Protein AF-A0A954YW51-F1 (afdb_monomer)

pLDDT: mean 76.75, std 19.44, range [19.53, 96.75]

Sequence (523 aa):
MQPVLNRESRFRSISWRWTVLMVPFAVSMAVAAPNEEITVVPLGDTTIKKGVQNLSFRLSGASQGQRVQPIVLIGAQPFLPPPTADAEGPGPQTPATLSIEVNGQSLPDWILSPGLTGYVINIETIRSNPEFASGRLSAKMHLKSDAESMAISVLAMPDPVLVDGSNATRLNGPLADFARLASRADARAYFESMIDEFAGQSEKAMDSLRTLCNSDEADVARFARRSARRLGYLHREVRLSGNLLEHYRWGLYLQFCGLYRPAYDEFEECRVIHPPFADAQFRAAECFEMIGCDLIGLLPYIDRCESASPMADVTRLDVLAVIFRSAGGVTLTDNDFAELLDHLIVARKMIAAATSNALRIEFTVRIVDSEADFPMRTYTDGCVGPAPEKFERAGWFDGVVSIIPSATANGKTDVRVSPCGAGPLGATVASCSQHARWPEFMEIAYEMIVGAGRTSGATVTLPAASNAVGVGMSPSPHIGFSCRSALRYATPRDTYAGVVITDLPLAESYVRAWRLDGPFPAS

Mean predicted aligned error: 12.97 Å

Nearest PDB structures (foldseek):
  2xpi-assembly1_A  TM=5.033E-01  e=4.689E-01  Schizosaccharomyces pombe
  2j9q-assembly1_A  TM=4.539E-01  e=2.954E-01  Homo sapiens
  7kdt-assembly1_A  TM=3.823E-01  e=2.532E-01  Homo sapiens
  8sxg-assembly1_C  TM=3.883E-01  e=9.141E-01  Pseudomonas aeruginosa
  5tqb-assembly1_B  TM=5.050E-01  e=2.978E+00  Thermochaetoides thermophila DSM 1495

Structure (mmCIF, N/CA/C/O backbone):
data_AF-A0A954YW51-F1
#
_entry.id   AF-A0A954YW51-F1
#
loop_
_atom_site.group_PDB
_atom_site.id
_atom_site.type_symbol
_atom_site.label_atom_id
_atom_site.label_alt_id
_atom_site.label_comp_id
_atom_site.label_asym_id
_atom_site.label_entity_id
_atom_site.label_seq_id
_atom_site.pdbx_PDB_ins_code
_atom_site.Cartn_x
_atom_site.Cartn_y
_atom_site.Cartn_z
_atom_site.occupancy
_atom_site.B_iso_or_equiv
_atom_site.auth_seq_id
_atom_site.auth_comp_id
_atom_site.auth_asym_id
_atom_site.auth_atom_id
_atom_site.pdbx_PDB_model_num
ATOM 1 N N . MET A 1 1 ? 49.807 10.468 37.510 1.00 32.97 1 MET A N 1
ATOM 2 C CA . MET A 1 1 ? 50.483 9.447 36.679 1.00 32.97 1 MET A CA 1
ATOM 3 C C . MET A 1 1 ? 49.652 8.179 36.729 1.00 32.97 1 MET A C 1
ATOM 5 O O . MET A 1 1 ? 49.219 7.812 37.813 1.00 32.97 1 MET A O 1
ATOM 9 N N . GLN A 1 2 ? 49.360 7.598 35.563 1.00 32.88 2 GLN A N 1
ATOM 10 C CA . GLN A 1 2 ? 48.605 6.350 35.392 1.00 32.88 2 GLN A CA 1
ATOM 11 C C . GLN A 1 2 ? 49.119 5.215 36.290 1.00 32.88 2 GLN A C 1
ATOM 13 O O . GLN A 1 2 ? 50.318 5.160 36.569 1.00 32.88 2 GLN A O 1
ATOM 18 N N . PRO A 1 3 ? 48.268 4.209 36.534 1.00 34.16 3 PRO A N 1
ATOM 19 C CA . PRO A 1 3 ? 48.725 2.838 36.485 1.00 34.16 3 PRO A CA 1
ATOM 20 C C . PRO A 1 3 ? 48.063 2.088 35.326 1.00 34.16 3 PRO A C 1
ATOM 22 O O . PRO A 1 3 ? 46.846 1.943 35.226 1.00 34.16 3 PRO A O 1
ATOM 25 N N . VAL A 1 4 ? 48.945 1.601 34.462 1.00 33.59 4 VAL A N 1
ATOM 26 C CA . VAL A 1 4 ? 48.805 0.399 33.644 1.00 33.59 4 VAL A CA 1
ATOM 27 C C . VAL A 1 4 ? 48.420 -0.773 34.545 1.00 33.59 4 VAL A C 1
ATOM 29 O O . VAL A 1 4 ? 49.083 -0.978 35.557 1.00 33.59 4 VAL A O 1
ATOM 32 N N . LEU A 1 5 ? 47.444 -1.591 34.142 1.00 26.53 5 LEU A N 1
ATOM 33 C CA . LEU A 1 5 ? 47.422 -3.011 34.497 1.00 26.53 5 LEU A CA 1
ATOM 34 C C . LEU A 1 5 ? 46.717 -3.831 33.408 1.00 26.53 5 LEU A C 1
ATOM 36 O O . LEU A 1 5 ? 45.497 -3.856 33.281 1.00 26.53 5 LEU A O 1
ATOM 40 N N . ASN A 1 6 ? 47.566 -4.506 32.635 1.00 26.86 6 ASN A N 1
ATOM 41 C CA . ASN A 1 6 ? 47.285 -5.697 31.846 1.00 26.86 6 ASN A CA 1
ATOM 42 C C . ASN A 1 6 ? 46.521 -6.748 32.662 1.00 26.86 6 ASN A C 1
ATOM 44 O O . ASN A 1 6 ? 46.952 -7.105 33.760 1.00 26.86 6 ASN A O 1
ATOM 48 N N . ARG A 1 7 ? 45.504 -7.364 32.052 1.00 24.84 7 ARG A N 1
ATOM 49 C CA . ARG A 1 7 ? 45.209 -8.788 32.261 1.00 24.84 7 ARG A CA 1
ATOM 50 C C . ARG A 1 7 ? 44.486 -9.369 31.050 1.00 24.84 7 ARG A C 1
ATOM 52 O O . ARG A 1 7 ? 43.264 -9.396 30.968 1.00 24.84 7 ARG A O 1
ATOM 59 N N . GLU A 1 8 ? 45.289 -9.874 30.121 1.00 23.97 8 GLU A N 1
ATOM 60 C CA . GLU A 1 8 ? 44.898 -11.009 29.299 1.00 23.97 8 GLU A CA 1
ATOM 61 C C . GLU A 1 8 ? 44.720 -12.237 30.204 1.00 23.97 8 GLU A C 1
A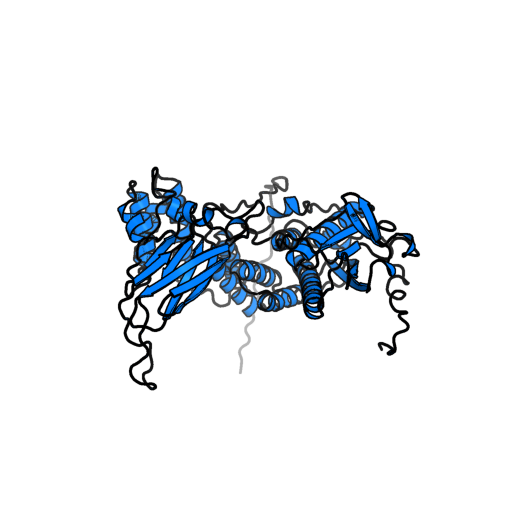TOM 63 O O . GLU A 1 8 ? 45.644 -12.644 30.910 1.00 23.97 8 GLU A O 1
ATOM 68 N N . SER A 1 9 ? 43.562 -12.887 30.128 1.00 24.75 9 SER A N 1
ATOM 69 C CA . SER A 1 9 ? 43.463 -14.323 30.380 1.00 24.75 9 SER A CA 1
ATOM 70 C C . SER A 1 9 ? 42.510 -14.948 29.368 1.00 24.75 9 SER A C 1
ATOM 72 O O . SER A 1 9 ? 41.293 -14.947 29.518 1.00 24.75 9 SER A O 1
ATOM 74 N N . ARG A 1 10 ? 43.148 -15.442 28.308 1.00 25.45 10 ARG A N 1
ATOM 75 C CA . ARG A 1 10 ? 42.774 -16.539 27.414 1.00 25.45 10 ARG A CA 1
ATOM 76 C C . ARG A 1 10 ? 41.644 -17.436 27.940 1.00 25.45 10 ARG A C 1
ATOM 78 O O . ARG A 1 10 ? 41.815 -18.091 28.961 1.00 25.45 10 ARG A O 1
ATOM 85 N N . PHE A 1 11 ? 40.613 -17.628 27.121 1.00 22.30 11 PHE A N 1
ATOM 86 C CA . PHE A 1 11 ? 39.987 -18.941 26.967 1.00 22.30 11 PHE A CA 1
ATOM 87 C C . PHE A 1 11 ? 39.853 -19.256 25.478 1.00 22.30 11 PHE A C 1
ATOM 89 O O . PHE A 1 11 ? 39.231 -18.525 24.711 1.00 22.30 11 PHE A O 1
ATOM 96 N N . ARG A 1 12 ? 40.543 -20.325 25.072 1.00 23.02 12 ARG A N 1
ATOM 97 C CA . ARG A 1 12 ? 40.518 -20.887 23.725 1.00 23.02 12 ARG A CA 1
ATOM 98 C C . ARG A 1 12 ? 39.271 -21.755 23.542 1.00 23.02 12 ARG A C 1
ATOM 100 O O . ARG A 1 12 ? 38.880 -22.496 24.435 1.00 23.02 12 ARG A O 1
ATOM 107 N N . SER A 1 13 ? 38.748 -21.652 22.327 1.00 25.17 13 SER A N 1
ATOM 108 C CA . SER A 1 13 ? 37.926 -22.583 21.550 1.00 25.17 13 SER A CA 1
ATOM 109 C C . SER A 1 13 ? 37.969 -24.073 21.924 1.00 25.17 13 SER A C 1
ATOM 111 O O . SER A 1 13 ? 39.059 -24.614 22.081 1.00 25.17 13 SER A O 1
ATOM 113 N N . ILE A 1 14 ? 36.795 -24.716 21.860 1.00 22.27 14 ILE A N 1
ATOM 114 C CA . ILE A 1 14 ? 36.453 -26.014 21.220 1.00 22.27 14 ILE A CA 1
ATOM 115 C C . ILE A 1 14 ? 34.915 -25.947 21.052 1.00 22.27 14 ILE A C 1
ATOM 117 O O . ILE A 1 14 ? 34.189 -25.948 22.036 1.00 22.27 14 ILE A O 1
ATOM 121 N N . SER A 1 15 ? 34.357 -25.526 19.913 1.00 23.41 15 SER A N 1
ATOM 122 C CA . SER A 1 15 ? 33.992 -26.333 18.737 1.00 23.41 15 SER A CA 1
ATOM 123 C C . SER A 1 15 ? 33.271 -27.651 19.050 1.00 23.41 15 SER A C 1
ATOM 125 O O . SER A 1 15 ? 33.921 -28.687 19.105 1.00 23.41 15 SER A O 1
ATOM 127 N N . TRP A 1 16 ? 31.937 -27.639 19.115 1.00 19.53 16 TRP A N 1
ATOM 128 C CA . TRP A 1 16 ? 31.121 -28.772 18.661 1.00 19.53 16 TRP A CA 1
ATOM 129 C C . TRP A 1 16 ? 29.987 -28.247 17.779 1.00 19.53 16 TRP A C 1
ATOM 131 O O . TRP A 1 16 ? 29.220 -27.362 18.150 1.00 19.53 16 TRP A O 1
ATOM 141 N N . ARG A 1 17 ? 30.009 -28.736 16.540 1.00 21.88 17 ARG A N 1
ATOM 142 C CA . ARG A 1 17 ? 29.160 -28.382 15.410 1.00 21.88 17 ARG A CA 1
ATOM 143 C C . ARG A 1 17 ? 27.854 -29.180 15.466 1.00 21.88 17 ARG A C 1
ATOM 145 O O . ARG A 1 17 ? 27.863 -30.336 15.863 1.00 21.88 17 ARG A O 1
ATOM 152 N N . TRP A 1 18 ? 26.790 -28.543 14.978 1.00 21.77 18 TRP A N 1
ATOM 153 C CA . TRP A 1 18 ? 25.808 -29.059 14.018 1.00 21.77 18 TRP A CA 1
ATOM 154 C C . TRP A 1 18 ? 25.513 -30.562 13.997 1.00 21.77 18 TRP A C 1
ATOM 156 O O . TRP A 1 18 ? 26.348 -31.363 13.588 1.00 21.77 18 TRP A O 1
ATOM 166 N N . THR A 1 19 ? 24.237 -30.905 14.182 1.00 21.95 19 THR A N 1
ATOM 167 C CA . THR A 1 19 ? 23.576 -31.903 13.330 1.00 21.95 19 THR A CA 1
ATOM 168 C C . THR A 1 19 ? 22.116 -31.507 13.086 1.00 21.95 19 THR A C 1
ATOM 170 O O . THR A 1 19 ? 21.264 -31.635 13.953 1.00 21.95 19 THR A O 1
ATOM 173 N N . VAL A 1 20 ? 21.896 -30.977 11.880 1.00 21.91 20 VAL A N 1
ATOM 174 C CA . VAL A 1 20 ? 20.847 -31.373 10.929 1.00 21.91 20 VAL A CA 1
ATOM 175 C C . VAL A 1 20 ? 19.401 -31.414 11.444 1.00 21.91 20 VAL A C 1
ATOM 177 O O . VAL A 1 20 ? 18.886 -32.448 11.847 1.00 21.91 20 VAL A O 1
ATOM 180 N N . LEU A 1 21 ? 18.692 -30.312 11.200 1.00 21.17 21 LEU A N 1
ATOM 181 C CA . LEU A 1 21 ? 17.396 -30.373 10.523 1.00 21.17 21 LEU A CA 1
ATOM 182 C C . LEU A 1 21 ? 17.548 -29.621 9.197 1.00 21.17 21 LEU A C 1
ATOM 184 O O . LEU A 1 21 ? 17.169 -28.465 9.044 1.00 21.17 21 LEU A O 1
ATOM 188 N N . MET A 1 22 ? 18.186 -30.305 8.244 1.00 20.12 22 MET A N 1
ATOM 189 C CA . MET A 1 22 ? 17.952 -30.076 6.823 1.00 20.12 22 MET A CA 1
ATOM 190 C C . MET A 1 22 ? 16.517 -30.523 6.550 1.00 20.12 22 MET A C 1
ATOM 192 O O . MET A 1 22 ? 16.269 -31.677 6.208 1.00 20.12 22 MET A O 1
ATOM 196 N N . VAL A 1 23 ? 15.562 -29.622 6.758 1.00 20.47 23 VAL A N 1
ATOM 197 C CA . VAL A 1 23 ? 14.307 -29.707 6.019 1.00 20.47 23 VAL A CA 1
ATOM 198 C C . VAL A 1 23 ? 14.695 -29.368 4.581 1.00 20.47 23 VAL A C 1
ATOM 200 O O . VAL A 1 23 ? 15.354 -28.345 4.376 1.00 20.47 23 VAL A O 1
ATOM 203 N N . PRO A 1 24 ? 14.398 -30.224 3.590 1.00 20.95 24 PRO A N 1
ATOM 204 C CA . PRO A 1 24 ? 14.640 -29.862 2.208 1.00 20.95 24 PRO A CA 1
ATOM 205 C C . PRO A 1 24 ? 13.948 -28.523 1.969 1.00 20.95 24 PRO A C 1
ATOM 207 O O . PRO A 1 24 ? 12.765 -28.374 2.279 1.00 20.95 24 PRO A O 1
ATOM 210 N N . PHE A 1 25 ? 14.695 -27.560 1.430 1.00 22.27 25 PHE A N 1
ATOM 211 C CA . PHE A 1 25 ? 14.146 -26.409 0.729 1.00 22.27 25 PHE A CA 1
ATOM 212 C C . PHE A 1 25 ? 13.360 -26.935 -0.484 1.00 22.27 25 PHE A C 1
ATOM 214 O O . PHE A 1 25 ? 13.735 -26.750 -1.635 1.00 22.27 25 PHE A O 1
ATOM 221 N N . ALA A 1 26 ? 12.224 -27.584 -0.238 1.00 19.80 26 ALA A N 1
ATOM 222 C CA . ALA A 1 26 ? 11.048 -27.163 -0.948 1.00 19.80 26 ALA A CA 1
ATOM 223 C C . ALA A 1 26 ? 10.905 -25.704 -0.528 1.00 19.80 26 ALA A C 1
ATOM 225 O O . ALA A 1 26 ? 10.549 -25.408 0.615 1.00 19.80 26 ALA A O 1
ATOM 226 N N . VAL A 1 27 ? 11.266 -24.791 -1.429 1.00 24.12 27 VAL A N 1
ATOM 227 C CA . VAL A 1 27 ? 10.651 -23.471 -1.454 1.00 24.12 27 VAL A CA 1
ATOM 228 C C . VAL A 1 27 ? 9.167 -23.770 -1.618 1.00 24.12 27 VAL A C 1
ATOM 230 O O . VAL A 1 27 ? 8.622 -23.797 -2.716 1.00 24.12 27 VAL A O 1
ATOM 233 N N . SER A 1 28 ? 8.514 -24.107 -0.507 1.00 21.30 28 SER A N 1
ATOM 234 C CA . SER A 1 28 ? 7.116 -23.826 -0.364 1.00 21.30 28 SER A CA 1
ATOM 235 C C . SER A 1 28 ? 7.116 -22.326 -0.559 1.00 21.30 28 SER A C 1
ATOM 237 O O . SER A 1 28 ? 7.595 -21.579 0.298 1.00 21.30 28 SER A O 1
ATOM 239 N N . MET A 1 29 ? 6.669 -21.893 -1.735 1.00 25.05 29 MET A N 1
ATOM 240 C CA . MET A 1 29 ? 5.993 -20.622 -1.862 1.00 25.05 29 MET A CA 1
ATOM 241 C C . MET A 1 29 ? 4.801 -20.705 -0.905 1.00 25.05 29 MET A C 1
ATOM 243 O O . MET A 1 29 ? 3.651 -20.822 -1.310 1.00 25.05 29 MET A O 1
ATOM 247 N N . ALA A 1 30 ? 5.077 -20.692 0.399 1.00 23.45 30 ALA A N 1
ATOM 248 C CA . ALA A 1 30 ? 4.170 -20.189 1.383 1.00 23.45 30 ALA A CA 1
ATOM 249 C C . ALA A 1 30 ? 4.142 -18.705 1.049 1.00 23.45 30 ALA A C 1
ATOM 251 O O . ALA A 1 30 ? 4.869 -17.899 1.624 1.00 23.45 30 ALA A O 1
ATOM 252 N N . VAL A 1 31 ? 3.349 -18.390 0.018 1.00 28.70 31 VAL A N 1
ATOM 253 C CA . VAL A 1 31 ? 2.521 -17.200 -0.038 1.00 28.70 31 VAL A CA 1
ATOM 254 C C . VAL A 1 31 ? 2.138 -17.004 1.413 1.00 28.70 31 VAL A C 1
ATOM 256 O O . VAL A 1 31 ? 1.386 -17.813 1.966 1.00 28.70 31 VAL A O 1
ATOM 259 N N . ALA A 1 32 ? 2.795 -16.067 2.092 1.00 29.39 32 ALA A N 1
ATOM 260 C CA . ALA A 1 32 ? 2.366 -15.671 3.410 1.00 29.39 32 ALA A CA 1
ATOM 261 C C . ALA A 1 32 ? 1.034 -15.015 3.115 1.00 29.39 32 ALA A C 1
ATOM 263 O O . ALA A 1 32 ? 1.037 -13.827 2.863 1.00 29.39 32 ALA A O 1
ATOM 264 N N . ALA A 1 33 ? -0.036 -15.808 2.974 1.00 29.62 33 ALA A N 1
ATOM 265 C CA . ALA A 1 33 ? -1.372 -15.355 2.674 1.00 29.62 33 ALA A CA 1
ATOM 266 C C . ALA A 1 33 ? -1.721 -14.473 3.859 1.00 29.62 33 ALA A C 1
ATOM 268 O O . ALA A 1 33 ? -1.944 -14.973 4.966 1.00 29.62 33 ALA A O 1
ATOM 269 N N . PRO A 1 34 ? -1.659 -13.155 3.711 1.00 46.66 34 PRO A N 1
ATOM 270 C CA . PRO A 1 34 ? -2.035 -12.274 4.780 1.00 46.66 34 PRO A CA 1
ATOM 271 C C . PRO A 1 34 ? -3.523 -12.419 4.779 1.00 46.66 34 PRO A C 1
ATOM 273 O O . PRO A 1 34 ? -4.175 -12.242 3.751 1.00 46.66 34 PRO A O 1
ATOM 276 N N . ASN A 1 35 ? -4.019 -12.854 5.921 1.00 57.28 35 ASN A N 1
ATOM 277 C CA . ASN A 1 35 ? -5.426 -13.050 6.150 1.00 57.28 35 ASN A CA 1
ATOM 278 C C . ASN A 1 35 ? -6.126 -11.721 5.846 1.00 57.28 35 ASN A C 1
ATOM 280 O O . ASN A 1 35 ? -6.208 -10.840 6.700 1.00 57.28 35 ASN A O 1
ATOM 284 N N . GLU A 1 36 ? -6.590 -11.558 4.608 1.00 57.94 36 GLU A N 1
ATOM 285 C CA . GLU A 1 36 ? -7.278 -10.357 4.136 1.00 57.94 36 GLU A CA 1
ATOM 286 C C . GLU A 1 36 ? -8.499 -10.081 5.021 1.00 57.94 36 GLU A C 1
ATOM 288 O O . GLU A 1 36 ? -8.871 -8.937 5.268 1.00 57.94 36 GLU A O 1
ATOM 293 N N . GLU A 1 37 ? -9.030 -11.163 5.588 1.00 60.34 37 GLU A N 1
ATOM 294 C CA . GLU A 1 37 ? -10.063 -11.246 6.609 1.00 60.34 37 GLU A CA 1
ATOM 295 C C . GLU A 1 37 ? -9.729 -10.548 7.934 1.00 60.34 37 GLU A C 1
ATOM 297 O O . GLU A 1 37 ? -10.639 -10.352 8.722 1.00 60.34 37 GLU A O 1
ATOM 302 N N . ILE A 1 38 ? -8.476 -10.181 8.233 1.00 67.81 38 ILE A N 1
ATOM 303 C CA . ILE A 1 38 ? -8.111 -9.495 9.493 1.00 67.81 38 ILE A CA 1
ATOM 304 C C . ILE A 1 38 ? -7.299 -8.214 9.303 1.00 67.81 38 ILE A C 1
ATOM 306 O O . ILE A 1 38 ? -7.096 -7.491 10.278 1.00 67.81 38 ILE A O 1
ATOM 310 N N . THR A 1 39 ? -6.835 -7.895 8.095 1.00 71.12 39 THR A N 1
ATOM 311 C CA . THR A 1 39 ? -6.017 -6.695 7.862 1.00 71.12 39 THR A CA 1
ATOM 312 C C . THR A 1 39 ? -6.854 -5.419 7.949 1.00 71.12 39 THR A C 1
ATOM 314 O O . THR A 1 39 ? -7.850 -5.290 7.242 1.00 71.12 39 THR A O 1
ATOM 317 N N . VAL A 1 40 ? -6.408 -4.453 8.755 1.00 75.94 40 VAL A N 1
ATOM 318 C CA . VAL A 1 40 ? -6.932 -3.079 8.753 1.00 75.94 40 VAL A CA 1
ATOM 319 C C . VAL A 1 40 ? -6.148 -2.262 7.732 1.00 75.94 40 VAL A C 1
ATOM 321 O O . VAL A 1 40 ? -4.920 -2.252 7.781 1.00 75.94 40 VAL A O 1
ATOM 324 N N . VAL A 1 41 ? -6.836 -1.585 6.813 1.00 74.94 41 VAL A N 1
ATOM 325 C CA . VAL A 1 41 ? -6.191 -0.742 5.796 1.00 74.94 41 VAL A CA 1
ATOM 326 C C . VAL A 1 41 ? -6.546 0.722 6.050 1.00 74.94 41 VAL A C 1
ATOM 328 O O . VAL A 1 41 ? -7.726 1.065 5.980 1.00 74.94 41 VAL A O 1
ATOM 331 N N . PRO A 1 42 ? -5.577 1.605 6.343 1.00 74.44 42 PRO A N 1
ATOM 332 C CA . PRO A 1 42 ? -5.852 3.033 6.411 1.00 74.44 42 PRO A CA 1
ATOM 333 C C . PRO A 1 42 ? -6.202 3.558 5.014 1.00 74.44 42 PRO A C 1
ATOM 335 O O . PRO A 1 42 ? -5.475 3.320 4.054 1.00 74.44 42 PRO A O 1
ATOM 338 N N . LEU A 1 43 ? -7.329 4.259 4.897 1.00 75.25 43 LEU A N 1
ATOM 339 C CA . LEU A 1 43 ? -7.767 4.907 3.655 1.00 75.25 43 LEU A CA 1
ATOM 340 C C . LEU A 1 43 ? -7.473 6.419 3.652 1.00 75.25 43 LEU A C 1
ATOM 342 O O . LEU A 1 43 ? -7.696 7.082 2.640 1.00 75.25 43 LEU A O 1
ATOM 346 N N . GLY A 1 44 ? -6.965 6.945 4.771 1.00 70.38 44 GLY A N 1
ATOM 347 C CA . GLY A 1 44 ? -6.508 8.324 4.940 1.00 70.38 44 GLY A CA 1
ATOM 348 C C . GLY A 1 44 ? -7.290 9.106 5.997 1.00 70.38 44 GLY A C 1
ATOM 349 O O . GLY A 1 44 ? -8.235 8.600 6.603 1.00 70.38 44 GLY A O 1
ATOM 350 N N . ASP A 1 45 ? -6.889 10.361 6.181 1.00 80.00 45 ASP A N 1
ATOM 351 C CA . ASP A 1 45 ? -7.557 11.336 7.043 1.00 80.00 45 ASP A CA 1
ATOM 352 C C . ASP A 1 45 ? -8.196 12.433 6.183 1.00 80.00 45 ASP A C 1
ATOM 354 O O . ASP A 1 45 ? -7.673 12.804 5.130 1.00 80.00 45 ASP A O 1
ATOM 358 N N . THR A 1 46 ? -9.333 12.972 6.618 1.00 84.31 46 THR A N 1
ATOM 359 C CA . THR A 1 46 ? -9.988 14.100 5.945 1.00 84.31 46 THR A CA 1
ATOM 360 C C . THR A 1 46 ? -10.616 15.060 6.948 1.00 84.31 46 THR A C 1
ATOM 362 O O . THR A 1 46 ? -10.857 14.725 8.107 1.00 84.31 46 THR A O 1
ATOM 365 N N . THR A 1 47 ? -10.887 16.283 6.504 1.00 88.88 47 THR A N 1
ATOM 366 C CA . THR A 1 47 ? -11.569 17.306 7.293 1.00 88.88 47 THR A CA 1
ATOM 367 C C . THR A 1 47 ? -12.951 17.564 6.711 1.00 88.88 47 THR A C 1
ATOM 369 O O . THR A 1 47 ? -13.084 17.992 5.567 1.00 88.88 47 THR A O 1
ATOM 372 N N . ILE A 1 48 ? -13.983 17.347 7.521 1.00 91.31 48 ILE A N 1
ATOM 373 C CA . ILE A 1 48 ? -15.370 17.663 7.195 1.00 91.31 48 ILE A CA 1
ATOM 374 C C . ILE A 1 48 ? -15.640 19.098 7.614 1.00 91.31 48 ILE A C 1
ATOM 376 O O . ILE A 1 48 ? -15.657 19.398 8.804 1.00 91.31 48 ILE A O 1
ATOM 380 N N . LYS A 1 49 ? -15.864 19.997 6.657 1.00 92.19 49 LYS A N 1
ATOM 381 C CA . LYS A 1 49 ? -16.320 21.361 6.976 1.00 92.19 49 LYS A CA 1
ATOM 382 C C . LYS A 1 49 ? -17.797 21.375 7.387 1.00 92.19 49 LYS A C 1
ATOM 384 O O . LYS A 1 49 ? -18.542 20.442 7.095 1.00 92.19 49 LYS A O 1
ATOM 389 N N . LYS A 1 50 ? -18.232 22.444 8.035 1.00 92.25 50 LYS A N 1
ATOM 390 C CA . LYS A 1 50 ? -19.637 22.700 8.349 1.00 92.25 50 LYS A CA 1
ATOM 391 C C . LYS A 1 50 ? -20.494 22.687 7.079 1.00 92.25 50 LYS A C 1
ATOM 393 O O . LYS A 1 50 ? -20.076 23.170 6.026 1.00 92.25 50 LYS A O 1
ATOM 398 N N . GLY A 1 51 ? -21.705 22.145 7.184 1.00 90.31 51 GLY A N 1
ATOM 399 C CA . GLY A 1 51 ? -22.610 21.999 6.044 1.00 90.31 51 GLY A CA 1
ATOM 400 C C . GLY A 1 51 ? -22.356 20.727 5.231 1.00 90.31 51 GLY A C 1
ATOM 401 O O . GLY A 1 51 ? -21.821 19.744 5.743 1.00 90.31 51 GLY A O 1
ATOM 402 N N . VAL A 1 52 ? -22.819 20.719 3.979 1.00 92.38 52 VAL A N 1
ATOM 403 C CA . VAL A 1 52 ? -22.847 19.526 3.116 1.00 92.38 52 VAL A CA 1
ATOM 404 C C . VAL A 1 52 ? -21.605 19.467 2.228 1.00 92.38 52 VAL A C 1
ATOM 406 O O . VAL A 1 52 ? -21.295 20.430 1.531 1.00 92.38 52 VAL A O 1
ATOM 409 N N . GLN A 1 53 ? -20.933 18.319 2.204 1.00 92.88 53 GLN A N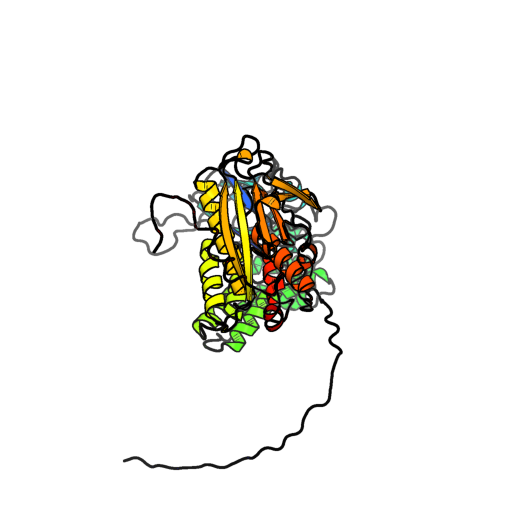 1
ATOM 410 C CA . GLN A 1 53 ? -19.798 18.023 1.329 1.00 92.88 53 GLN A CA 1
ATOM 411 C C . GLN A 1 53 ? -19.951 16.664 0.663 1.00 92.88 53 GLN A C 1
ATOM 413 O O . GLN A 1 53 ? -20.447 15.721 1.271 1.00 92.88 53 GLN A O 1
ATOM 418 N N . ASN A 1 54 ? -19.450 16.560 -0.565 1.00 91.75 54 ASN A N 1
ATOM 419 C CA . ASN A 1 54 ? -19.249 15.284 -1.235 1.00 91.75 54 ASN A CA 1
ATOM 420 C C . ASN A 1 54 ? -17.784 14.891 -1.079 1.00 91.75 54 ASN A C 1
ATOM 422 O O . ASN A 1 54 ? -16.894 15.656 -1.452 1.00 91.75 54 ASN A O 1
ATOM 426 N N . LEU A 1 55 ? -17.544 13.708 -0.530 1.00 89.75 55 LEU A N 1
ATOM 427 C CA . LEU A 1 55 ? -16.218 13.139 -0.350 1.00 89.75 55 LEU A CA 1
ATOM 428 C C . LEU A 1 55 ? -16.131 11.817 -1.091 1.00 89.75 55 LEU A C 1
ATOM 430 O O . LEU A 1 55 ? -17.102 11.071 -1.159 1.00 89.75 55 LEU A O 1
ATOM 434 N N . SER A 1 56 ? -14.957 11.531 -1.645 1.00 85.06 56 SER A N 1
ATOM 435 C CA . SER A 1 56 ? -14.695 10.288 -2.360 1.00 85.06 56 SER A CA 1
ATOM 436 C C . SER A 1 56 ? -13.455 9.632 -1.768 1.00 85.06 56 SER A C 1
ATOM 438 O O . SER A 1 56 ? -12.356 10.183 -1.849 1.00 85.06 56 SER A O 1
ATOM 440 N N . PHE A 1 57 ? -13.644 8.467 -1.156 1.00 83.25 57 PHE A N 1
ATOM 441 C CA . PHE A 1 57 ? -12.583 7.677 -0.538 1.00 83.25 57 PHE A CA 1
ATOM 442 C C . PHE A 1 57 ? -12.089 6.628 -1.522 1.00 83.25 57 PHE A C 1
ATOM 444 O O . PHE A 1 57 ? -12.896 5.961 -2.166 1.00 83.25 57 PHE A O 1
ATOM 451 N N . ARG A 1 58 ? -10.773 6.444 -1.627 1.00 77.00 58 ARG A N 1
ATOM 452 C CA . ARG A 1 58 ? -10.211 5.330 -2.395 1.00 77.00 58 ARG A CA 1
ATOM 453 C C . ARG A 1 58 ? -10.335 4.052 -1.566 1.00 77.00 58 ARG A C 1
ATOM 455 O O . ARG A 1 58 ? -9.884 4.017 -0.427 1.00 77.00 58 ARG A O 1
ATOM 462 N N . LEU A 1 59 ? -10.953 3.023 -2.132 1.00 77.75 59 LEU A N 1
ATOM 463 C CA . LEU A 1 59 ? -11.071 1.704 -1.519 1.00 77.75 59 LEU A CA 1
ATOM 464 C C . LEU A 1 59 ? -9.765 0.928 -1.689 1.00 77.75 59 LEU A C 1
ATOM 466 O O . LEU A 1 59 ? -9.022 1.135 -2.653 1.00 77.75 59 LEU A O 1
ATOM 470 N N . SER A 1 60 ? -9.490 0.012 -0.762 1.00 64.62 60 SER A N 1
ATOM 471 C CA . SER A 1 60 ? -8.328 -0.862 -0.867 1.00 64.62 60 SER A CA 1
ATOM 472 C C . SER A 1 60 ? -8.510 -1.856 -2.024 1.00 64.62 60 SER A C 1
ATOM 474 O O . SER A 1 60 ? -9.539 -2.520 -2.160 1.00 64.62 60 SER A O 1
ATOM 476 N N . GLY A 1 61 ? -7.516 -1.927 -2.911 1.00 57.09 61 GLY A N 1
ATOM 477 C CA . GLY A 1 61 ? -7.459 -2.930 -3.972 1.00 57.09 61 GLY A CA 1
ATOM 478 C C . GLY A 1 61 ? -6.988 -4.280 -3.428 1.00 57.09 61 GLY A C 1
ATOM 479 O O . GLY A 1 61 ? -6.222 -4.340 -2.468 1.00 57.09 61 GLY A O 1
ATOM 480 N N . ALA A 1 62 ? -7.465 -5.364 -4.028 1.00 49.84 62 ALA A N 1
ATOM 481 C CA . ALA A 1 62 ? -6.848 -6.681 -3.994 1.00 49.84 62 ALA A CA 1
ATOM 482 C C . ALA A 1 62 ? -6.413 -7.047 -5.418 1.00 49.84 62 ALA A C 1
ATOM 484 O O . ALA A 1 62 ? -6.829 -6.453 -6.415 1.00 49.84 62 ALA A O 1
ATOM 485 N N . SER A 1 63 ? -5.579 -8.065 -5.521 1.00 43.75 63 SER A N 1
ATOM 486 C CA . SER A 1 63 ? -5.054 -8.556 -6.791 1.00 43.75 63 SER A CA 1
ATOM 487 C C . SER A 1 63 ? -6.094 -9.106 -7.767 1.00 43.75 63 SER A C 1
ATOM 489 O O . SER A 1 63 ? -5.824 -9.171 -8.961 1.00 43.75 63 SER A O 1
ATOM 491 N N . GLN A 1 64 ? -7.276 -9.493 -7.278 1.00 44.72 64 GLN A N 1
ATOM 492 C CA . GLN A 1 64 ? -8.391 -9.995 -8.093 1.00 44.72 64 GLN A CA 1
ATOM 493 C C . GLN A 1 64 ? -9.580 -9.022 -8.184 1.00 44.72 64 GLN A C 1
ATOM 495 O O . GLN A 1 64 ? -10.658 -9.402 -8.635 1.00 44.72 64 GLN A O 1
ATOM 500 N N . GLY A 1 65 ? -9.416 -7.768 -7.756 1.00 53.66 65 GLY A N 1
ATOM 501 C CA . GLY A 1 65 ? -10.496 -6.780 -7.719 1.00 53.66 65 GLY A CA 1
ATOM 502 C C . GLY A 1 65 ? -10.507 -5.996 -6.415 1.00 53.66 65 GLY A C 1
ATOM 503 O O . GLY A 1 65 ? -9.553 -6.025 -5.653 1.00 53.66 65 GLY A O 1
ATOM 504 N N . GLN A 1 66 ? -11.570 -5.254 -6.134 1.00 56.44 66 GLN A N 1
ATOM 505 C CA . GLN A 1 66 ? -11.616 -4.441 -4.915 1.00 56.44 66 GLN A CA 1
ATOM 506 C C . GLN A 1 66 ? -11.848 -5.273 -3.669 1.00 56.44 66 GLN A C 1
ATOM 508 O O . GLN A 1 66 ? -12.624 -6.231 -3.680 1.00 56.44 66 GLN A O 1
ATOM 513 N N . ARG A 1 67 ? -11.212 -4.858 -2.572 1.00 63.25 67 ARG A N 1
ATOM 514 C CA . ARG A 1 67 ? -11.418 -5.494 -1.282 1.00 63.25 67 ARG A CA 1
ATOM 515 C C . ARG A 1 67 ? -12.826 -5.278 -0.784 1.00 63.25 67 ARG A C 1
ATOM 517 O O . ARG A 1 67 ? -13.408 -4.199 -0.864 1.00 63.25 67 ARG A O 1
ATOM 524 N N . VAL A 1 68 ? -13.335 -6.349 -0.205 1.00 64.69 68 VAL A N 1
ATOM 525 C CA . VAL A 1 68 ? -14.675 -6.428 0.340 1.00 64.69 68 VAL A CA 1
ATOM 526 C C . VAL A 1 68 ? -14.575 -6.236 1.855 1.00 64.69 68 VAL A C 1
ATOM 528 O O . VAL A 1 68 ? -14.723 -7.185 2.615 1.00 64.69 68 VAL A O 1
ATOM 531 N N . GLN A 1 69 ? -14.252 -5.019 2.301 1.00 78.62 69 GLN A N 1
ATOM 532 C CA . GLN A 1 69 ? -14.186 -4.672 3.726 1.00 78.62 69 GLN A CA 1
ATOM 533 C C . GLN A 1 69 ? -15.131 -3.500 4.045 1.00 78.62 69 GLN A C 1
ATOM 535 O O . GLN A 1 69 ? -15.205 -2.555 3.256 1.00 78.62 69 GLN A O 1
ATOM 540 N N . PRO A 1 70 ? -15.848 -3.536 5.184 1.00 86.62 70 PRO A N 1
ATOM 541 C CA . PRO A 1 70 ? -16.524 -2.362 5.726 1.00 86.62 70 PRO A CA 1
ATOM 542 C C . PRO A 1 70 ? -15.563 -1.188 5.941 1.00 86.62 70 PRO A C 1
ATOM 544 O O . PRO A 1 70 ? -14.384 -1.382 6.248 1.00 86.62 70 PRO A O 1
ATOM 547 N N . ILE A 1 71 ? -16.086 0.032 5.830 1.00 89.25 71 ILE A N 1
ATOM 548 C CA . ILE A 1 71 ? -15.356 1.255 6.172 1.00 89.25 71 ILE A CA 1
ATOM 549 C C . ILE A 1 71 ? -15.745 1.693 7.577 1.00 89.25 71 ILE A C 1
ATOM 551 O O . ILE A 1 71 ? -16.926 1.785 7.902 1.00 89.25 71 ILE A O 1
ATOM 555 N N . VAL A 1 72 ? -14.745 2.007 8.389 1.00 89.12 72 VAL A N 1
ATOM 556 C CA . VAL A 1 72 ? -14.883 2.589 9.718 1.00 89.12 72 VAL A CA 1
ATOM 557 C C . VAL A 1 72 ? -14.344 4.015 9.680 1.00 89.12 72 VAL A C 1
ATOM 559 O O . VAL A 1 72 ? -13.175 4.246 9.375 1.00 89.12 72 VAL A O 1
ATOM 562 N N . LEU A 1 73 ? -15.213 4.973 9.984 1.00 92.00 73 LEU A N 1
ATOM 563 C CA . LEU A 1 73 ? -14.877 6.373 10.207 1.00 92.00 73 LEU A CA 1
ATOM 564 C C . LEU A 1 73 ? -14.643 6.580 11.700 1.00 92.00 73 LEU A C 1
ATOM 566 O O . LEU A 1 73 ? -15.442 6.121 12.513 1.00 92.00 73 LEU A O 1
ATOM 570 N N . ILE A 1 74 ? -13.577 7.283 12.064 1.00 91.31 74 ILE A N 1
ATOM 571 C CA . ILE A 1 74 ? -13.238 7.591 13.454 1.00 91.31 74 ILE A CA 1
ATOM 572 C C . ILE A 1 74 ? -13.210 9.106 13.624 1.00 91.31 74 ILE A C 1
ATOM 574 O O . ILE A 1 74 ? -12.574 9.805 12.838 1.00 91.31 74 ILE A O 1
ATOM 578 N N . GLY A 1 75 ? -13.907 9.611 14.640 1.00 90.56 75 GLY A N 1
ATOM 579 C CA . GLY A 1 75 ? -14.057 11.045 14.875 1.00 90.56 75 GLY A CA 1
ATOM 580 C C . GLY A 1 75 ? -14.591 11.366 16.269 1.00 90.56 75 GLY A C 1
ATOM 581 O O . GLY A 1 75 ? -15.171 10.513 16.943 1.00 90.56 75 GLY A O 1
ATOM 582 N N . ALA A 1 76 ? -14.384 12.608 16.696 1.00 91.06 76 ALA A N 1
ATOM 583 C CA . ALA A 1 76 ? -14.826 13.157 17.978 1.00 91.06 76 ALA A CA 1
ATOM 584 C C . ALA A 1 76 ? -15.535 14.499 17.764 1.00 91.06 76 ALA A C 1
ATOM 586 O O . ALA A 1 76 ? -15.525 15.047 16.663 1.00 91.06 76 ALA A O 1
ATOM 587 N N . GLN A 1 77 ? -16.124 15.051 18.824 1.00 92.31 77 GLN A N 1
ATOM 588 C CA . GLN A 1 77 ? -16.669 16.404 18.790 1.00 92.31 77 GLN A CA 1
ATOM 589 C C . GLN A 1 77 ? -15.600 17.423 18.358 1.00 92.31 77 GLN A C 1
ATOM 591 O O . GLN A 1 77 ? -14.479 17.405 18.883 1.00 92.31 77 GLN A O 1
ATOM 596 N N . PRO A 1 78 ? -15.934 18.319 17.414 1.00 90.56 78 PRO A N 1
ATOM 597 C CA . PRO A 1 78 ? -15.015 19.338 16.949 1.00 90.56 78 PRO A CA 1
ATOM 598 C C . PRO A 1 78 ? -14.789 20.406 18.018 1.00 90.56 78 PRO A C 1
ATOM 600 O O . PRO A 1 78 ? -15.652 20.694 18.851 1.00 90.56 78 PRO A O 1
ATOM 603 N N . PHE A 1 79 ? -13.619 21.029 17.954 1.00 86.06 79 PHE A N 1
ATOM 604 C CA . PHE A 1 79 ? -13.275 22.172 18.785 1.00 86.06 79 PHE A CA 1
ATOM 605 C C . PHE A 1 79 ? -13.764 23.466 18.133 1.00 86.06 79 PHE A C 1
ATOM 607 O O . PHE A 1 79 ? -13.605 23.667 16.927 1.00 86.06 79 PHE A O 1
ATOM 614 N N . LEU A 1 80 ? -14.336 24.362 18.935 1.00 85.25 80 LEU A N 1
ATOM 615 C CA . LEU A 1 80 ? -14.527 25.748 18.524 1.00 85.25 80 LEU A CA 1
ATOM 616 C C . LEU A 1 80 ? -13.168 26.458 18.445 1.00 85.25 80 LEU A C 1
ATOM 618 O O . LEU A 1 80 ? -12.245 26.097 19.184 1.00 85.25 80 LEU A O 1
ATOM 622 N N . PRO A 1 81 ? -13.023 27.477 17.581 1.00 79.50 81 PRO A N 1
ATOM 623 C CA . PRO A 1 81 ? -11.851 28.336 17.633 1.00 79.50 81 PRO A CA 1
ATOM 624 C C . PRO A 1 81 ? -11.733 28.965 19.031 1.00 79.50 81 PRO A C 1
ATOM 626 O O . PRO A 1 81 ? -12.756 29.287 19.648 1.00 79.50 81 PRO A O 1
ATOM 629 N N . PRO A 1 82 ? -10.507 29.127 19.557 1.00 76.88 82 PRO A N 1
ATOM 630 C CA . PRO A 1 82 ? -10.315 29.767 20.845 1.00 76.88 82 PRO A CA 1
ATOM 631 C C . PRO A 1 82 ? -10.911 31.188 20.830 1.00 76.88 82 PRO A C 1
ATOM 633 O O . PRO A 1 82 ? -10.813 31.888 19.819 1.00 76.88 82 PRO A O 1
ATOM 636 N N . PRO A 1 83 ? -11.529 31.638 21.937 1.00 71.81 83 PRO A N 1
ATOM 637 C CA . PRO A 1 83 ? -12.229 32.924 21.998 1.00 71.81 83 PRO A CA 1
ATOM 638 C C . PRO A 1 83 ? -11.308 34.142 21.812 1.00 71.81 83 PRO A C 1
ATOM 640 O O . PRO A 1 83 ? -11.791 35.231 21.508 1.00 71.81 83 PRO A O 1
ATOM 643 N N . THR A 1 84 ? -9.991 33.971 21.967 1.00 75.12 84 THR A N 1
ATOM 644 C CA . THR A 1 84 ? -8.966 34.997 21.730 1.00 75.12 84 THR A CA 1
ATOM 645 C C . THR A 1 84 ? -7.796 34.410 20.948 1.00 75.12 84 THR A C 1
ATOM 647 O O . THR A 1 84 ? -7.384 33.285 21.225 1.00 75.12 84 THR A O 1
ATOM 650 N N . ALA A 1 85 ? -7.221 35.189 20.025 1.00 66.62 85 ALA A N 1
ATOM 651 C CA . ALA A 1 85 ? -6.083 34.774 19.196 1.00 66.62 85 ALA A CA 1
ATOM 652 C C . ALA A 1 85 ? -4.823 34.398 20.006 1.00 66.62 85 ALA A C 1
ATOM 654 O O . ALA A 1 85 ? -4.012 33.615 19.524 1.00 66.62 85 ALA A O 1
ATOM 655 N N . ASP A 1 86 ? -4.704 34.904 21.239 1.00 71.62 86 ASP A N 1
ATOM 656 C CA . ASP A 1 86 ? -3.565 34.663 22.137 1.00 71.62 86 ASP A CA 1
ATOM 657 C C . ASP A 1 86 ? -3.777 33.486 23.111 1.00 71.62 86 ASP A C 1
ATOM 659 O O . ASP A 1 86 ? -2.926 33.223 23.959 1.00 71.62 86 ASP A O 1
ATOM 663 N N . ALA A 1 87 ? -4.918 32.786 23.052 1.00 68.88 87 ALA A N 1
ATOM 664 C CA . ALA A 1 87 ? -5.137 31.627 23.915 1.00 68.88 87 ALA A CA 1
ATOM 665 C C . ALA A 1 87 ? -4.348 30.419 23.386 1.00 68.88 87 ALA A C 1
ATOM 667 O O . ALA A 1 87 ? -4.647 29.888 22.316 1.00 68.88 87 ALA A O 1
ATOM 668 N N . GLU A 1 88 ? -3.356 29.965 24.153 1.00 58.81 88 GLU A N 1
ATOM 669 C CA . GLU A 1 88 ? -2.628 28.730 23.867 1.00 58.81 88 GLU A CA 1
ATOM 670 C C . GLU A 1 88 ? -3.507 27.511 24.184 1.00 58.81 88 GLU A C 1
ATOM 672 O O . GLU A 1 88 ? -3.768 27.192 25.344 1.00 58.81 88 GLU A O 1
ATOM 677 N N . GLY A 1 89 ? -3.966 26.816 23.142 1.00 65.06 89 GLY A N 1
ATOM 678 C CA . GLY A 1 89 ? -4.627 25.516 23.262 1.00 65.06 89 GLY A CA 1
ATOM 679 C C . GLY A 1 89 ? -5.848 25.344 22.355 1.00 65.06 89 GLY A C 1
ATOM 680 O O . GLY A 1 89 ? -6.333 26.306 21.756 1.00 65.06 89 GLY A O 1
ATOM 681 N N . PRO A 1 90 ? -6.358 24.105 22.226 1.00 68.69 90 PRO A N 1
ATOM 682 C CA . PRO A 1 90 ? -7.618 23.861 21.537 1.00 68.69 90 PRO A CA 1
ATOM 683 C C . PRO A 1 90 ? -8.761 24.557 22.292 1.00 68.69 90 PRO A C 1
ATOM 685 O O . PRO A 1 90 ? -8.794 24.546 23.524 1.00 68.69 90 PRO A O 1
ATOM 688 N N . GLY A 1 91 ? -9.694 25.179 21.563 1.00 78.31 91 GLY A N 1
ATOM 689 C CA . GLY A 1 91 ? -10.884 25.786 22.168 1.00 78.31 91 GLY A CA 1
ATOM 690 C C . GLY A 1 91 ? -11.816 24.742 22.802 1.00 78.31 91 GLY A C 1
ATOM 691 O O . GLY A 1 91 ? -11.488 23.560 22.845 1.00 78.31 91 GLY A O 1
ATOM 692 N N . PRO A 1 92 ? -12.989 25.128 23.327 1.00 86.75 92 PRO A N 1
ATOM 693 C CA . PRO A 1 92 ? -13.929 24.162 23.894 1.00 86.75 92 PRO A CA 1
ATOM 694 C C . PRO A 1 92 ? -14.514 23.246 22.805 1.00 86.75 92 PRO A C 1
ATOM 696 O O . PRO A 1 92 ? -14.822 23.702 21.702 1.00 86.75 92 PRO A O 1
ATOM 699 N N . GLN A 1 93 ? -14.697 21.957 23.113 1.00 88.44 93 GLN A N 1
ATOM 700 C CA . GLN A 1 93 ? -15.453 21.047 22.243 1.00 88.44 93 GLN A CA 1
ATOM 701 C C . GLN A 1 93 ? -16.928 21.443 22.219 1.00 88.44 93 GLN A C 1
ATOM 703 O O . GLN A 1 93 ? -17.486 21.843 23.243 1.00 88.44 93 GLN A O 1
ATOM 708 N N . THR A 1 94 ? -17.561 21.316 21.055 1.00 92.38 94 THR A N 1
ATOM 709 C CA . THR A 1 94 ? -18.989 21.597 20.881 1.00 92.38 94 THR A CA 1
ATOM 710 C C . THR A 1 94 ? -19.733 20.364 20.364 1.00 92.38 94 THR A C 1
ATOM 712 O O . THR A 1 94 ? -19.169 19.596 19.574 1.00 92.38 94 THR A O 1
ATOM 715 N N . PRO A 1 95 ? -20.999 20.144 20.769 1.00 94.81 95 PRO A N 1
ATOM 716 C CA . PRO A 1 95 ? -21.813 19.073 20.220 1.00 94.81 95 PRO A CA 1
ATOM 717 C C . PRO A 1 95 ? -21.868 19.107 18.688 1.00 94.81 95 PRO A C 1
ATOM 719 O O . PRO A 1 95 ? -21.962 20.159 18.045 1.00 94.81 95 PRO A O 1
ATOM 722 N N . ALA A 1 96 ? -21.819 17.922 18.091 1.00 94.81 96 ALA A N 1
ATOM 723 C CA . ALA A 1 96 ? -21.875 17.758 16.651 1.00 94.81 96 ALA A CA 1
ATOM 724 C C . ALA A 1 96 ? -22.607 16.471 16.279 1.00 94.81 96 ALA A C 1
ATOM 726 O O . ALA A 1 96 ? -22.524 15.457 16.973 1.00 94.81 96 ALA A O 1
ATOM 727 N N . THR A 1 97 ? -23.326 16.518 15.162 1.00 96.62 97 THR A N 1
ATOM 728 C CA . THR A 1 97 ? -23.930 15.345 14.527 1.00 96.62 97 THR A CA 1
ATOM 729 C C . THR A 1 97 ? -23.484 15.286 13.075 1.00 96.62 97 THR A C 1
ATOM 731 O O . THR A 1 97 ? -23.604 16.277 12.352 1.00 96.62 97 THR A O 1
ATOM 734 N N . LEU A 1 98 ? -22.980 14.132 12.644 1.00 96.25 98 LEU A N 1
ATOM 735 C CA . LEU A 1 98 ? -22.629 13.884 11.251 1.00 96.25 98 LEU A CA 1
ATOM 736 C C . LEU A 1 98 ? -23.704 13.004 10.606 1.00 96.25 98 LEU A C 1
ATOM 738 O O . LEU A 1 98 ? -23.896 11.858 11.004 1.00 96.25 98 LEU A O 1
ATOM 742 N N . SER A 1 99 ? -24.397 13.539 9.603 1.00 96.62 99 SER A N 1
ATOM 743 C CA . SER A 1 99 ? -25.317 12.765 8.761 1.00 96.62 99 SER A CA 1
ATOM 744 C C . SER A 1 99 ? -24.581 12.310 7.499 1.00 96.62 99 SER A C 1
ATOM 746 O O . SER A 1 99 ? -23.888 13.113 6.869 1.00 96.62 99 SER A O 1
ATOM 748 N N . ILE A 1 100 ? -24.727 11.040 7.119 1.00 96.75 100 ILE A N 1
ATOM 749 C CA . ILE A 1 100 ? -24.026 10.440 5.974 1.00 96.75 100 ILE A CA 1
ATOM 750 C C . ILE A 1 100 ? -25.055 9.890 4.984 1.00 96.75 100 ILE A C 1
ATOM 752 O O . ILE A 1 100 ? -25.997 9.202 5.368 1.00 96.75 100 ILE A O 1
ATOM 756 N N . GLU A 1 101 ? -24.867 10.179 3.702 1.00 96.25 101 GLU A N 1
ATOM 757 C CA . GLU A 1 101 ? -25.688 9.699 2.594 1.00 96.25 101 GLU A CA 1
ATOM 758 C C . GLU A 1 101 ? -24.780 9.027 1.554 1.00 96.25 101 GLU A C 1
ATOM 760 O O . GLU A 1 101 ? -23.779 9.601 1.120 1.00 96.25 101 GLU A O 1
ATOM 765 N N . VAL A 1 102 ? -25.113 7.801 1.151 1.00 94.44 102 VAL A N 1
ATOM 766 C CA . VAL A 1 102 ? -24.369 7.034 0.141 1.00 94.44 102 VAL A CA 1
ATOM 767 C C . VAL A 1 102 ? -25.347 6.589 -0.937 1.00 94.44 102 VAL A C 1
ATOM 769 O O . VAL A 1 102 ? -26.350 5.958 -0.628 1.00 94.44 102 VAL A O 1
ATOM 772 N N . ASN A 1 103 ? -25.072 6.927 -2.200 1.00 92.50 103 ASN A N 1
ATOM 773 C CA . ASN A 1 103 ? -25.950 6.612 -3.337 1.00 92.50 103 ASN A CA 1
ATOM 774 C C . ASN A 1 103 ? -27.435 6.993 -3.103 1.00 92.50 103 ASN A C 1
ATOM 776 O O . ASN A 1 103 ? -28.344 6.203 -3.348 1.00 92.50 103 ASN A O 1
ATOM 780 N N . GLY A 1 104 ? -27.690 8.182 -2.546 1.00 90.81 104 GLY A N 1
ATOM 781 C CA . GLY A 1 104 ? -29.046 8.651 -2.228 1.00 90.81 104 GLY A CA 1
ATOM 782 C C . GLY A 1 104 ? -29.691 8.008 -0.992 1.00 90.81 104 GLY A C 1
ATOM 783 O O . GLY A 1 104 ? -30.763 8.440 -0.572 1.00 90.81 104 GLY A O 1
ATOM 784 N N . GLN A 1 105 ? -29.058 7.003 -0.379 1.00 94.00 105 GLN A N 1
ATOM 785 C CA . GLN A 1 105 ? -29.521 6.383 0.859 1.00 94.00 105 GLN A CA 1
ATOM 786 C C . GLN A 1 105 ? -28.944 7.127 2.067 1.00 94.00 105 GLN A C 1
ATOM 788 O O . GLN A 1 105 ? -27.735 7.100 2.305 1.00 94.00 105 GLN A O 1
ATOM 793 N N . SER A 1 106 ? -29.810 7.750 2.869 1.00 95.19 106 SER A N 1
ATOM 794 C CA . SER A 1 106 ? -29.424 8.289 4.176 1.00 95.19 106 SER A CA 1
ATOM 795 C C . SER A 1 106 ? -29.136 7.154 5.159 1.00 95.19 106 SER A C 1
ATOM 797 O O . SER A 1 106 ? -29.950 6.245 5.335 1.00 95.19 106 SER A O 1
ATOM 799 N N . LEU A 1 107 ? -27.968 7.207 5.792 1.00 95.56 107 LEU A N 1
ATOM 800 C CA . LEU A 1 107 ? -27.550 6.287 6.845 1.00 95.56 107 LEU A CA 1
ATOM 801 C C . LEU A 1 107 ? -27.888 6.879 8.231 1.00 95.56 107 LEU A C 1
ATOM 803 O O . LEU A 1 107 ? -28.212 8.067 8.310 1.00 95.56 107 LEU A O 1
ATOM 807 N N . PRO A 1 108 ? -27.847 6.083 9.319 1.00 95.50 108 PRO A N 1
ATOM 808 C CA . PRO A 1 108 ? -28.122 6.585 10.665 1.00 95.50 108 PRO A CA 1
ATOM 809 C C . PRO A 1 108 ? -27.250 7.783 11.062 1.00 95.50 108 PRO A C 1
ATOM 811 O O . PRO A 1 108 ? -26.066 7.842 10.741 1.00 95.50 108 PRO A O 1
ATOM 814 N N . ASP A 1 109 ? -27.832 8.735 11.791 1.00 95.94 109 ASP A N 1
ATOM 815 C CA . ASP A 1 109 ? -27.101 9.910 12.268 1.00 95.94 109 ASP A CA 1
ATOM 816 C C . ASP A 1 109 ? -26.025 9.510 13.291 1.00 95.94 109 ASP A C 1
ATOM 818 O O . ASP A 1 109 ? -26.267 8.736 14.220 1.00 95.94 109 ASP A O 1
ATOM 822 N N . TRP A 1 110 ? -24.829 10.082 13.144 1.00 96.12 110 TRP A N 1
ATOM 823 C CA . TRP A 1 110 ? -23.723 9.870 14.067 1.00 96.12 110 TRP A CA 1
ATOM 824 C C . TRP A 1 110 ? -23.623 11.021 15.065 1.00 96.12 110 TRP A C 1
ATOM 826 O O . TRP A 1 110 ? -23.145 12.111 14.743 1.00 96.12 110 TRP A O 1
ATOM 836 N N . ILE A 1 111 ? -24.078 10.770 16.292 1.00 95.56 111 ILE A N 1
ATOM 837 C CA . ILE A 1 111 ? -23.957 11.711 17.408 1.00 95.56 111 ILE A CA 1
ATOM 838 C C . ILE A 1 111 ? -22.555 11.572 18.005 1.00 95.56 111 ILE A C 1
ATOM 840 O O . ILE A 1 111 ? -22.203 10.528 18.556 1.00 95.56 111 ILE A O 1
ATOM 844 N N . LEU A 1 112 ? -21.749 12.624 17.881 1.00 92.88 112 LEU A N 1
ATOM 845 C CA . LEU A 1 112 ? -20.348 12.603 18.288 1.00 92.88 112 LEU A CA 1
ATOM 846 C C . LEU A 1 112 ? -20.210 12.860 19.786 1.00 92.88 112 LEU A C 1
ATOM 848 O O . LEU A 1 112 ? -20.923 13.685 20.362 1.00 92.88 112 LEU A O 1
ATOM 852 N N . SER A 1 113 ? -19.249 12.181 20.405 1.00 90.81 113 SER A N 1
ATOM 853 C CA . SER A 1 113 ? -18.875 12.374 21.811 1.00 90.81 113 SER A CA 1
ATOM 854 C C . SER A 1 113 ? -17.578 13.190 21.938 1.00 90.81 113 SER A C 1
ATOM 856 O O . SER A 1 113 ? -16.851 13.315 20.953 1.00 90.81 113 SER A O 1
ATOM 858 N N . PRO A 1 114 ? -17.264 13.744 23.126 1.00 87.62 114 PRO A N 1
ATOM 859 C CA . PRO A 1 114 ? -15.979 14.403 23.390 1.00 87.62 114 PRO A CA 1
ATOM 860 C C . PRO A 1 114 ? -14.751 13.536 23.048 1.00 87.62 114 PRO A C 1
ATOM 862 O O . PRO A 1 114 ? -13.772 14.034 22.496 1.00 87.62 114 PRO A O 1
ATOM 865 N N . GLY A 1 115 ? -14.812 12.231 23.338 1.00 86.06 115 GLY A N 1
ATOM 866 C CA . GLY A 1 115 ? -13.806 11.244 22.922 1.00 86.06 115 GLY A CA 1
ATOM 867 C C . GLY A 1 115 ? -14.024 10.721 21.498 1.00 86.06 115 GLY A C 1
ATOM 868 O O . GLY A 1 115 ? -15.101 10.903 20.924 1.00 86.06 115 GLY A O 1
ATOM 869 N N . LEU A 1 116 ? -13.018 10.042 20.928 1.00 88.25 116 LEU A N 1
ATOM 870 C CA . LEU A 1 116 ? -13.169 9.432 19.604 1.00 88.25 116 LEU A CA 1
ATOM 871 C C . LEU A 1 116 ? -14.207 8.310 19.658 1.00 88.25 116 LEU A C 1
ATOM 873 O O . LEU A 1 116 ? -14.251 7.492 20.575 1.00 88.25 116 LEU A O 1
ATOM 877 N N . THR A 1 117 ? -15.034 8.274 18.626 1.00 91.69 117 THR A N 1
ATOM 878 C CA . THR A 1 117 ? -16.055 7.258 18.394 1.00 91.69 117 THR A CA 1
ATOM 879 C C . THR A 1 117 ? -15.877 6.689 16.991 1.00 91.69 117 THR A C 1
ATOM 881 O O . THR A 1 117 ? -15.215 7.301 16.153 1.00 91.69 117 THR A O 1
ATOM 884 N N . GLY A 1 118 ? -16.432 5.503 16.743 1.00 92.31 118 GLY A N 1
ATOM 885 C CA . GLY A 1 118 ? -16.399 4.854 15.433 1.00 92.31 118 GLY A CA 1
ATOM 886 C C . GLY A 1 118 ? -17.773 4.838 14.767 1.00 92.31 118 GLY A C 1
ATOM 887 O O . GLY A 1 118 ? -18.785 4.663 15.449 1.00 92.31 118 GLY A O 1
ATOM 888 N N . TYR A 1 119 ? -17.806 4.949 13.443 1.00 95.06 119 TYR A N 1
ATOM 889 C CA . TYR A 1 119 ? -18.994 4.792 12.607 1.00 95.06 119 TYR A CA 1
ATOM 890 C C . TYR A 1 119 ? -18.705 3.851 11.443 1.00 95.06 119 TYR A C 1
ATOM 892 O O . TYR A 1 119 ? -17.696 3.999 10.763 1.00 95.06 119 TYR A O 1
ATOM 900 N N . VAL A 1 120 ? -19.595 2.900 11.186 1.00 93.81 120 VAL A N 1
ATOM 901 C CA . VAL A 1 120 ? -19.405 1.851 10.185 1.00 93.81 120 VAL A CA 1
ATOM 902 C C . VAL A 1 120 ? -20.304 2.083 8.970 1.00 93.81 120 VAL A C 1
ATOM 904 O O . VAL A 1 120 ? -21.523 2.224 9.096 1.00 93.81 120 VAL A O 1
ATOM 907 N N . ILE A 1 121 ? -19.704 2.047 7.781 1.00 92.81 121 ILE A N 1
ATOM 908 C CA . ILE A 1 121 ? -20.380 1.905 6.489 1.00 92.81 121 ILE A CA 1
ATOM 909 C C . ILE A 1 121 ? -20.141 0.476 5.997 1.00 92.81 121 ILE A C 1
ATOM 911 O O . ILE A 1 121 ? -19.003 0.060 5.766 1.00 92.81 121 ILE A O 1
ATOM 915 N N . ASN A 1 122 ? -21.218 -0.290 5.860 1.00 90.31 122 ASN A N 1
ATOM 916 C CA . ASN A 1 122 ? -21.149 -1.711 5.543 1.00 90.31 122 ASN A CA 1
ATOM 917 C C . ASN A 1 122 ? -20.914 -1.967 4.054 1.00 90.31 122 ASN A C 1
ATOM 919 O O . ASN A 1 122 ? -21.139 -1.120 3.190 1.00 90.31 122 ASN A O 1
ATOM 923 N N . ILE A 1 123 ? -20.526 -3.197 3.755 1.00 85.69 123 ILE A N 1
ATOM 924 C CA . ILE A 1 123 ? -20.142 -3.638 2.433 1.00 85.69 123 ILE A CA 1
ATOM 925 C C . ILE A 1 123 ? -21.267 -3.576 1.400 1.00 85.69 123 ILE A C 1
ATOM 927 O O . ILE A 1 123 ? -20.999 -3.219 0.257 1.00 85.69 123 ILE A O 1
ATOM 931 N N . GLU A 1 124 ? -22.517 -3.894 1.754 1.00 87.50 124 GLU A N 1
ATOM 932 C CA . GLU A 1 124 ? -23.628 -3.803 0.793 1.00 87.50 124 GLU A CA 1
ATOM 933 C C . GLU A 1 124 ? -23.869 -2.351 0.362 1.00 87.50 124 GLU A C 1
ATOM 935 O O . GLU A 1 124 ? -24.066 -2.090 -0.824 1.00 87.50 124 GLU A O 1
ATOM 940 N N . THR A 1 125 ? -23.754 -1.403 1.296 1.00 90.81 125 THR A N 1
ATOM 941 C CA . THR A 1 125 ? -23.824 0.040 1.022 1.00 90.81 125 THR A CA 1
ATOM 942 C C . THR A 1 125 ? -22.660 0.507 0.149 1.00 90.81 125 THR A C 1
ATOM 944 O O . THR A 1 125 ? -22.835 1.337 -0.738 1.00 90.81 125 THR A O 1
ATOM 947 N N . ILE A 1 126 ? -21.459 -0.029 0.382 1.00 89.56 126 ILE A N 1
ATOM 948 C CA . ILE A 1 126 ? -20.281 0.286 -0.435 1.00 89.56 126 ILE A CA 1
ATOM 949 C C . ILE A 1 126 ? -20.467 -0.254 -1.857 1.00 89.56 126 ILE A C 1
ATOM 951 O O . ILE A 1 126 ? -20.255 0.473 -2.821 1.00 89.56 126 ILE A O 1
ATOM 955 N N . ARG A 1 127 ? -20.915 -1.505 -2.003 1.00 88.19 127 ARG A N 1
ATOM 956 C CA . ARG A 1 127 ? -21.131 -2.163 -3.302 1.00 88.19 127 ARG A CA 1
ATOM 957 C C . ARG A 1 127 ? -22.244 -1.530 -4.125 1.00 88.19 127 ARG A C 1
ATOM 959 O O . ARG A 1 127 ? -22.185 -1.581 -5.349 1.00 88.19 127 ARG A O 1
ATOM 966 N N . SER A 1 128 ? -23.261 -0.966 -3.476 1.00 89.50 128 SER A N 1
ATOM 967 C CA . SER A 1 128 ? -24.329 -0.250 -4.173 1.00 89.50 128 SER A CA 1
ATOM 968 C C . SER A 1 128 ? -23.881 1.122 -4.687 1.00 89.50 128 SER A C 1
ATOM 970 O O . SER A 1 128 ? -24.625 1.750 -5.437 1.00 89.50 128 SER A O 1
ATOM 972 N N . ASN A 1 129 ? -22.684 1.597 -4.321 1.00 91.19 129 ASN A N 1
ATOM 973 C CA . ASN A 1 129 ? -22.154 2.871 -4.783 1.00 91.19 129 ASN A CA 1
ATOM 974 C C . ASN A 1 129 ? -21.787 2.828 -6.281 1.00 91.19 129 ASN A C 1
ATOM 976 O O . ASN A 1 129 ? -21.073 1.917 -6.702 1.00 91.19 129 ASN A O 1
ATOM 980 N N . PRO A 1 130 ? -22.181 3.826 -7.093 1.00 87.38 130 PRO A N 1
ATOM 981 C CA . PRO A 1 130 ? -21.823 3.872 -8.512 1.00 87.38 130 PRO A CA 1
ATOM 982 C C . PRO A 1 130 ? -20.311 3.935 -8.777 1.00 87.38 130 PRO A C 1
ATOM 984 O O . PRO A 1 130 ? -19.847 3.414 -9.789 1.00 87.38 130 PRO A O 1
ATOM 987 N N . GLU A 1 131 ? -19.532 4.535 -7.869 1.00 84.00 131 GLU A N 1
ATOM 988 C CA . GLU A 1 131 ? -18.069 4.583 -7.975 1.00 84.00 131 GLU A CA 1
ATOM 989 C C . GLU A 1 131 ? -17.392 3.308 -7.451 1.00 84.00 131 GLU A C 1
ATOM 991 O O . GLU A 1 131 ? -16.167 3.192 -7.537 1.00 84.00 131 GLU A O 1
ATOM 996 N N . PHE A 1 132 ? -18.158 2.320 -6.963 1.00 83.94 132 PHE A N 1
ATOM 997 C CA . PHE A 1 132 ? -17.577 1.069 -6.495 1.00 83.94 132 PHE A CA 1
ATOM 998 C C . PHE A 1 132 ? -16.756 0.453 -7.614 1.00 83.94 132 PHE A C 1
ATOM 1000 O O . PHE A 1 132 ? -15.578 0.266 -7.421 1.00 83.94 132 PHE A O 1
ATOM 1007 N N . ALA A 1 133 ? -17.264 0.281 -8.837 1.00 77.12 133 ALA A N 1
ATOM 1008 C CA . ALA A 1 133 ? -16.496 -0.336 -9.930 1.00 77.12 133 ALA A CA 1
ATOM 1009 C C . ALA A 1 133 ? -15.130 0.330 -10.239 1.00 77.12 133 ALA A C 1
ATOM 1011 O O . ALA A 1 133 ? -14.238 -0.344 -10.755 1.00 77.12 133 ALA A O 1
ATOM 1012 N N . SER A 1 134 ? -14.935 1.609 -9.896 1.00 70.00 134 SER A N 1
ATOM 1013 C CA . SER A 1 134 ? -13.672 2.342 -10.074 1.00 70.00 134 SER A CA 1
ATOM 1014 C C . SER A 1 134 ? -12.764 2.363 -8.834 1.00 70.00 134 SER A C 1
ATOM 1016 O O . SER A 1 134 ? -11.701 2.983 -8.859 1.00 70.00 134 SER A O 1
ATOM 1018 N N . GLY A 1 135 ? -13.134 1.670 -7.757 1.00 74.88 135 GLY A N 1
ATOM 1019 C CA . GLY A 1 135 ? -12.317 1.532 -6.550 1.00 74.88 135 GLY A CA 1
ATOM 1020 C C . GLY A 1 135 ? -12.518 2.668 -5.575 1.00 74.88 135 GLY A C 1
ATOM 1021 O O . GLY A 1 135 ? -11.578 3.031 -4.868 1.00 74.88 135 GLY A O 1
ATOM 1022 N N . ARG A 1 136 ? -13.707 3.274 -5.565 1.00 81.88 136 ARG A N 1
ATOM 1023 C CA . ARG A 1 136 ? -13.986 4.456 -4.759 1.00 81.88 136 ARG A CA 1
ATOM 1024 C C . ARG A 1 136 ? -15.338 4.349 -4.060 1.00 81.88 136 ARG A C 1
ATOM 1026 O O . ARG A 1 136 ? -16.242 3.651 -4.507 1.00 81.88 136 ARG A O 1
ATOM 1033 N N . LEU A 1 137 ? -15.465 5.061 -2.947 1.00 87.50 137 LEU A N 1
ATOM 1034 C CA . LEU A 1 137 ? -16.724 5.290 -2.251 1.00 87.50 137 LEU A CA 1
ATOM 1035 C C . LEU A 1 137 ? -17.009 6.786 -2.246 1.00 87.50 137 LEU A C 1
ATOM 1037 O O . LEU A 1 137 ? -16.349 7.531 -1.521 1.00 87.50 137 LEU A O 1
ATOM 1041 N N . SER A 1 138 ? -18.024 7.201 -2.999 1.00 90.88 138 SER A N 1
ATOM 1042 C CA . SER A 1 138 ? -18.570 8.554 -2.910 1.00 90.88 138 SER A CA 1
ATOM 1043 C C . SER A 1 138 ? -19.637 8.635 -1.824 1.00 90.88 138 SER A C 1
ATOM 1045 O O . SER A 1 138 ? -20.614 7.883 -1.847 1.00 90.88 138 SER A O 1
ATOM 1047 N N . ALA A 1 139 ? -19.453 9.537 -0.868 1.00 94.06 139 ALA A N 1
ATOM 1048 C CA . ALA A 1 139 ? -20.375 9.769 0.229 1.00 94.06 139 ALA A CA 1
ATOM 1049 C C . ALA A 1 139 ? -20.619 11.266 0.405 1.00 94.06 139 ALA A C 1
ATOM 1051 O O . ALA A 1 139 ? -19.696 12.083 0.396 1.00 94.06 139 ALA A O 1
ATOM 1052 N N . LYS A 1 140 ? -21.880 11.620 0.618 1.00 95.94 140 LYS A N 1
ATOM 1053 C CA . LYS A 1 140 ? -22.293 12.969 0.968 1.00 95.94 140 LYS A CA 1
ATOM 1054 C C . LYS A 1 140 ? -22.409 13.058 2.482 1.00 95.94 140 LYS A C 1
ATOM 1056 O O . LYS A 1 140 ? -23.163 12.318 3.106 1.00 95.94 140 LYS A O 1
ATOM 1061 N N . MET A 1 141 ? -21.630 13.946 3.076 1.00 95.81 141 MET A N 1
ATOM 1062 C CA . MET A 1 141 ? -21.527 14.123 4.518 1.00 95.81 141 MET A CA 1
ATOM 1063 C C . MET A 1 141 ? -22.028 15.509 4.904 1.00 95.81 141 MET A C 1
ATOM 1065 O O . MET A 1 141 ? -21.691 16.499 4.256 1.00 95.81 141 MET A O 1
ATOM 1069 N N . HIS A 1 142 ? -22.838 15.584 5.955 1.00 96.19 142 HIS A N 1
ATOM 1070 C CA . HIS A 1 142 ? -23.378 16.830 6.481 1.00 96.19 142 HIS A CA 1
ATOM 1071 C C . HIS A 1 142 ? -23.036 16.967 7.961 1.00 96.19 142 HIS A C 1
ATOM 1073 O O . HIS A 1 142 ? -23.607 16.272 8.804 1.00 96.19 142 HIS A O 1
ATOM 1079 N N . LEU A 1 143 ? -22.116 17.883 8.271 1.00 95.81 143 LEU A N 1
ATOM 1080 C CA . LEU A 1 143 ? -21.764 18.221 9.646 1.00 95.81 143 LEU A CA 1
ATOM 1081 C C . LEU A 1 143 ? -22.735 19.273 10.192 1.00 95.81 143 LEU A C 1
ATOM 1083 O O . LEU A 1 143 ? -22.708 20.434 9.776 1.00 95.81 143 LEU A O 1
ATOM 1087 N N . LYS A 1 144 ? -23.564 18.857 11.152 1.00 94.88 144 LYS A N 1
ATOM 1088 C CA . LYS A 1 144 ? -24.418 19.723 11.970 1.00 94.88 144 LYS A CA 1
ATOM 1089 C C . LYS A 1 144 ? -23.671 20.035 13.264 1.00 94.88 144 LYS A C 1
ATOM 1091 O O . LYS A 1 144 ? -23.672 19.231 14.194 1.00 94.88 144 LYS A O 1
ATOM 1096 N N . SER A 1 145 ? -22.985 21.170 13.297 1.00 92.81 145 SER A N 1
ATOM 1097 C CA . SER A 1 145 ? -22.208 21.626 14.451 1.00 92.81 145 SER A CA 1
ATOM 1098 C C . SER A 1 145 ? -22.063 23.145 14.437 1.00 92.81 145 SER A C 1
ATOM 1100 O O . SER A 1 145 ? -22.142 23.772 13.375 1.00 92.81 145 SER A O 1
ATOM 1102 N N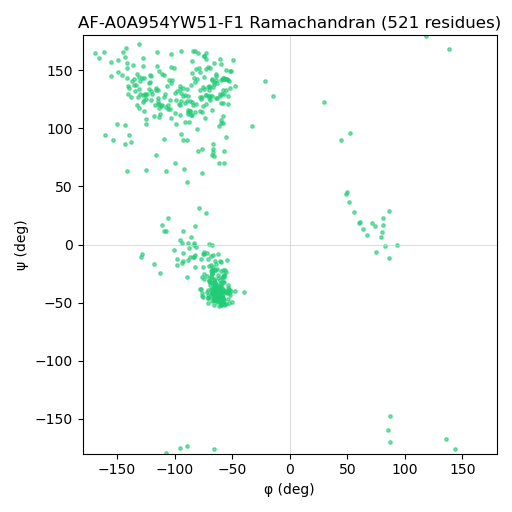 . ASP A 1 146 ? -21.807 23.729 15.606 1.00 89.81 146 ASP A N 1
ATOM 1103 C CA . ASP A 1 146 ? -21.405 25.130 15.701 1.00 89.81 146 ASP A CA 1
ATOM 1104 C C . ASP A 1 146 ? -19.974 25.353 15.198 1.00 89.81 146 ASP A C 1
ATOM 1106 O O . ASP A 1 146 ? -19.685 26.432 14.683 1.00 89.81 146 ASP A O 1
ATOM 1110 N N . ALA A 1 147 ? -19.107 24.336 15.266 1.00 88.75 147 ALA A N 1
ATOM 1111 C CA . ALA A 1 147 ? -17.742 24.412 14.760 1.00 88.75 147 ALA A CA 1
ATOM 1112 C C . ALA A 1 147 ? -17.677 24.395 13.225 1.00 88.75 147 ALA A C 1
ATOM 1114 O O . ALA A 1 147 ? -18.500 23.780 12.546 1.00 88.75 147 ALA A O 1
ATOM 1115 N N . GLU A 1 148 ? -16.642 25.039 12.683 1.00 90.94 148 GLU A N 1
ATOM 1116 C CA . GLU A 1 148 ? -16.433 25.176 11.237 1.00 90.94 148 GLU A CA 1
ATOM 1117 C C . GLU A 1 148 ? -15.954 23.888 10.564 1.00 90.94 148 GLU A C 1
ATOM 1119 O O . GLU A 1 148 ? -16.158 23.706 9.363 1.00 90.94 148 GLU A O 1
ATOM 1124 N N . SER A 1 149 ? -15.299 22.988 11.302 1.00 91.00 149 SER A N 1
ATOM 1125 C CA . SER A 1 149 ? -14.837 21.720 10.742 1.00 91.00 149 SER A CA 1
ATOM 1126 C C . SER A 1 149 ? -14.524 20.657 11.793 1.00 91.00 149 SER A C 1
ATOM 1128 O O . SER A 1 149 ? -14.380 20.964 12.974 1.00 91.00 149 SER A O 1
ATOM 1130 N N . MET A 1 150 ? -14.397 19.410 11.341 1.00 90.50 150 MET A N 1
ATOM 1131 C CA . MET A 1 150 ? -14.039 18.242 12.139 1.00 90.50 150 MET A CA 1
ATOM 1132 C C . MET A 1 150 ? -13.091 17.332 11.357 1.00 90.50 150 MET A C 1
ATOM 1134 O O . MET A 1 150 ? -13.333 17.059 10.184 1.00 90.50 150 MET A O 1
ATOM 1138 N N . ALA A 1 151 ? -12.042 16.823 12.001 1.00 88.44 151 ALA A N 1
ATOM 1139 C CA . ALA A 1 151 ? -11.186 15.797 11.413 1.00 88.44 151 ALA A CA 1
ATOM 1140 C C . ALA A 1 151 ? -11.801 14.402 11.591 1.00 88.44 151 ALA A C 1
ATOM 1142 O O . ALA A 1 151 ? -12.335 14.090 12.658 1.00 88.44 151 ALA A O 1
ATOM 1143 N N . ILE A 1 152 ? -11.698 13.567 10.559 1.00 89.56 152 ILE A N 1
ATOM 1144 C CA . ILE A 1 152 ? -12.025 12.145 10.627 1.00 89.56 152 ILE A CA 1
ATOM 1145 C C . ILE A 1 152 ? -10.896 11.308 10.030 1.00 89.56 152 ILE A C 1
ATOM 1147 O O . ILE A 1 152 ? -10.297 11.689 9.023 1.00 89.56 152 ILE A O 1
ATOM 1151 N N . SER A 1 153 ? -10.666 10.144 10.624 1.00 86.62 153 SER A N 1
ATOM 1152 C CA . SER A 1 153 ? -9.802 9.099 10.072 1.00 86.62 153 SER A CA 1
ATOM 1153 C C . SER A 1 153 ? -10.653 8.003 9.449 1.00 86.62 153 SER A C 1
ATOM 1155 O O . SER A 1 153 ? -11.703 7.645 9.986 1.00 86.62 153 SER A O 1
ATOM 1157 N N . VAL A 1 154 ? -10.211 7.460 8.319 1.00 86.25 154 VAL A N 1
ATOM 1158 C CA . VAL A 1 154 ? -10.962 6.473 7.537 1.00 86.25 154 VAL A CA 1
ATOM 1159 C C . VAL A 1 154 ? -10.155 5.190 7.422 1.00 86.25 154 VAL A C 1
ATOM 1161 O O . VAL A 1 154 ? -9.025 5.192 6.937 1.00 86.25 154 VAL A O 1
ATOM 1164 N N . LEU A 1 155 ? -10.747 4.077 7.845 1.00 85.06 155 LEU A N 1
ATOM 1165 C CA . LEU A 1 155 ? -10.132 2.753 7.831 1.00 85.06 155 LEU A CA 1
ATOM 1166 C C . LEU A 1 155 ? -11.039 1.760 7.099 1.00 85.06 155 LEU A C 1
ATOM 1168 O O . LEU A 1 155 ? -12.252 1.804 7.260 1.00 85.06 155 LEU A O 1
ATOM 1172 N N . ALA A 1 156 ? -10.473 0.817 6.355 1.00 81.56 156 ALA A N 1
ATOM 1173 C CA . ALA A 1 156 ? -11.162 -0.412 5.975 1.00 81.56 156 ALA A CA 1
ATOM 1174 C C . ALA A 1 156 ? -10.864 -1.481 7.034 1.00 81.56 156 ALA A C 1
ATOM 1176 O O . ALA A 1 156 ? -9.695 -1.775 7.300 1.00 81.56 156 ALA A O 1
ATOM 1177 N N . MET A 1 157 ? -11.902 -2.033 7.666 1.00 83.31 157 MET A N 1
ATOM 1178 C CA . MET A 1 157 ? -11.766 -2.994 8.765 1.00 83.31 157 MET A CA 1
ATOM 1179 C C . MET A 1 157 ? -12.722 -4.175 8.572 1.00 83.31 157 MET A C 1
ATOM 1181 O O . MET A 1 157 ? -13.908 -3.951 8.342 1.00 83.31 157 MET A O 1
ATOM 1185 N N . PRO A 1 158 ? -12.252 -5.427 8.702 1.00 77.00 158 PRO A N 1
ATOM 1186 C CA . PRO A 1 158 ? -13.110 -6.608 8.595 1.00 77.00 158 PRO A CA 1
ATOM 1187 C C . PRO A 1 158 ? -13.986 -6.843 9.836 1.00 77.00 158 PRO A C 1
ATOM 1189 O O . PRO A 1 158 ? -15.001 -7.512 9.745 1.00 77.00 158 PRO A O 1
ATOM 1192 N N . ASP A 1 159 ? -13.638 -6.261 10.979 1.00 77.06 159 ASP A N 1
ATOM 1193 C CA . ASP A 1 159 ? -14.263 -6.436 12.300 1.00 77.06 159 ASP A CA 1
ATOM 1194 C C . ASP A 1 159 ? -15.793 -6.350 12.348 1.00 77.06 159 ASP A C 1
ATOM 1196 O O . ASP A 1 159 ? -16.409 -7.130 13.079 1.00 77.06 159 ASP A O 1
ATOM 1200 N N . PRO A 1 160 ? -16.446 -5.434 11.605 1.00 76.50 160 PRO A N 1
ATOM 1201 C CA . PRO A 1 160 ? -17.891 -5.281 11.700 1.00 76.50 160 PRO A CA 1
ATOM 1202 C C . PRO A 1 160 ? -18.686 -6.492 11.185 1.00 76.50 160 PRO A C 1
ATOM 1204 O O . PRO A 1 160 ? -19.891 -6.557 11.417 1.00 76.50 160 PRO A O 1
ATOM 1207 N N . VAL A 1 161 ? -18.034 -7.471 10.540 1.00 76.19 161 VAL A N 1
ATOM 1208 C CA . VAL A 1 161 ? -18.665 -8.730 10.096 1.00 76.19 161 VAL A CA 1
ATOM 1209 C C . VAL A 1 161 ? -19.007 -9.690 11.242 1.00 76.19 161 VAL A C 1
ATOM 1211 O O . VAL A 1 161 ? -19.667 -10.695 11.006 1.00 76.19 161 VAL A O 1
ATOM 1214 N N . LEU A 1 162 ? -18.588 -9.397 12.480 1.00 80.25 162 LEU A N 1
ATOM 1215 C CA . LEU A 1 162 ? -18.886 -10.224 13.658 1.00 80.25 162 LEU A CA 1
ATOM 1216 C C . LEU A 1 162 ? -20.352 -10.174 14.120 1.00 80.25 162 LEU A C 1
ATOM 1218 O O . LEU A 1 162 ? -20.749 -10.976 14.966 1.00 80.25 162 LEU A O 1
ATOM 1222 N N . VAL A 1 163 ? -21.159 -9.238 13.611 1.00 80.06 163 VAL A N 1
ATOM 1223 C CA . VAL A 1 163 ? -22.597 -9.185 13.916 1.00 80.06 163 VAL A CA 1
ATOM 1224 C C . VAL A 1 163 ? -23.302 -10.323 13.183 1.00 80.06 163 VAL A C 1
ATOM 1226 O O . VAL A 1 163 ? -23.130 -10.471 11.983 1.00 80.06 163 VAL A O 1
ATOM 1229 N N . ASP A 1 164 ? -24.108 -11.119 13.884 1.00 69.25 164 ASP A N 1
ATOM 1230 C CA . ASP A 1 164 ? -24.742 -12.309 13.301 1.00 69.25 164 ASP A CA 1
ATOM 1231 C C . ASP A 1 164 ? -26.060 -12.005 12.556 1.00 69.25 164 ASP A C 1
ATOM 1233 O O . ASP A 1 164 ? -26.766 -11.031 12.835 1.00 69.25 164 ASP A O 1
ATOM 1237 N N . GLY A 1 165 ? -26.441 -12.907 11.641 1.00 64.62 165 GLY A N 1
ATOM 1238 C CA . GLY A 1 165 ? -27.760 -12.949 10.992 1.00 64.62 165 GLY A CA 1
ATOM 1239 C C . GLY A 1 165 ? -27.905 -12.091 9.726 1.00 64.62 165 GLY A C 1
ATOM 1240 O O . GLY A 1 165 ? -26.944 -11.540 9.201 1.00 64.62 165 GLY A O 1
ATOM 1241 N N . SER A 1 166 ? -29.138 -11.946 9.223 1.00 57.66 166 SER A N 1
ATOM 1242 C CA . SER A 1 166 ? -29.458 -11.173 8.002 1.00 57.66 166 SER A CA 1
ATOM 1243 C C . SER A 1 166 ? -29.135 -9.672 8.088 1.00 57.66 166 SER A C 1
ATOM 1245 O O . SER A 1 166 ? -29.246 -8.961 7.092 1.00 57.66 166 SER A O 1
ATOM 1247 N N . ASN A 1 167 ? -28.769 -9.183 9.276 1.00 62.34 167 ASN A N 1
ATOM 1248 C CA . ASN A 1 167 ? -28.398 -7.793 9.530 1.00 62.34 167 ASN A CA 1
ATOM 1249 C C . ASN A 1 167 ? -26.879 -7.555 9.435 1.00 62.34 167 ASN A C 1
ATOM 1251 O O . ASN A 1 167 ? -26.469 -6.405 9.282 1.00 62.34 167 ASN A O 1
ATOM 1255 N N . ALA A 1 168 ? -26.061 -8.614 9.461 1.00 61.38 168 ALA A N 1
ATOM 1256 C CA . ALA A 1 168 ? -24.596 -8.560 9.432 1.00 61.38 168 ALA A CA 1
ATOM 1257 C C . ALA A 1 168 ? -24.033 -7.734 8.266 1.00 61.38 168 ALA A C 1
ATOM 1259 O O . ALA A 1 168 ? -23.108 -6.943 8.427 1.00 61.38 168 ALA A O 1
ATOM 1260 N N . THR A 1 169 ? -24.626 -7.888 7.081 1.00 63.09 169 THR A N 1
ATOM 1261 C CA . THR A 1 169 ? -24.149 -7.279 5.831 1.00 63.09 169 THR A CA 1
ATOM 1262 C C . THR A 1 169 ? -24.793 -5.925 5.521 1.00 63.09 169 THR A C 1
ATOM 1264 O O . THR A 1 169 ? -24.375 -5.241 4.586 1.00 63.09 169 THR A O 1
ATOM 1267 N N . ARG A 1 170 ? -25.798 -5.517 6.311 1.00 73.81 170 ARG A N 1
ATOM 1268 C CA . ARG A 1 170 ? -26.627 -4.318 6.079 1.00 73.81 170 ARG A CA 1
ATOM 1269 C C . ARG A 1 170 ? -26.538 -3.269 7.171 1.00 73.81 170 ARG A C 1
ATOM 1271 O O . ARG A 1 170 ? -26.957 -2.132 6.950 1.00 73.81 170 ARG A O 1
ATOM 1278 N N . LEU A 1 171 ? -26.036 -3.631 8.349 1.00 86.50 171 LEU A N 1
ATOM 1279 C CA . LEU A 1 171 ? -25.957 -2.706 9.467 1.00 86.50 171 LEU A CA 1
ATOM 1280 C C . LEU A 1 171 ? -24.935 -1.610 9.157 1.00 86.50 171 LEU A C 1
ATOM 1282 O O . LEU A 1 171 ? -23.753 -1.897 9.008 1.00 86.50 171 LEU A O 1
ATOM 1286 N N . ASN A 1 172 ? -25.405 -0.371 9.053 1.00 91.62 172 ASN A N 1
ATOM 1287 C CA . ASN A 1 172 ? -24.592 0.842 9.008 1.00 91.62 172 ASN A CA 1
ATOM 1288 C C . ASN A 1 172 ? -24.891 1.631 10.283 1.00 91.62 172 ASN A C 1
ATOM 1290 O O . ASN A 1 172 ? -26.026 1.569 10.759 1.00 91.62 172 ASN A O 1
ATOM 1294 N N . GLY A 1 173 ? -23.934 2.390 10.807 1.00 93.69 173 GLY A N 1
ATOM 1295 C CA . GLY A 1 173 ? -24.184 3.225 11.983 1.00 93.69 173 GLY A CA 1
ATOM 1296 C C . GLY A 1 173 ? -23.012 3.318 12.958 1.00 93.69 173 GLY A C 1
ATOM 1297 O O . GLY A 1 173 ? -21.938 2.769 12.697 1.00 93.69 173 GLY A O 1
ATOM 1298 N N . PRO A 1 174 ? -23.212 3.994 14.101 1.00 93.62 174 PRO A N 1
ATOM 1299 C CA . PRO A 1 174 ? -22.234 4.063 15.182 1.00 93.62 174 PRO A CA 1
ATOM 1300 C C . PRO A 1 174 ? -21.810 2.674 15.679 1.00 93.62 174 PRO A C 1
ATOM 1302 O O . PRO A 1 174 ? -22.638 1.779 15.831 1.00 93.62 174 PRO A O 1
ATOM 1305 N N . LEU A 1 175 ? -20.532 2.503 16.025 1.00 91.25 175 LEU A N 1
ATOM 1306 C CA . LEU A 1 175 ? -19.989 1.230 16.521 1.00 91.25 175 LEU A CA 1
ATOM 1307 C C . LEU A 1 175 ? -20.701 0.731 17.796 1.00 91.25 175 LEU A C 1
ATOM 1309 O O . LEU A 1 175 ? -20.824 -0.471 18.013 1.00 91.25 175 LEU A O 1
ATOM 1313 N N . ALA A 1 176 ? -21.243 1.645 18.606 1.00 90.75 176 ALA A N 1
ATOM 1314 C CA . ALA A 1 176 ? -22.064 1.309 19.770 1.00 90.75 176 ALA A CA 1
ATOM 1315 C C . ALA A 1 176 ? -23.307 0.469 19.412 1.00 90.75 176 ALA A C 1
ATOM 1317 O O . ALA A 1 176 ? -23.710 -0.402 20.186 1.00 90.75 176 ALA A O 1
ATOM 1318 N N . ASP A 1 177 ? -23.889 0.672 18.225 1.00 91.44 177 ASP A N 1
ATOM 1319 C CA . ASP A 1 177 ? -25.018 -0.136 17.763 1.00 91.44 177 ASP A CA 1
ATOM 1320 C C . ASP A 1 177 ? -24.603 -1.573 17.449 1.00 91.44 177 ASP A C 1
ATOM 1322 O O . ASP A 1 177 ? -25.382 -2.492 17.694 1.00 91.44 177 ASP A O 1
ATOM 1326 N N . PHE A 1 178 ? -23.369 -1.787 16.988 1.00 91.00 178 PHE A N 1
ATOM 1327 C CA . PHE A 1 178 ? -22.832 -3.123 16.727 1.00 91.00 178 PHE A CA 1
ATOM 1328 C C . PHE A 1 178 ? -22.671 -3.909 18.029 1.00 91.00 178 PHE A C 1
ATOM 1330 O O . PHE A 1 178 ? -23.118 -5.050 18.103 1.00 91.00 178 PHE A O 1
ATOM 1337 N N . ALA A 1 179 ? -22.135 -3.285 19.085 1.00 90.38 179 ALA A N 1
ATOM 1338 C CA . ALA A 1 179 ? -22.062 -3.903 20.412 1.00 90.38 179 ALA A CA 1
ATOM 1339 C C . ALA A 1 179 ? -23.459 -4.281 20.940 1.00 90.38 179 ALA A C 1
ATOM 1341 O O . ALA A 1 179 ? -23.690 -5.405 21.392 1.00 90.38 179 ALA A O 1
ATOM 1342 N N . ARG A 1 180 ? -24.427 -3.363 20.817 1.00 90.56 180 ARG A N 1
ATOM 1343 C CA . ARG A 1 180 ? -25.809 -3.580 21.266 1.00 90.56 180 ARG A CA 1
ATOM 1344 C C . ARG A 1 180 ? -26.513 -4.707 20.505 1.00 90.56 180 ARG A C 1
ATOM 1346 O O . ARG A 1 180 ? -27.271 -5.462 21.110 1.00 90.56 180 ARG A O 1
ATOM 1353 N N . LEU A 1 181 ? -26.299 -4.794 19.192 1.00 89.00 181 LEU A N 1
ATOM 1354 C CA . LEU A 1 181 ? -26.969 -5.753 18.309 1.00 89.00 181 LEU A CA 1
ATOM 1355 C C . LEU A 1 181 ? -26.239 -7.098 18.200 1.00 89.00 181 LEU A C 1
ATOM 1357 O O . LEU A 1 181 ? -26.833 -8.062 17.716 1.00 89.00 181 LEU A O 1
ATOM 1361 N N . ALA A 1 182 ? -24.987 -7.191 18.654 1.00 89.19 182 ALA A N 1
ATOM 1362 C CA . ALA A 1 182 ? -24.247 -8.444 18.690 1.00 89.19 182 ALA A CA 1
ATOM 1363 C C . ALA A 1 182 ? -24.979 -9.479 19.559 1.00 89.19 182 ALA A C 1
ATOM 1365 O O . ALA A 1 182 ? -25.251 -9.258 20.747 1.00 89.19 182 ALA A O 1
ATOM 1366 N N . SER A 1 183 ? -25.312 -10.613 18.939 1.00 86.62 183 SER A N 1
ATOM 1367 C CA . SER A 1 183 ? -26.060 -11.694 19.582 1.00 86.62 183 SER A CA 1
ATOM 1368 C C . SER A 1 183 ? -25.164 -12.537 20.496 1.00 86.62 183 SER A C 1
ATOM 1370 O O . SER A 1 183 ? -25.563 -12.886 21.608 1.00 86.62 183 SER A O 1
ATOM 1372 N N . ARG A 1 184 ? -23.920 -12.778 20.060 1.00 89.81 184 ARG A N 1
ATOM 1373 C CA . ARG A 1 184 ? -22.872 -13.469 20.816 1.00 89.81 184 ARG A CA 1
ATOM 1374 C C . ARG A 1 184 ? -22.238 -12.548 21.860 1.00 89.81 184 ARG A C 1
ATOM 1376 O O . ARG A 1 184 ? -21.858 -11.418 21.551 1.00 89.81 184 ARG A O 1
ATOM 1383 N N . ALA A 1 185 ? -22.084 -13.054 23.085 1.00 92.50 185 ALA A N 1
ATOM 1384 C CA . ALA A 1 185 ? -21.481 -12.313 24.197 1.00 92.50 185 ALA A CA 1
ATOM 1385 C C . ALA A 1 185 ? -20.030 -11.899 23.897 1.00 92.50 185 ALA A C 1
ATOM 1387 O O . ALA A 1 185 ? -19.669 -10.747 24.119 1.00 92.50 185 ALA A O 1
ATOM 1388 N N . ASP A 1 186 ? -19.238 -12.796 23.307 1.00 93.81 186 ASP A N 1
ATOM 1389 C CA . ASP A 1 186 ? -17.835 -12.533 22.975 1.00 93.81 186 ASP A CA 1
ATOM 1390 C C . ASP A 1 186 ? -17.695 -11.473 21.871 1.00 93.81 186 ASP A C 1
ATOM 1392 O O . ASP A 1 186 ? -16.841 -10.592 21.956 1.00 93.81 186 ASP A O 1
ATOM 1396 N N . ALA A 1 187 ? -18.579 -11.492 20.865 1.00 92.00 187 ALA A N 1
ATOM 1397 C CA . ALA A 1 187 ? -18.618 -10.462 19.825 1.00 92.00 187 ALA A CA 1
ATOM 1398 C C . ALA A 1 187 ? -19.023 -9.091 20.396 1.00 92.00 187 ALA A C 1
ATOM 1400 O O . ALA A 1 187 ? -18.434 -8.071 20.036 1.00 92.00 187 ALA A O 1
ATOM 1401 N N . ARG A 1 188 ? -19.987 -9.058 21.326 1.00 93.94 188 ARG A N 1
ATOM 1402 C CA . ARG A 1 188 ? -20.350 -7.836 22.058 1.00 93.94 188 ARG A CA 1
ATOM 1403 C C . ARG A 1 188 ? -19.163 -7.287 22.846 1.00 93.94 188 ARG A C 1
ATOM 1405 O O . ARG A 1 188 ? -18.820 -6.123 22.666 1.00 93.94 188 ARG A O 1
ATOM 1412 N N . ALA A 1 189 ? -18.517 -8.126 23.653 1.00 94.88 189 ALA A N 1
ATOM 1413 C CA . ALA A 1 189 ? -17.350 -7.746 24.446 1.00 94.88 189 ALA A CA 1
ATOM 1414 C C . ALA A 1 189 ? -16.190 -7.253 23.562 1.00 94.88 189 ALA A C 1
ATOM 1416 O O . ALA A 1 189 ? -15.485 -6.308 23.921 1.00 94.88 189 ALA A O 1
ATOM 1417 N N . TYR A 1 190 ? -16.020 -7.839 22.372 1.00 94.56 190 TYR A N 1
ATOM 1418 C CA . TYR A 1 190 ? -15.055 -7.363 21.387 1.00 94.56 190 TYR A CA 1
ATOM 1419 C C . TYR A 1 190 ? -15.381 -5.943 20.898 1.00 94.56 190 TYR A C 1
ATOM 1421 O O . TYR A 1 190 ? -14.513 -5.071 20.949 1.00 94.56 190 TYR A O 1
ATOM 1429 N N . PHE A 1 191 ? -16.622 -5.664 20.487 1.00 93.88 191 PHE A N 1
ATOM 1430 C CA . PHE A 1 191 ? -17.007 -4.307 20.078 1.00 93.88 191 PHE A CA 1
ATOM 1431 C C . PHE A 1 191 ? -16.912 -3.296 21.226 1.00 93.88 191 PHE A C 1
ATOM 1433 O O . PHE A 1 191 ? -16.468 -2.171 21.006 1.00 93.88 191 PHE A O 1
ATOM 1440 N N . GLU A 1 192 ? -17.257 -3.689 22.453 1.00 94.88 192 GLU A N 1
ATOM 1441 C CA . GLU A 1 192 ? -17.055 -2.861 23.648 1.00 94.88 192 GLU A CA 1
ATOM 1442 C C . GLU A 1 192 ? -15.570 -2.531 23.859 1.00 94.88 192 GLU A C 1
ATOM 1444 O O . GLU A 1 192 ? -15.233 -1.374 24.101 1.00 94.88 192 GLU A O 1
ATOM 1449 N N . SER A 1 193 ? -14.667 -3.498 23.657 1.00 94.00 193 SER A N 1
ATOM 1450 C CA . SER A 1 193 ? -13.222 -3.249 23.739 1.00 94.00 193 SER A CA 1
ATOM 1451 C C . SER A 1 193 ? -12.714 -2.276 22.666 1.00 94.00 193 SER A C 1
ATOM 1453 O O . SER A 1 193 ? -11.851 -1.452 22.954 1.00 94.00 193 SER A O 1
ATOM 1455 N N . MET A 1 194 ? -13.281 -2.303 21.453 1.00 91.31 194 MET A N 1
ATOM 1456 C CA . MET A 1 194 ? -12.959 -1.321 20.410 1.00 91.31 194 MET A CA 1
ATOM 1457 C C . MET A 1 194 ? -13.471 0.081 20.756 1.00 91.31 194 MET A C 1
ATOM 1459 O O . MET A 1 194 ? -12.802 1.072 20.469 1.00 91.31 194 MET A O 1
ATOM 1463 N N . ILE A 1 195 ? -14.659 0.177 21.361 1.00 91.62 195 ILE A N 1
ATOM 1464 C CA . ILE A 1 195 ? -15.211 1.454 21.831 1.00 91.62 195 ILE A CA 1
ATOM 1465 C C . ILE A 1 195 ? -14.300 2.043 22.911 1.00 91.62 195 ILE A C 1
ATOM 1467 O O . ILE A 1 195 ? -13.963 3.223 22.836 1.00 91.62 195 ILE A O 1
ATOM 1471 N N . ASP A 1 196 ? -13.856 1.221 23.865 1.00 91.94 196 ASP A N 1
ATOM 1472 C CA . ASP A 1 196 ? -12.893 1.625 24.892 1.00 91.94 196 ASP A CA 1
ATOM 1473 C C . ASP A 1 196 ? -11.547 2.050 24.273 1.00 91.94 196 ASP A C 1
ATOM 1475 O O . ASP A 1 196 ? -10.993 3.081 24.661 1.00 91.94 196 ASP A O 1
ATOM 1479 N N . GLU A 1 197 ? -11.041 1.313 23.275 1.00 89.44 197 GLU A N 1
ATOM 1480 C CA . GLU A 1 197 ? -9.819 1.663 22.537 1.00 89.44 197 GLU A CA 1
ATOM 1481 C C . GLU A 1 197 ? -9.942 3.044 21.878 1.00 89.44 197 GLU A C 1
ATOM 1483 O O . GLU A 1 197 ? -9.070 3.894 22.065 1.00 89.44 197 GLU A O 1
ATOM 1488 N N . PHE A 1 198 ? -11.029 3.300 21.143 1.00 87.06 198 PHE A N 1
ATOM 1489 C CA . PHE A 1 198 ? -11.261 4.599 20.505 1.00 87.06 198 PHE A CA 1
ATOM 1490 C C . PHE A 1 198 ? -11.436 5.715 21.537 1.00 87.06 198 PHE A C 1
ATOM 1492 O O . PHE A 1 198 ? -10.872 6.794 21.376 1.00 87.06 198 PHE A O 1
ATOM 1499 N N . ALA A 1 199 ? -12.103 5.448 22.658 1.00 84.06 199 ALA A N 1
ATOM 1500 C CA . ALA A 1 199 ? -12.237 6.408 23.748 1.00 84.06 199 ALA A CA 1
ATOM 1501 C C . ALA A 1 199 ? -10.913 6.714 24.487 1.00 84.06 199 ALA A C 1
ATOM 1503 O O . ALA A 1 199 ? -10.916 7.514 25.423 1.00 84.06 199 ALA A O 1
ATOM 1504 N N . GLY A 1 200 ? -9.789 6.096 24.100 1.00 84.12 200 GLY A N 1
ATOM 1505 C CA . GLY A 1 200 ? -8.480 6.284 24.729 1.00 84.12 200 GLY A CA 1
ATOM 1506 C C . GLY A 1 200 ? -8.289 5.477 26.017 1.00 84.12 200 GLY A C 1
ATOM 1507 O O . GLY A 1 200 ? -7.307 5.681 26.724 1.00 84.12 200 GLY A O 1
ATOM 1508 N N . GLN A 1 201 ? -9.194 4.545 26.329 1.00 89.88 201 GLN A N 1
ATOM 1509 C CA . GLN A 1 201 ? -9.116 3.654 27.493 1.00 89.88 201 GLN A CA 1
ATOM 1510 C C . GLN A 1 201 ? -8.347 2.377 27.136 1.00 89.88 201 GLN A C 1
ATOM 1512 O O . GLN A 1 201 ? -8.837 1.257 27.291 1.00 89.88 201 GLN A O 1
ATOM 1517 N N . SER A 1 202 ? -7.133 2.542 26.616 1.00 89.25 202 SER A N 1
ATOM 1518 C CA . SER A 1 202 ? -6.387 1.457 25.977 1.00 89.25 202 SER A CA 1
ATOM 1519 C C . SER A 1 202 ? -5.988 0.324 26.934 1.00 89.25 202 SER A C 1
ATOM 1521 O O . SER A 1 202 ? -5.967 -0.830 26.518 1.00 89.25 202 SER A O 1
ATOM 1523 N N . GLU A 1 203 ? -5.764 0.603 28.223 1.00 90.56 203 GLU A N 1
ATOM 1524 C CA . GLU A 1 203 ? -5.517 -0.439 29.237 1.00 90.56 203 GLU A CA 1
ATOM 1525 C C . GLU A 1 203 ? -6.750 -1.326 29.457 1.00 90.56 203 GLU A C 1
ATOM 1527 O O . GLU A 1 203 ? -6.663 -2.551 29.393 1.00 90.56 203 GLU A O 1
ATOM 1532 N N . LYS A 1 204 ? -7.923 -0.704 29.621 1.00 93.69 204 LYS A N 1
ATOM 1533 C CA . LYS A 1 204 ? -9.201 -1.408 29.782 1.00 93.69 204 LYS A CA 1
ATOM 1534 C C . LYS A 1 204 ? -9.538 -2.238 28.540 1.00 93.69 204 LYS A C 1
ATOM 1536 O O . LYS A 1 204 ? -9.931 -3.400 28.658 1.00 93.69 204 LYS A O 1
ATOM 1541 N N . ALA A 1 205 ? -9.329 -1.664 27.354 1.00 92.75 205 ALA A N 1
ATOM 1542 C CA . ALA A 1 205 ? -9.472 -2.381 26.093 1.00 92.75 205 ALA A CA 1
ATOM 1543 C C . ALA A 1 205 ? -8.527 -3.594 26.032 1.00 92.75 205 ALA A C 1
ATOM 1545 O O . ALA A 1 205 ? -8.958 -4.693 25.685 1.00 92.75 205 ALA A O 1
ATOM 1546 N N . MET A 1 206 ? -7.259 -3.426 26.426 1.00 92.38 206 MET A N 1
ATOM 1547 C CA . MET A 1 206 ? -6.261 -4.498 26.424 1.00 92.38 206 MET A CA 1
ATOM 1548 C C . MET A 1 206 ? -6.631 -5.653 27.363 1.00 92.38 206 MET A C 1
ATOM 1550 O O . MET A 1 206 ? -6.482 -6.816 26.982 1.00 92.38 206 MET A O 1
ATOM 1554 N N . ASP A 1 207 ? -7.137 -5.368 28.562 1.00 92.94 207 ASP A N 1
ATOM 1555 C CA . ASP A 1 207 ? -7.547 -6.407 29.514 1.00 92.94 207 ASP A CA 1
ATOM 1556 C C . ASP A 1 207 ? -8.747 -7.221 29.009 1.00 92.94 207 ASP A C 1
ATOM 1558 O O . ASP A 1 207 ? -8.746 -8.455 29.096 1.00 92.94 207 ASP A O 1
ATOM 1562 N N . SER A 1 208 ? -9.727 -6.555 28.389 1.00 93.88 208 SER A N 1
ATOM 1563 C CA . SER A 1 208 ? -10.845 -7.235 27.722 1.00 93.88 208 SER A CA 1
ATOM 1564 C C . SER A 1 208 ? -10.349 -8.115 26.564 1.00 93.88 208 SER A C 1
ATOM 1566 O O . SER A 1 208 ? -10.638 -9.314 26.498 1.00 93.88 208 SER A O 1
ATOM 1568 N N . LEU A 1 209 ? -9.497 -7.560 25.695 1.00 93.94 209 LEU A N 1
ATOM 1569 C CA . LEU A 1 209 ? -8.952 -8.263 24.532 1.00 93.94 209 LEU A CA 1
ATOM 1570 C C . LEU A 1 209 ? -8.107 -9.487 24.910 1.00 93.94 209 LEU A C 1
ATOM 1572 O O . LEU A 1 209 ? -8.183 -10.506 24.223 1.00 93.94 209 LEU A O 1
ATOM 1576 N N . ARG A 1 210 ? -7.328 -9.430 25.998 1.00 93.75 210 ARG A N 1
ATOM 1577 C CA . ARG A 1 210 ? -6.554 -10.578 26.512 1.00 93.75 210 ARG A CA 1
ATOM 1578 C C . ARG A 1 210 ? -7.441 -11.769 26.853 1.00 93.75 210 ARG A C 1
ATOM 1580 O O . ARG A 1 210 ? -7.070 -12.902 26.551 1.00 93.75 210 ARG A O 1
ATOM 1587 N N . THR A 1 211 ? -8.607 -11.513 27.439 1.00 94.25 211 THR A N 1
ATOM 1588 C CA . THR A 1 211 ? -9.598 -12.556 27.732 1.00 94.25 211 THR A CA 1
ATOM 1589 C C . THR A 1 211 ? -10.149 -13.137 26.429 1.00 94.25 211 THR A C 1
ATOM 1591 O O . THR A 1 211 ? -10.125 -14.350 26.222 1.00 94.25 211 THR A O 1
ATOM 1594 N N . LEU A 1 212 ? -10.536 -12.266 25.493 1.00 95.50 212 LEU A N 1
ATOM 1595 C CA . LEU A 1 212 ? -11.126 -12.652 24.208 1.00 95.50 212 LEU A CA 1
ATOM 1596 C C . LEU A 1 212 ? -10.157 -13.381 23.268 1.00 95.50 212 LEU A C 1
ATOM 1598 O O . LEU A 1 212 ? -10.598 -14.129 22.401 1.00 95.50 212 LEU A O 1
ATOM 1602 N N . CYS A 1 213 ? -8.839 -13.243 23.445 1.00 93.31 213 CYS A N 1
ATOM 1603 C CA . CYS A 1 213 ? -7.840 -13.987 22.666 1.00 93.31 213 CYS A CA 1
ATOM 1604 C C . CYS A 1 213 ? -7.982 -15.516 22.778 1.00 93.31 213 CYS A C 1
ATOM 1606 O O . CYS A 1 213 ? -7.485 -16.237 21.901 1.00 93.31 213 CYS A O 1
ATOM 1608 N N . ASN A 1 214 ? -8.633 -15.986 23.845 1.00 92.06 214 ASN A N 1
ATOM 1609 C CA . ASN A 1 214 ? -8.903 -17.392 24.137 1.00 92.06 214 ASN A CA 1
ATOM 1610 C C . ASN A 1 214 ? -10.397 -17.742 24.025 1.00 92.06 214 ASN A C 1
ATOM 1612 O O . ASN A 1 214 ? -10.804 -18.768 24.555 1.00 92.06 214 ASN A O 1
ATOM 1616 N N . SER A 1 215 ? -11.201 -16.895 23.374 1.00 93.56 215 SER A N 1
ATOM 1617 C CA . SER A 1 215 ? -12.608 -17.187 23.088 1.00 93.56 215 SER A CA 1
ATOM 1618 C C . SER A 1 215 ? -12.750 -18.483 22.278 1.00 93.56 215 SER A C 1
ATOM 1620 O O . SER A 1 215 ? -11.934 -18.764 21.393 1.00 93.56 215 SER A O 1
ATOM 1622 N N . ASP A 1 216 ? -13.807 -19.246 22.564 1.00 91.31 216 ASP A N 1
ATOM 1623 C CA . ASP A 1 216 ? -14.186 -20.440 21.797 1.00 91.31 216 ASP A CA 1
ATOM 1624 C C . ASP A 1 216 ? -14.714 -20.074 20.392 1.00 91.31 216 ASP A C 1
ATOM 1626 O O . ASP A 1 216 ? -14.712 -20.899 19.475 1.00 91.31 216 ASP A O 1
ATOM 1630 N N . GLU A 1 217 ? -15.112 -18.814 20.189 1.00 88.94 217 GLU A N 1
ATOM 1631 C CA . GLU A 1 217 ? -15.496 -18.253 18.895 1.00 88.94 217 GLU A CA 1
ATOM 1632 C C . GLU A 1 217 ? -14.238 -17.868 18.105 1.00 88.94 217 GLU A C 1
ATOM 1634 O O . GLU A 1 217 ? -13.639 -16.805 18.303 1.00 88.94 217 GLU A O 1
ATOM 1639 N N . ALA A 1 218 ? -13.834 -18.735 17.172 1.00 85.62 218 ALA A N 1
ATOM 1640 C CA . ALA A 1 218 ? -12.569 -18.609 16.445 1.00 85.62 218 ALA A CA 1
ATOM 1641 C C . ALA A 1 218 ? -12.372 -17.243 15.760 1.00 85.62 218 ALA A C 1
ATOM 1643 O O . ALA A 1 218 ? -11.251 -16.725 15.744 1.00 85.62 218 ALA A O 1
ATOM 1644 N N . ASP A 1 219 ? -13.436 -16.647 15.218 1.00 84.69 219 ASP A N 1
ATOM 1645 C CA . ASP A 1 219 ? -13.372 -15.338 14.560 1.00 84.69 219 ASP A CA 1
ATOM 1646 C C . ASP A 1 219 ? -13.133 -14.213 15.569 1.00 84.69 219 ASP A C 1
ATOM 1648 O O . ASP A 1 219 ? -12.237 -13.388 15.373 1.00 84.69 219 ASP A O 1
ATOM 1652 N N . VAL A 1 220 ? -13.853 -14.221 16.698 1.00 89.62 220 VAL A N 1
ATOM 1653 C CA . VAL A 1 220 ? -13.663 -13.241 17.776 1.00 89.62 220 VAL A CA 1
ATOM 1654 C C . VAL A 1 220 ? -12.251 -13.346 18.338 1.00 89.62 220 VAL A C 1
ATOM 1656 O O . VAL A 1 220 ? -11.550 -12.337 18.419 1.00 89.62 220 VAL A O 1
ATOM 1659 N N . ALA A 1 221 ? -11.783 -14.559 18.643 1.00 88.19 221 ALA A N 1
ATOM 1660 C CA . ALA A 1 221 ? -10.423 -14.780 19.123 1.00 88.19 221 ALA A CA 1
ATOM 1661 C C . ALA A 1 221 ? -9.370 -14.259 18.134 1.00 88.19 221 ALA A C 1
ATOM 1663 O O . ALA A 1 221 ? -8.356 -13.677 18.532 1.00 88.19 221 ALA A O 1
ATOM 1664 N N . ARG A 1 222 ? -9.608 -14.428 16.828 1.00 84.44 222 ARG A N 1
ATOM 1665 C CA . ARG A 1 222 ? -8.706 -13.957 15.772 1.00 84.44 222 ARG A CA 1
ATOM 1666 C C . ARG A 1 222 ? -8.618 -12.429 15.735 1.00 84.44 222 ARG A C 1
ATOM 1668 O O . ARG A 1 222 ? -7.501 -11.899 15.711 1.00 84.44 222 ARG A O 1
ATOM 1675 N N . PHE A 1 223 ? -9.753 -11.729 15.769 1.00 86.06 223 PHE A N 1
ATOM 1676 C CA . PHE A 1 223 ? -9.787 -10.263 15.804 1.00 86.06 223 PHE A CA 1
ATOM 1677 C C . PHE A 1 223 ? -9.236 -9.707 17.118 1.00 86.06 223 PHE A C 1
ATOM 1679 O O . PHE A 1 223 ? -8.403 -8.799 17.096 1.00 86.06 223 PHE A O 1
ATOM 1686 N N . ALA A 1 224 ? -9.587 -10.322 18.250 1.00 89.62 224 ALA A N 1
ATOM 1687 C CA . ALA A 1 224 ? -9.078 -9.947 19.562 1.00 89.62 224 ALA A CA 1
ATOM 1688 C C . ALA A 1 224 ? -7.548 -10.027 19.622 1.00 89.62 224 ALA A C 1
ATOM 1690 O O . ALA A 1 224 ? -6.891 -9.063 20.012 1.00 89.62 224 ALA A O 1
ATOM 1691 N N . ARG A 1 225 ? -6.951 -11.123 19.127 1.00 86.56 225 ARG A N 1
ATOM 1692 C CA . ARG A 1 225 ? -5.487 -11.262 19.032 1.00 86.56 225 ARG A CA 1
ATOM 1693 C C . ARG A 1 225 ? -4.854 -10.194 18.157 1.00 86.56 225 ARG A C 1
ATOM 1695 O O . ARG A 1 225 ? -3.705 -9.833 18.385 1.00 86.56 225 ARG A O 1
ATOM 1702 N N . ARG A 1 226 ? -5.522 -9.723 17.106 1.00 83.81 226 ARG A N 1
ATOM 1703 C CA . ARG A 1 226 ? -4.980 -8.645 16.271 1.00 83.81 226 ARG A CA 1
ATOM 1704 C C . ARG A 1 226 ? -4.991 -7.314 17.027 1.00 83.81 226 ARG A C 1
ATOM 1706 O O . ARG A 1 226 ? -3.945 -6.672 17.097 1.00 83.81 226 ARG A O 1
ATOM 1713 N N . SER A 1 227 ? -6.116 -6.925 17.622 1.00 83.88 227 SER A N 1
ATOM 1714 C CA . SER A 1 227 ? -6.218 -5.665 18.374 1.00 83.88 227 SER A CA 1
ATOM 1715 C C . SER A 1 227 ? -5.307 -5.670 19.613 1.00 83.88 227 SER A C 1
ATOM 1717 O O . SER A 1 227 ? -4.581 -4.706 19.854 1.00 83.88 227 SER A O 1
ATOM 1719 N N . ALA A 1 228 ? -5.196 -6.807 20.313 1.00 87.00 228 ALA A N 1
ATOM 1720 C CA . ALA A 1 228 ? -4.268 -6.981 21.432 1.00 87.00 228 ALA A CA 1
ATOM 1721 C C . ALA A 1 228 ? -2.795 -6.806 21.027 1.00 87.00 228 ALA A C 1
ATOM 1723 O O . ALA A 1 228 ? -2.011 -6.245 21.787 1.00 87.00 228 ALA A O 1
ATOM 1724 N N . ARG A 1 229 ? -2.393 -7.250 19.826 1.00 82.75 229 ARG A N 1
ATOM 1725 C CA . ARG A 1 229 ? -1.021 -7.048 19.321 1.00 82.75 229 ARG A CA 1
ATOM 1726 C C . ARG A 1 229 ? -0.697 -5.570 19.124 1.00 82.75 229 ARG A C 1
ATOM 1728 O O . ARG A 1 229 ? 0.389 -5.134 19.497 1.00 82.75 229 ARG A O 1
ATOM 1735 N N . ARG A 1 230 ? -1.647 -4.800 18.583 1.00 79.94 230 ARG A N 1
ATOM 1736 C CA . ARG A 1 230 ? -1.510 -3.346 18.419 1.00 79.94 230 ARG A CA 1
ATOM 1737 C C . ARG A 1 230 ? -1.339 -2.656 19.769 1.00 79.94 230 ARG A C 1
ATOM 1739 O O . ARG A 1 230 ? -0.376 -1.916 19.950 1.00 79.94 230 ARG A O 1
ATOM 1746 N N . LEU A 1 231 ? -2.245 -2.914 20.709 1.00 83.06 231 LEU A N 1
ATOM 1747 C CA . LEU A 1 231 ? -2.189 -2.297 22.034 1.00 83.06 231 LEU A CA 1
ATOM 1748 C C . LEU A 1 231 ? -0.953 -2.745 22.818 1.00 83.06 231 LEU A C 1
ATOM 1750 O O . LEU A 1 231 ? -0.291 -1.915 23.427 1.00 83.06 231 LEU A O 1
ATOM 1754 N N . GLY A 1 232 ? -0.575 -4.022 22.735 1.00 83.56 232 GLY A N 1
ATOM 1755 C CA . GLY A 1 232 ? 0.645 -4.537 23.355 1.00 83.56 232 GLY A CA 1
ATOM 1756 C C . GLY A 1 232 ? 1.913 -3.833 22.865 1.00 83.56 232 GLY A C 1
ATOM 1757 O O . GLY A 1 232 ? 2.796 -3.548 23.668 1.00 83.56 232 GLY A O 1
ATOM 1758 N N . TYR A 1 233 ? 1.986 -3.491 21.575 1.00 82.25 233 TYR A N 1
ATOM 1759 C CA . TYR A 1 233 ? 3.078 -2.673 21.045 1.00 82.25 233 TYR A CA 1
ATOM 1760 C C . TYR A 1 233 ? 3.060 -1.242 21.607 1.00 82.25 233 TYR A C 1
ATOM 1762 O O . TYR A 1 233 ? 4.100 -0.743 22.034 1.00 82.25 233 TYR A O 1
ATOM 1770 N N . LEU A 1 234 ? 1.892 -0.591 21.646 1.00 80.06 234 LEU A N 1
ATOM 1771 C CA . LEU A 1 234 ? 1.754 0.776 22.170 1.00 80.06 234 LEU A CA 1
ATOM 1772 C C . LEU A 1 234 ? 2.073 0.871 23.672 1.00 80.06 234 LEU A C 1
ATOM 1774 O O . LEU A 1 234 ? 2.629 1.871 24.115 1.00 80.06 234 LEU A O 1
ATOM 1778 N N . HIS A 1 235 ? 1.761 -0.180 24.432 1.00 81.19 235 HIS A N 1
ATOM 1779 C CA . HIS A 1 235 ? 1.976 -0.278 25.878 1.00 81.19 235 HIS A CA 1
ATOM 1780 C C . HIS A 1 235 ? 3.307 -0.924 26.281 1.00 81.19 235 HIS A C 1
ATOM 1782 O O . HIS A 1 235 ? 3.487 -1.271 27.448 1.00 81.19 235 HIS A O 1
ATOM 1788 N N . ARG A 1 236 ? 4.250 -1.121 25.352 1.00 79.31 236 ARG A N 1
ATOM 1789 C CA . ARG A 1 236 ? 5.551 -1.708 25.699 1.00 79.31 236 ARG A CA 1
ATOM 1790 C C . ARG A 1 236 ? 6.259 -0.873 26.773 1.00 79.31 236 ARG A C 1
ATOM 1792 O O . ARG A 1 236 ? 6.366 0.346 26.658 1.00 79.31 236 ARG A O 1
ATOM 1799 N N . GLU A 1 237 ? 6.780 -1.546 27.794 1.00 73.75 237 GLU A N 1
ATOM 1800 C CA . GLU A 1 237 ? 7.423 -0.893 28.943 1.00 73.75 237 GLU A CA 1
ATOM 1801 C C . GLU A 1 237 ? 8.747 -0.205 28.574 1.00 73.75 237 GLU A C 1
ATOM 1803 O O . GLU A 1 237 ? 9.146 0.774 29.203 1.00 73.75 237 GLU A O 1
ATOM 1808 N N . VAL A 1 238 ? 9.436 -0.700 27.540 1.00 73.50 238 VAL A N 1
ATOM 1809 C CA . VAL A 1 238 ? 10.781 -0.252 27.163 1.00 73.50 238 VAL A CA 1
ATOM 1810 C C . VAL A 1 238 ? 10.758 0.430 25.798 1.00 73.50 238 VAL A C 1
ATOM 1812 O O . VAL A 1 238 ? 10.316 -0.145 24.802 1.00 73.50 238 VAL A O 1
ATOM 1815 N N . ARG A 1 239 ? 11.288 1.658 25.734 1.00 68.00 239 ARG A N 1
ATOM 1816 C CA . ARG A 1 239 ? 11.630 2.314 24.463 1.00 68.00 239 ARG A CA 1
ATOM 1817 C C . ARG A 1 239 ? 12.948 1.740 23.946 1.00 68.00 239 ARG A C 1
ATOM 1819 O O . ARG A 1 239 ? 13.945 1.749 24.659 1.00 68.00 239 ARG A O 1
ATOM 1826 N N . LEU A 1 240 ? 12.954 1.270 22.704 1.00 67.94 240 LEU A N 1
ATOM 1827 C CA . LEU A 1 240 ? 14.034 0.471 22.107 1.00 67.94 240 LEU A CA 1
ATOM 1828 C C . LEU A 1 240 ? 15.262 1.275 21.648 1.00 67.94 240 LEU A C 1
ATOM 1830 O O . LEU A 1 240 ? 15.924 0.900 20.685 1.00 67.94 240 LEU A O 1
ATOM 1834 N N . SER A 1 241 ? 15.586 2.386 22.313 1.00 72.44 241 SER A N 1
ATOM 1835 C CA . SER A 1 241 ? 16.529 3.375 21.783 1.00 72.44 241 SER A CA 1
ATOM 1836 C C . SER A 1 241 ? 17.878 2.763 21.389 1.00 72.44 241 SER A C 1
ATOM 1838 O O . SER A 1 241 ? 18.594 2.223 22.235 1.00 72.44 241 SER A O 1
ATOM 1840 N N . GLY A 1 242 ? 18.248 2.903 20.115 1.00 77.31 242 GLY A N 1
ATOM 1841 C CA . GLY A 1 242 ? 19.571 2.542 19.604 1.00 77.31 242 GLY A CA 1
ATOM 1842 C C . GLY A 1 242 ? 19.775 1.061 19.263 1.00 77.31 242 GLY A C 1
ATOM 1843 O O . GLY A 1 242 ? 20.848 0.711 18.772 1.00 77.31 242 GLY A O 1
ATOM 1844 N N . ASN A 1 243 ? 18.784 0.183 19.468 1.00 89.00 243 ASN A N 1
ATOM 1845 C CA . ASN A 1 243 ? 18.912 -1.238 19.128 1.00 89.00 243 ASN A CA 1
ATOM 1846 C C . ASN A 1 243 ? 18.388 -1.540 17.714 1.00 89.00 243 ASN A C 1
ATOM 1848 O O . ASN A 1 243 ? 17.224 -1.896 17.528 1.00 89.00 243 ASN A O 1
ATOM 1852 N N . LEU A 1 244 ? 19.273 -1.446 16.714 1.00 90.50 244 LEU A N 1
ATOM 1853 C CA . LEU A 1 244 ? 18.940 -1.647 15.296 1.00 90.50 244 LEU A CA 1
ATOM 1854 C C . LEU A 1 244 ? 18.163 -2.947 15.025 1.00 90.50 244 LEU A C 1
ATOM 1856 O O . LEU A 1 244 ? 17.153 -2.932 14.324 1.00 90.50 244 LEU A O 1
ATOM 1860 N N . LEU A 1 245 ? 18.648 -4.076 15.553 1.00 89.81 245 LEU A N 1
ATOM 1861 C CA . LEU A 1 245 ? 18.072 -5.395 15.269 1.00 89.81 245 LEU A CA 1
ATOM 1862 C C . LEU A 1 245 ? 16.695 -5.566 15.903 1.00 89.81 245 LEU A C 1
ATOM 1864 O O . LEU A 1 245 ? 15.856 -6.284 15.363 1.00 89.81 245 LEU A O 1
ATOM 1868 N N . GLU A 1 246 ? 16.474 -4.947 17.056 1.00 88.31 246 GLU A N 1
ATOM 1869 C CA . GLU A 1 246 ? 15.200 -5.033 17.752 1.00 88.31 246 GLU A CA 1
ATOM 1870 C C . GLU A 1 246 ? 14.141 -4.172 17.073 1.00 88.31 246 GLU A C 1
ATOM 1872 O O . GLU A 1 246 ? 13.066 -4.694 16.784 1.00 88.31 246 GLU A O 1
ATOM 1877 N N . HIS A 1 247 ? 14.481 -2.933 16.701 1.00 89.38 247 HIS A N 1
ATOM 1878 C CA . HIS A 1 247 ? 13.630 -2.093 15.856 1.00 89.38 247 HIS A CA 1
ATOM 1879 C C . HIS A 1 247 ? 13.247 -2.815 14.559 1.00 89.38 247 HIS A C 1
ATOM 1881 O O . HIS A 1 247 ? 12.074 -2.930 14.218 1.00 89.38 247 HIS A O 1
ATOM 1887 N N . TYR A 1 248 ? 14.219 -3.431 13.882 1.00 89.69 248 TYR A N 1
ATOM 1888 C CA . TYR A 1 248 ? 13.958 -4.147 12.635 1.00 89.69 248 TYR A CA 1
ATOM 1889 C C . TYR A 1 248 ? 13.041 -5.367 12.834 1.00 89.69 248 TYR A C 1
ATOM 1891 O O . TYR A 1 248 ? 12.129 -5.601 12.041 1.00 89.69 248 TYR A O 1
ATOM 1899 N N . ARG A 1 249 ? 13.230 -6.138 13.916 1.00 87.75 249 ARG A N 1
ATOM 1900 C CA . ARG A 1 249 ? 12.354 -7.273 14.264 1.00 87.75 249 ARG A CA 1
ATOM 1901 C C . ARG A 1 249 ? 10.932 -6.822 14.587 1.00 87.75 249 ARG A C 1
ATOM 1903 O O . ARG A 1 249 ? 9.989 -7.483 14.153 1.00 87.75 249 ARG A O 1
ATOM 1910 N N . TRP A 1 250 ? 10.777 -5.719 15.317 1.00 85.75 250 TRP A N 1
ATOM 1911 C CA . TRP A 1 250 ? 9.468 -5.129 15.579 1.00 85.75 250 TRP A CA 1
ATOM 1912 C C . TRP A 1 250 ? 8.819 -4.615 14.302 1.00 85.75 250 TRP A C 1
ATOM 1914 O O . TRP A 1 250 ? 7.665 -4.949 14.059 1.00 85.75 250 TRP A O 1
ATOM 1924 N N . GLY A 1 251 ? 9.562 -3.912 13.447 1.00 86.44 251 GLY A N 1
ATOM 1925 C CA . GLY A 1 251 ? 9.096 -3.483 12.130 1.00 86.44 251 GLY A CA 1
ATOM 1926 C C . GLY A 1 251 ? 8.554 -4.652 11.309 1.00 86.44 251 GLY A C 1
ATOM 1927 O O . GLY A 1 251 ? 7.410 -4.605 10.859 1.00 86.44 251 GLY A O 1
ATOM 1928 N N . LEU A 1 252 ? 9.311 -5.752 11.196 1.00 85.38 252 LEU A N 1
ATOM 1929 C CA . LEU A 1 252 ? 8.851 -6.967 10.511 1.00 85.38 252 LEU A CA 1
ATOM 1930 C C . LEU A 1 252 ? 7.578 -7.530 11.149 1.00 85.38 252 LEU A C 1
ATOM 1932 O O . LEU A 1 252 ? 6.603 -7.796 10.450 1.00 85.38 252 LEU A O 1
ATOM 1936 N N . TYR A 1 253 ? 7.567 -7.699 12.472 1.00 81.00 253 TYR A N 1
ATOM 1937 C CA . TYR A 1 253 ? 6.414 -8.230 13.194 1.00 81.00 253 TYR A CA 1
ATOM 1938 C C . TYR A 1 253 ? 5.151 -7.385 12.977 1.00 81.00 253 TYR A C 1
ATOM 1940 O O . TYR A 1 253 ? 4.086 -7.925 12.676 1.00 81.00 253 TYR A O 1
ATOM 1948 N N . LEU A 1 254 ? 5.265 -6.062 13.093 1.00 81.00 254 LEU A N 1
ATOM 1949 C CA . LEU A 1 254 ? 4.167 -5.116 12.905 1.00 81.00 254 LEU A CA 1
ATOM 1950 C C . LEU A 1 254 ? 3.688 -5.108 11.455 1.00 81.00 254 LEU A C 1
ATOM 1952 O O . LEU A 1 254 ? 2.479 -5.148 11.226 1.00 81.00 254 LEU A O 1
ATOM 1956 N N . GLN A 1 255 ? 4.611 -5.147 10.488 1.00 82.81 255 GLN A N 1
ATOM 1957 C CA . GLN A 1 255 ? 4.287 -5.268 9.069 1.00 82.81 255 GLN A CA 1
ATOM 1958 C C . GLN A 1 255 ? 3.490 -6.559 8.817 1.00 82.81 255 GLN A C 1
ATOM 1960 O O . GLN A 1 255 ? 2.428 -6.505 8.198 1.00 82.81 255 GLN A O 1
ATOM 1965 N N . PHE A 1 256 ? 3.926 -7.704 9.367 1.00 76.25 256 PHE A N 1
ATOM 1966 C CA . PHE A 1 256 ? 3.199 -8.985 9.296 1.00 76.25 256 PHE A CA 1
ATOM 1967 C C . PHE A 1 256 ? 1.826 -8.947 9.970 1.00 76.25 256 PHE A C 1
ATOM 1969 O O . PHE A 1 256 ? 0.911 -9.661 9.562 1.00 76.25 256 PHE A O 1
ATOM 1976 N N . CYS A 1 257 ? 1.656 -8.110 10.992 1.00 71.31 257 CYS A N 1
ATOM 1977 C CA . CYS A 1 257 ? 0.369 -7.899 11.646 1.00 71.31 257 CYS A CA 1
ATOM 1978 C C . CYS A 1 257 ? -0.545 -6.911 10.900 1.00 71.31 257 CYS A C 1
ATOM 1980 O O . CYS A 1 257 ? -1.668 -6.692 11.352 1.00 71.31 257 CYS A O 1
ATOM 1982 N N . GLY A 1 258 ? -0.093 -6.312 9.791 1.00 71.75 258 GLY A N 1
ATOM 1983 C CA . GLY A 1 258 ? -0.827 -5.273 9.062 1.00 71.75 258 GLY A CA 1
ATOM 1984 C C . GLY A 1 258 ? -0.829 -3.907 9.759 1.00 71.75 258 GLY A C 1
ATOM 1985 O O . GLY A 1 258 ? -1.634 -3.044 9.429 1.00 71.75 258 GLY A O 1
ATOM 1986 N N . LEU A 1 259 ? 0.056 -3.692 10.737 1.00 76.06 259 LEU A N 1
ATOM 1987 C CA . LEU A 1 259 ? 0.207 -2.431 11.465 1.00 76.06 259 LEU A CA 1
ATOM 1988 C C . LEU A 1 259 ? 1.260 -1.558 10.769 1.00 76.06 259 LEU A C 1
ATOM 1990 O O . LEU A 1 259 ? 2.331 -1.299 11.314 1.00 76.06 259 LEU A O 1
ATOM 1994 N N . TYR A 1 260 ? 0.958 -1.126 9.541 1.00 82.06 260 TYR A N 1
ATOM 1995 C CA . TYR A 1 260 ? 1.944 -0.507 8.645 1.00 82.06 260 TYR A CA 1
ATOM 1996 C C . TYR A 1 260 ? 2.511 0.816 9.157 1.00 82.06 260 TYR A C 1
ATOM 1998 O O . TYR A 1 260 ? 3.704 1.045 8.998 1.00 82.06 260 TYR A O 1
ATOM 2006 N N . ARG A 1 261 ? 1.707 1.672 9.806 1.00 81.88 261 ARG A N 1
ATOM 2007 C CA . ARG A 1 261 ? 2.219 2.935 10.365 1.00 81.88 261 ARG A CA 1
ATOM 2008 C C . ARG A 1 261 ? 3.225 2.705 11.504 1.00 81.88 261 ARG A C 1
ATOM 2010 O O . ARG A 1 261 ? 4.346 3.180 11.373 1.00 81.88 261 ARG A O 1
ATOM 2017 N N . PRO A 1 262 ? 2.904 1.911 12.542 1.00 83.12 262 PRO A N 1
ATOM 2018 C CA . PRO A 1 262 ? 3.899 1.495 13.528 1.00 83.12 262 PRO A CA 1
ATOM 2019 C C . PRO A 1 262 ? 5.128 0.802 12.927 1.00 83.12 262 PRO A C 1
ATOM 2021 O O . PRO A 1 262 ? 6.244 1.064 13.356 1.00 83.12 262 PRO A O 1
ATOM 2024 N N . ALA A 1 263 ? 4.941 -0.066 11.927 1.00 87.38 263 ALA A N 1
ATOM 2025 C CA . ALA A 1 263 ? 6.052 -0.740 11.257 1.00 87.38 263 ALA A CA 1
ATOM 2026 C C . ALA A 1 263 ? 6.98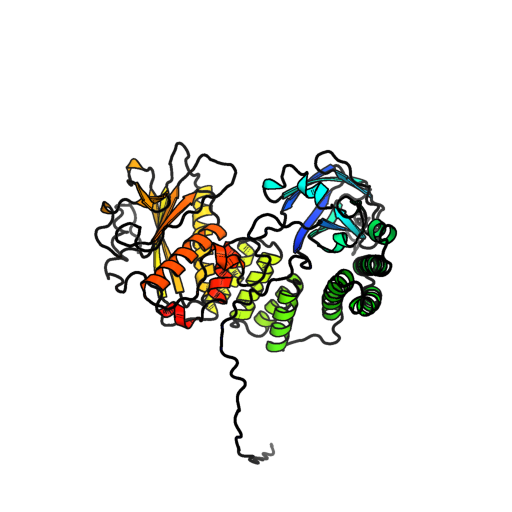1 0.252 10.542 1.00 87.38 263 ALA A C 1
ATOM 2028 O O . ALA A 1 263 ? 8.198 0.146 10.657 1.00 87.38 263 ALA A O 1
ATOM 2029 N N . TYR A 1 264 ? 6.402 1.225 9.836 1.00 90.25 264 TYR A N 1
ATOM 2030 C CA . TYR A 1 264 ? 7.131 2.316 9.200 1.00 90.25 264 TYR A CA 1
ATOM 2031 C C . TYR A 1 264 ? 7.970 3.092 10.219 1.00 90.25 264 TYR A C 1
ATOM 2033 O O . TYR A 1 264 ? 9.156 3.292 9.975 1.00 90.25 264 TYR A O 1
ATOM 2041 N N . ASP A 1 265 ? 7.389 3.464 11.365 1.00 89.94 265 ASP A N 1
ATOM 2042 C CA . ASP A 1 265 ? 8.106 4.207 12.407 1.00 89.94 265 ASP A CA 1
ATOM 2043 C C . ASP A 1 265 ? 9.314 3.394 12.931 1.00 89.94 265 ASP A C 1
ATOM 2045 O O . ASP A 1 265 ? 10.411 3.927 13.078 1.00 89.94 265 ASP A O 1
ATOM 2049 N N . GLU A 1 266 ? 9.157 2.080 13.124 1.00 91.25 266 GLU A N 1
ATOM 2050 C CA . GLU A 1 266 ? 10.251 1.180 13.525 1.00 91.25 266 GLU A CA 1
ATOM 2051 C C . GLU A 1 266 ? 11.361 1.063 12.463 1.00 91.25 266 GLU A C 1
ATOM 2053 O O . GLU A 1 266 ? 12.550 1.089 12.790 1.00 91.25 266 GLU A O 1
ATOM 2058 N N . PHE A 1 267 ? 11.005 0.969 11.179 1.00 93.31 267 PHE A N 1
ATOM 2059 C CA . PHE A 1 267 ? 11.994 0.949 10.097 1.00 93.31 267 PHE A CA 1
ATOM 2060 C C . PHE A 1 267 ? 12.690 2.304 9.905 1.00 93.31 267 PHE A C 1
ATOM 2062 O O . PHE A 1 267 ? 13.870 2.344 9.542 1.00 93.31 267 PHE A O 1
ATOM 2069 N N . GLU A 1 268 ? 12.003 3.411 10.187 1.00 91.81 268 GLU A N 1
ATOM 2070 C CA . GLU A 1 268 ? 12.606 4.742 10.210 1.00 91.81 268 GLU A CA 1
ATOM 2071 C C . GLU A 1 268 ? 13.624 4.890 11.345 1.00 91.81 268 GLU A C 1
ATOM 2073 O O . GLU A 1 268 ? 14.714 5.422 11.121 1.00 91.81 268 GLU A O 1
ATOM 2078 N N . GLU A 1 269 ? 13.355 4.340 12.529 1.00 92.69 269 GLU A N 1
ATOM 2079 C CA . GLU A 1 269 ? 14.353 4.285 13.606 1.00 92.69 269 GLU A CA 1
ATOM 2080 C C . GLU A 1 269 ? 15.581 3.459 13.197 1.00 92.69 269 GLU A C 1
ATOM 2082 O O . GLU A 1 269 ? 16.722 3.878 13.422 1.00 92.69 269 GLU A O 1
ATOM 2087 N N . CYS A 1 270 ? 15.396 2.333 12.492 1.00 92.62 270 CYS A N 1
ATOM 2088 C CA . CYS A 1 270 ? 16.525 1.593 11.923 1.00 92.62 270 CYS A CA 1
ATOM 2089 C C . CYS A 1 270 ? 17.386 2.464 10.999 1.00 92.62 270 CYS A C 1
ATOM 2091 O O . CYS A 1 270 ? 18.614 2.367 11.037 1.00 92.62 270 CYS A O 1
ATOM 2093 N N . ARG A 1 271 ? 16.758 3.323 10.187 1.00 89.69 271 ARG A N 1
ATOM 2094 C CA . ARG A 1 271 ? 17.457 4.265 9.304 1.00 89.69 271 ARG A CA 1
ATOM 2095 C C . ARG A 1 271 ? 18.222 5.322 10.098 1.00 89.69 271 ARG A C 1
ATOM 2097 O O . ARG A 1 271 ? 19.330 5.675 9.703 1.00 89.69 271 ARG A O 1
ATOM 2104 N N . VAL A 1 272 ? 17.657 5.841 11.187 1.00 90.38 272 VAL A N 1
ATOM 2105 C CA . VAL A 1 272 ? 18.343 6.812 12.057 1.00 90.38 272 VAL A CA 1
ATOM 2106 C C . VAL A 1 272 ? 19.579 6.179 12.702 1.00 90.38 272 VAL A C 1
ATOM 2108 O O . VAL A 1 272 ? 20.645 6.792 12.713 1.00 90.38 272 VAL A O 1
ATOM 2111 N N . ILE A 1 273 ? 19.459 4.939 13.184 1.00 92.38 273 ILE A N 1
ATOM 2112 C CA . ILE A 1 273 ? 20.549 4.212 13.849 1.00 92.38 273 ILE A CA 1
ATOM 2113 C C . ILE A 1 273 ? 21.636 3.790 12.852 1.00 92.38 273 ILE A C 1
ATOM 2115 O O . ILE A 1 273 ? 22.828 3.952 13.118 1.00 92.38 273 ILE A O 1
ATOM 2119 N N . HIS A 1 274 ? 21.241 3.230 11.708 1.00 91.38 274 HIS A N 1
ATOM 2120 C CA . HIS A 1 274 ? 22.154 2.759 10.673 1.00 91.38 274 HIS A CA 1
ATOM 2121 C C . HIS A 1 274 ? 21.644 3.144 9.277 1.00 91.38 274 HIS A C 1
ATOM 2123 O O . HIS A 1 274 ? 20.982 2.343 8.609 1.00 91.38 274 HIS A O 1
ATOM 2129 N N . PRO A 1 275 ? 22.003 4.348 8.789 1.00 88.94 275 PRO A N 1
ATOM 2130 C CA . PRO A 1 275 ? 21.545 4.841 7.499 1.00 88.94 275 PRO A CA 1
ATOM 2131 C C . PRO A 1 275 ? 21.740 3.885 6.320 1.00 88.94 275 PRO A C 1
ATOM 2133 O O . PRO A 1 275 ? 20.811 3.806 5.537 1.00 88.94 275 PRO A O 1
ATOM 2136 N N . PRO A 1 276 ? 22.835 3.119 6.152 1.00 88.56 276 PRO A N 1
ATOM 2137 C CA . PRO A 1 276 ? 22.995 2.238 4.992 1.00 88.56 276 PRO A CA 1
ATOM 2138 C C . PRO A 1 276 ? 22.276 0.881 5.131 1.00 88.56 276 PRO A C 1
ATOM 2140 O O . PRO A 1 276 ? 22.559 -0.042 4.369 1.00 88.56 276 PRO A O 1
ATOM 2143 N N . PHE A 1 277 ? 21.337 0.716 6.072 1.00 89.56 277 PHE A N 1
ATOM 2144 C CA . PHE A 1 277 ? 20.569 -0.524 6.176 1.00 89.56 277 PHE A CA 1
ATOM 2145 C C . PHE A 1 277 ? 19.480 -0.617 5.093 1.00 89.56 277 PHE A C 1
ATOM 2147 O O . PHE A 1 277 ? 18.310 -0.321 5.337 1.00 89.56 277 PHE A O 1
ATOM 2154 N N . ALA A 1 278 ? 19.871 -1.040 3.886 1.00 87.19 278 ALA A N 1
ATOM 2155 C CA . ALA A 1 278 ? 19.008 -1.061 2.700 1.00 87.19 278 ALA A CA 1
ATOM 2156 C C . ALA A 1 278 ? 17.666 -1.784 2.918 1.00 87.19 278 ALA A C 1
ATOM 2158 O O . ALA A 1 278 ? 16.634 -1.326 2.436 1.00 87.19 278 ALA A O 1
ATOM 2159 N N . ASP A 1 279 ? 17.653 -2.890 3.671 1.00 88.75 279 ASP A N 1
ATOM 2160 C CA . ASP A 1 279 ? 16.417 -3.650 3.868 1.00 88.75 279 ASP A CA 1
ATOM 2161 C C . ASP A 1 279 ? 15.371 -2.893 4.694 1.00 88.75 279 ASP A C 1
ATOM 2163 O O . ASP A 1 279 ? 14.201 -2.877 4.322 1.00 88.75 279 ASP A O 1
ATOM 2167 N N . ALA A 1 280 ? 15.784 -2.198 5.759 1.00 90.88 280 ALA A N 1
ATOM 2168 C CA . ALA A 1 280 ? 14.863 -1.379 6.543 1.00 90.88 280 ALA A CA 1
ATOM 2169 C C . ALA A 1 280 ? 14.270 -0.243 5.699 1.00 90.88 280 ALA A C 1
ATOM 2171 O O . ALA A 1 280 ? 13.081 0.033 5.789 1.00 90.88 280 ALA A O 1
ATOM 2172 N N . GLN A 1 281 ? 15.061 0.369 4.817 1.00 90.94 281 GLN A N 1
ATOM 2173 C CA . GLN A 1 281 ? 14.561 1.413 3.921 1.00 90.94 281 GLN A CA 1
ATOM 2174 C C . GLN A 1 281 ? 13.576 0.875 2.881 1.00 90.94 281 GLN A C 1
ATOM 2176 O O . GLN A 1 281 ? 12.556 1.513 2.627 1.00 90.94 281 GLN A O 1
ATOM 2181 N N . PHE A 1 282 ? 13.857 -0.298 2.302 1.00 90.75 282 PHE A N 1
ATOM 2182 C CA . PHE A 1 282 ? 12.939 -0.966 1.381 1.00 90.75 282 PHE A CA 1
ATOM 2183 C C . PHE A 1 282 ? 11.608 -1.288 2.073 1.00 90.75 282 PHE A C 1
ATOM 2185 O O . PHE A 1 282 ? 10.537 -0.991 1.553 1.00 90.75 282 PHE A O 1
ATOM 2192 N N . ARG A 1 283 ? 11.673 -1.830 3.293 1.00 91.31 283 ARG A N 1
ATOM 2193 C CA . ARG A 1 283 ? 10.498 -2.141 4.117 1.00 91.31 283 ARG A CA 1
ATOM 2194 C C . ARG A 1 283 ? 9.729 -0.886 4.544 1.00 91.31 283 ARG A C 1
ATOM 2196 O O . ARG A 1 283 ? 8.499 -0.905 4.557 1.00 91.31 283 ARG A O 1
ATOM 2203 N N . ALA A 1 284 ? 10.426 0.209 4.852 1.00 91.06 284 ALA A N 1
ATOM 2204 C CA . ALA A 1 284 ? 9.808 1.505 5.124 1.00 91.06 284 ALA A CA 1
ATOM 2205 C C . ALA A 1 284 ? 9.056 2.025 3.892 1.00 91.06 284 ALA A C 1
ATOM 2207 O O . ALA A 1 284 ? 7.919 2.461 4.036 1.00 91.06 284 ALA A O 1
ATOM 2208 N N . ALA A 1 285 ? 9.640 1.908 2.692 1.00 89.38 285 ALA A N 1
ATOM 2209 C CA . ALA A 1 285 ? 8.987 2.262 1.431 1.00 89.38 285 ALA A CA 1
ATOM 2210 C C . ALA A 1 285 ? 7.695 1.454 1.215 1.00 89.38 285 ALA A C 1
ATOM 2212 O O . ALA A 1 285 ? 6.642 2.033 0.959 1.00 89.38 285 ALA A O 1
ATOM 2213 N N . GLU A 1 286 ? 7.749 0.129 1.415 1.00 87.56 286 GLU A N 1
ATOM 2214 C CA . GLU A 1 286 ? 6.558 -0.726 1.349 1.00 87.56 286 GLU A CA 1
ATOM 2215 C C . GLU A 1 286 ? 5.478 -0.279 2.341 1.00 87.56 286 GLU A C 1
ATOM 2217 O O . GLU A 1 286 ? 4.311 -0.164 1.974 1.00 87.56 286 GLU A O 1
ATOM 2222 N N . CYS A 1 287 ? 5.846 -0.002 3.595 1.00 86.44 287 CYS A N 1
ATOM 2223 C CA . CYS A 1 287 ? 4.888 0.467 4.595 1.00 86.44 287 CYS A CA 1
ATOM 2224 C C . CYS A 1 287 ? 4.319 1.848 4.240 1.00 86.44 287 CYS A C 1
ATOM 2226 O O . CYS A 1 287 ? 3.131 2.078 4.445 1.00 86.44 287 CYS A O 1
ATOM 2228 N N . PHE A 1 288 ? 5.134 2.748 3.686 1.00 85.31 288 PHE A N 1
ATOM 2229 C CA . PHE A 1 288 ? 4.730 4.095 3.283 1.00 85.31 288 PHE A CA 1
ATOM 2230 C C . PHE A 1 288 ? 3.658 4.064 2.184 1.00 85.31 288 PHE A C 1
ATOM 2232 O O . PHE A 1 288 ? 2.647 4.760 2.280 1.00 85.31 288 PHE A O 1
ATOM 2239 N N . GLU A 1 289 ? 3.810 3.180 1.195 1.00 81.62 289 GLU A N 1
ATOM 2240 C CA . GLU A 1 289 ? 2.765 2.915 0.195 1.00 81.62 289 GLU A CA 1
ATOM 2241 C C . GLU A 1 289 ? 1.494 2.332 0.810 1.00 81.62 289 GLU A C 1
ATOM 2243 O O . GLU A 1 289 ? 0.392 2.760 0.467 1.00 81.62 289 GLU A O 1
ATOM 2248 N N . MET A 1 290 ? 1.631 1.397 1.755 1.00 78.56 290 MET A N 1
ATOM 2249 C CA . MET A 1 290 ? 0.489 0.785 2.445 1.00 78.56 290 MET A CA 1
ATOM 2250 C C . MET A 1 290 ? -0.315 1.770 3.304 1.00 78.56 290 MET A C 1
ATOM 2252 O O . MET A 1 290 ? -1.480 1.512 3.600 1.00 78.56 290 MET A O 1
ATOM 2256 N N . ILE A 1 291 ? 0.285 2.893 3.703 1.00 75.44 291 ILE A N 1
ATOM 2257 C CA . ILE A 1 291 ? -0.380 3.966 4.459 1.00 75.44 291 ILE A CA 1
ATOM 2258 C C . ILE A 1 291 ? -1.067 4.976 3.513 1.00 75.44 291 ILE A C 1
ATOM 2260 O O . ILE A 1 291 ? -1.765 5.878 3.971 1.00 75.44 291 ILE A O 1
ATOM 2264 N N . GLY A 1 292 ? -0.931 4.807 2.192 1.00 68.12 292 GLY A N 1
ATOM 2265 C CA . GLY A 1 292 ? -1.584 5.654 1.192 1.00 68.12 292 GLY A CA 1
ATOM 2266 C C . GLY A 1 292 ? -0.862 6.975 0.931 1.00 68.12 292 GLY A C 1
ATOM 2267 O O . GLY A 1 292 ? -1.492 7.936 0.486 1.00 68.12 292 GLY A O 1
ATOM 2268 N N . CYS A 1 293 ? 0.439 7.046 1.216 1.00 69.62 293 CYS A N 1
ATOM 2269 C CA . CYS A 1 293 ? 1.234 8.236 0.940 1.00 69.62 293 CYS A CA 1
ATOM 2270 C C . CYS A 1 293 ? 1.501 8.424 -0.564 1.00 69.62 293 CYS A C 1
ATOM 2272 O O . CYS A 1 293 ? 1.387 7.492 -1.365 1.00 69.62 293 CYS A O 1
ATOM 2274 N N . ASP A 1 294 ? 1.829 9.657 -0.954 1.00 71.75 294 ASP A N 1
ATOM 2275 C CA . ASP A 1 294 ? 2.060 10.003 -2.353 1.00 71.75 294 ASP A CA 1
ATOM 2276 C C . ASP A 1 294 ? 3.388 9.452 -2.899 1.00 71.75 294 ASP A C 1
ATOM 2278 O O . ASP A 1 294 ? 4.291 9.017 -2.177 1.00 71.75 294 ASP A O 1
ATOM 2282 N N . LEU A 1 295 ? 3.499 9.466 -4.228 1.00 73.94 295 LEU A N 1
ATOM 2283 C CA . LEU A 1 295 ? 4.676 8.961 -4.923 1.00 73.94 295 LEU A CA 1
ATOM 2284 C C . LEU A 1 295 ? 5.932 9.802 -4.643 1.00 73.94 295 LEU A C 1
ATOM 2286 O O . LEU A 1 295 ? 7.039 9.269 -4.597 1.00 73.94 295 LEU A O 1
ATOM 2290 N N . ILE A 1 296 ? 5.768 11.110 -4.445 1.00 77.25 296 ILE A N 1
ATOM 2291 C CA . ILE A 1 296 ? 6.879 12.037 -4.213 1.00 77.25 296 ILE A CA 1
ATOM 2292 C C . ILE A 1 296 ? 7.561 11.715 -2.880 1.00 77.25 296 ILE A C 1
ATOM 2294 O O . ILE A 1 296 ? 8.789 11.652 -2.819 1.00 77.25 296 ILE A O 1
ATOM 2298 N N . GLY A 1 297 ? 6.787 11.440 -1.828 1.00 79.06 297 GLY A N 1
ATOM 2299 C CA . GLY A 1 297 ? 7.303 11.042 -0.521 1.00 79.06 297 GLY A CA 1
ATOM 2300 C C . GLY A 1 297 ? 7.967 9.663 -0.515 1.00 79.06 297 GLY A C 1
ATOM 2301 O O . GLY A 1 297 ? 8.807 9.393 0.343 1.00 79.06 297 GLY A O 1
ATOM 2302 N N . LEU A 1 298 ? 7.643 8.807 -1.488 1.00 82.06 298 LEU A N 1
ATOM 2303 C CA . LEU A 1 298 ? 8.225 7.475 -1.633 1.00 82.06 298 LEU A CA 1
ATOM 2304 C C . LEU A 1 298 ? 9.646 7.512 -2.222 1.00 82.06 298 LEU A C 1
ATOM 2306 O O . LEU A 1 298 ? 10.517 6.762 -1.778 1.00 82.06 298 LEU A O 1
ATOM 2310 N N . LEU A 1 299 ? 9.910 8.405 -3.184 1.00 85.25 299 LEU A N 1
ATOM 2311 C CA . LEU A 1 299 ? 11.188 8.485 -3.909 1.00 85.25 299 LEU A CA 1
ATOM 2312 C C . LEU A 1 299 ? 12.441 8.568 -3.013 1.00 85.25 299 LEU A C 1
ATOM 2314 O O . LEU A 1 299 ? 13.390 7.828 -3.281 1.00 85.25 299 LEU A O 1
ATOM 2318 N N . PRO A 1 300 ? 12.473 9.362 -1.922 1.00 88.44 300 PRO A N 1
ATOM 2319 C CA . PRO A 1 300 ? 13.624 9.398 -1.024 1.00 88.44 300 PRO A CA 1
ATOM 2320 C C . PRO A 1 300 ? 13.989 8.036 -0.424 1.00 88.44 300 PRO A C 1
ATOM 2322 O O . PRO A 1 300 ? 15.162 7.781 -0.165 1.00 88.44 300 PRO A O 1
ATOM 2325 N N . TYR A 1 301 ? 13.016 7.155 -0.181 1.00 86.88 301 TYR A N 1
ATOM 2326 C CA . TYR A 1 301 ? 13.282 5.812 0.342 1.00 86.88 301 TYR A CA 1
ATOM 2327 C C . TYR A 1 301 ? 13.918 4.909 -0.704 1.00 86.88 301 TYR A C 1
ATOM 2329 O O . TYR A 1 301 ? 14.859 4.176 -0.404 1.00 86.88 301 TYR A O 1
ATOM 2337 N N . ILE A 1 302 ? 13.426 5.006 -1.934 1.00 86.31 302 ILE A N 1
ATOM 2338 C CA . ILE A 1 302 ? 13.915 4.244 -3.080 1.00 86.31 302 ILE A CA 1
ATOM 2339 C C . ILE A 1 302 ? 15.355 4.640 -3.410 1.00 86.31 302 ILE A C 1
ATOM 2341 O O . ILE A 1 302 ? 16.219 3.770 -3.507 1.00 86.31 302 ILE A O 1
ATOM 2345 N N . ASP A 1 303 ? 15.638 5.943 -3.465 1.00 88.19 303 ASP A N 1
ATOM 2346 C CA . ASP A 1 303 ? 16.978 6.474 -3.747 1.00 88.19 303 ASP A CA 1
ATOM 2347 C C . ASP A 1 303 ? 17.998 6.060 -2.686 1.00 88.19 303 ASP A C 1
ATOM 2349 O O . ASP A 1 303 ? 19.138 5.691 -2.990 1.00 88.19 303 ASP A O 1
ATOM 2353 N N . ARG A 1 304 ? 17.586 6.086 -1.415 1.00 87.12 304 ARG A N 1
ATOM 2354 C CA . ARG A 1 304 ? 18.433 5.604 -0.326 1.00 87.12 304 ARG A CA 1
ATOM 2355 C C . ARG A 1 304 ? 18.673 4.098 -0.441 1.00 87.12 304 ARG A C 1
ATOM 2357 O O . ARG A 1 304 ? 19.805 3.675 -0.213 1.00 87.12 304 ARG A O 1
ATOM 2364 N N . CYS A 1 305 ? 17.660 3.311 -0.817 1.00 85.38 305 CYS A N 1
ATOM 2365 C CA . CYS A 1 305 ? 17.775 1.853 -0.900 1.00 85.38 305 CYS A CA 1
ATOM 2366 C C . CYS A 1 305 ? 18.759 1.446 -2.000 1.00 85.38 305 CYS A C 1
ATOM 2368 O O . CYS A 1 305 ? 19.593 0.562 -1.793 1.00 85.38 305 CYS A O 1
ATOM 2370 N N . GLU A 1 306 ? 18.706 2.136 -3.141 1.00 81.62 306 GLU A N 1
ATOM 2371 C CA . GLU A 1 306 ? 19.696 2.006 -4.210 1.00 81.62 306 GLU A CA 1
ATOM 2372 C C . GLU A 1 306 ? 21.107 2.356 -3.703 1.00 81.62 306 GLU A C 1
ATOM 2374 O O . GLU A 1 306 ? 22.051 1.578 -3.863 1.00 81.62 306 GLU A O 1
ATOM 2379 N N . SER A 1 307 ? 21.244 3.500 -3.027 1.00 82.56 307 SER A N 1
ATOM 2380 C CA . SER A 1 307 ? 22.533 4.016 -2.544 1.00 82.56 307 SER A CA 1
ATOM 2381 C C . SER A 1 307 ? 23.154 3.174 -1.424 1.00 82.56 307 SER A C 1
ATOM 2383 O O . SER A 1 307 ? 24.373 3.144 -1.263 1.00 82.56 307 SER A O 1
ATOM 2385 N N . ALA A 1 308 ? 22.331 2.486 -0.633 1.00 80.38 308 ALA A N 1
ATOM 2386 C CA . ALA A 1 308 ? 22.745 1.693 0.520 1.00 80.38 308 ALA A CA 1
ATOM 2387 C C . ALA A 1 308 ? 23.400 0.351 0.143 1.00 80.38 308 ALA A C 1
ATOM 2389 O O . ALA A 1 308 ? 23.912 -0.359 1.008 1.00 80.38 308 ALA A O 1
ATOM 2390 N N . SER A 1 309 ? 23.376 -0.043 -1.131 1.00 72.44 309 SER A N 1
ATOM 2391 C CA . SER A 1 309 ? 23.923 -1.322 -1.592 1.00 72.44 309 SER A CA 1
ATOM 2392 C C . SER A 1 309 ? 24.630 -1.185 -2.944 1.00 72.44 309 SER A C 1
ATOM 2394 O O . SER A 1 309 ? 24.207 -1.808 -3.918 1.00 72.44 309 SER A O 1
ATOM 2396 N N . PRO A 1 310 ? 25.724 -0.404 -3.027 1.00 70.50 310 PRO A N 1
ATOM 2397 C CA . PRO A 1 310 ? 26.466 -0.248 -4.273 1.00 70.50 310 PRO A CA 1
ATOM 2398 C C . PRO A 1 310 ? 27.051 -1.599 -4.711 1.00 70.50 310 PRO A C 1
ATOM 2400 O O . PRO A 1 310 ? 27.739 -2.262 -3.933 1.00 70.50 310 PRO A O 1
ATOM 2403 N N . MET A 1 311 ? 26.768 -2.019 -5.946 1.00 72.00 311 MET A N 1
ATOM 2404 C CA . MET A 1 311 ? 27.421 -3.168 -6.582 1.00 72.00 311 MET A CA 1
ATOM 2405 C C . MET A 1 311 ? 28.424 -2.677 -7.615 1.00 72.00 311 MET A C 1
ATOM 2407 O O . MET A 1 311 ? 28.166 -1.697 -8.311 1.00 72.00 311 MET A O 1
ATOM 2411 N N . ALA A 1 312 ? 29.566 -3.360 -7.692 1.00 69.44 312 ALA A N 1
ATOM 2412 C CA . ALA A 1 312 ? 30.568 -3.102 -8.720 1.00 69.44 312 ALA A CA 1
ATOM 2413 C C . ALA A 1 312 ? 30.076 -3.576 -10.098 1.00 69.44 312 ALA A C 1
ATOM 2415 O O . ALA A 1 312 ? 30.173 -2.831 -11.069 1.00 69.44 312 ALA A O 1
ATOM 2416 N N . ASP A 1 313 ? 29.463 -4.762 -10.141 1.00 76.19 313 ASP A N 1
ATOM 2417 C CA . ASP A 1 313 ? 28.967 -5.396 -11.361 1.00 76.19 313 ASP A CA 1
ATOM 2418 C C . ASP A 1 313 ? 27.434 -5.371 -11.364 1.00 76.19 313 ASP A C 1
ATOM 2420 O O . ASP A 1 313 ? 26.774 -6.242 -10.800 1.00 76.19 313 ASP A O 1
ATOM 2424 N N . VAL A 1 314 ? 26.871 -4.306 -11.938 1.00 84.56 314 VAL A N 1
ATOM 2425 C CA . VAL A 1 314 ? 25.419 -4.119 -12.071 1.00 84.56 314 VAL A CA 1
ATOM 2426 C C . VAL A 1 314 ? 24.970 -4.620 -13.436 1.00 84.56 314 VAL A C 1
ATOM 2428 O O . VAL A 1 314 ? 25.438 -4.109 -14.457 1.00 84.56 314 VAL A O 1
ATOM 2431 N N . THR A 1 315 ? 24.020 -5.552 -13.466 1.00 85.94 315 THR A N 1
ATOM 2432 C CA . THR A 1 315 ? 23.395 -5.996 -14.717 1.00 85.94 315 THR A CA 1
ATOM 2433 C C . THR A 1 315 ? 22.497 -4.902 -15.271 1.00 85.94 315 THR A C 1
ATOM 2435 O O . THR A 1 315 ? 21.740 -4.268 -14.531 1.00 85.94 315 THR A O 1
ATOM 2438 N N . ARG A 1 316 ? 22.585 -4.663 -16.580 1.00 86.25 316 ARG A N 1
ATOM 2439 C CA . ARG A 1 316 ? 21.792 -3.650 -17.278 1.00 86.25 316 ARG A CA 1
ATOM 2440 C C . ARG A 1 316 ? 20.876 -4.319 -18.286 1.00 86.25 316 ARG A C 1
ATOM 2442 O O . ARG A 1 316 ? 21.327 -5.179 -19.032 1.00 86.25 316 ARG A O 1
ATOM 2449 N N . LEU A 1 317 ? 19.616 -3.904 -18.268 1.00 83.94 317 LEU A N 1
ATOM 2450 C CA . LEU A 1 317 ? 18.591 -4.278 -19.229 1.00 83.94 317 LEU A CA 1
ATOM 2451 C C . LEU A 1 317 ? 18.213 -3.023 -20.023 1.00 83.94 317 LEU A C 1
ATOM 2453 O O . LEU A 1 317 ? 17.618 -2.098 -19.465 1.00 83.94 317 LEU A O 1
ATOM 2457 N N . ASP A 1 318 ? 18.577 -2.967 -21.297 1.00 85.25 318 ASP A N 1
ATOM 2458 C CA . ASP A 1 318 ? 18.365 -1.787 -22.135 1.00 85.25 318 ASP A CA 1
ATOM 2459 C C . ASP A 1 318 ? 16.989 -1.857 -22.811 1.00 85.25 318 ASP A C 1
ATOM 2461 O O . ASP A 1 318 ? 16.666 -2.812 -23.521 1.00 85.25 318 ASP A O 1
ATOM 2465 N N . VAL A 1 319 ? 16.153 -0.836 -22.608 1.00 86.31 319 VAL A N 1
ATOM 2466 C CA . VAL A 1 319 ? 14.767 -0.816 -23.094 1.00 86.31 319 VAL A CA 1
ATOM 2467 C C . VAL A 1 319 ? 14.469 0.448 -23.887 1.00 86.31 319 VAL A C 1
ATOM 2469 O O . VAL A 1 319 ? 14.663 1.563 -23.411 1.00 86.31 319 VAL A O 1
ATOM 2472 N N . LEU A 1 320 ? 13.929 0.292 -25.095 1.00 87.75 320 LEU A N 1
ATOM 2473 C CA . LEU A 1 320 ? 13.440 1.409 -25.901 1.00 87.75 320 LEU A CA 1
ATOM 2474 C C . LEU A 1 320 ? 11.988 1.735 -25.528 1.00 87.75 320 LEU A C 1
ATOM 2476 O O . LEU A 1 320 ? 11.090 0.944 -25.800 1.00 87.75 320 LEU A O 1
ATOM 2480 N N . ALA A 1 321 ? 11.740 2.915 -24.967 1.00 90.06 321 ALA A N 1
ATOM 2481 C CA . ALA A 1 321 ? 10.399 3.449 -24.748 1.00 90.06 321 ALA A CA 1
ATOM 2482 C C . ALA A 1 321 ? 10.005 4.366 -25.916 1.00 90.06 321 ALA A C 1
ATOM 2484 O O . ALA A 1 321 ? 10.570 5.444 -26.089 1.00 90.06 321 ALA A O 1
ATOM 2485 N N . VAL A 1 322 ? 9.037 3.949 -26.727 1.00 90.00 322 VAL A N 1
ATOM 2486 C CA . VAL A 1 322 ? 8.516 4.714 -27.865 1.00 90.00 322 VAL A CA 1
ATOM 2487 C C . VAL A 1 322 ? 7.216 5.391 -27.452 1.00 90.00 322 VAL A C 1
ATOM 2489 O O . VAL A 1 322 ? 6.223 4.714 -27.201 1.00 90.00 322 VAL A O 1
ATOM 2492 N N . ILE A 1 323 ? 7.218 6.720 -27.385 1.00 90.25 323 ILE A N 1
ATOM 2493 C CA . ILE A 1 323 ? 6.061 7.523 -26.977 1.00 90.25 323 ILE A CA 1
ATOM 2494 C C . ILE A 1 323 ? 5.493 8.231 -28.200 1.00 90.25 323 ILE A C 1
ATOM 2496 O O . ILE A 1 323 ? 6.166 9.067 -28.808 1.00 90.25 323 ILE A O 1
ATOM 2500 N N . PHE A 1 324 ? 4.243 7.928 -28.534 1.00 88.38 324 PHE A N 1
ATOM 2501 C CA . PHE A 1 324 ? 3.525 8.613 -29.602 1.00 88.38 324 PHE A CA 1
ATOM 2502 C C . PHE A 1 324 ? 2.889 9.895 -29.066 1.00 88.38 324 PHE A C 1
ATOM 2504 O O . PHE A 1 324 ? 2.077 9.839 -28.145 1.00 88.38 324 PHE A O 1
ATOM 2511 N N . ARG A 1 325 ? 3.219 11.054 -29.651 1.00 88.50 325 ARG A N 1
ATOM 2512 C CA . ARG A 1 325 ? 2.529 12.316 -29.338 1.00 88.50 325 ARG A CA 1
ATOM 2513 C C . ARG A 1 325 ? 1.105 12.313 -29.858 1.00 88.50 325 ARG A C 1
ATOM 2515 O O . ARG A 1 325 ? 0.244 12.886 -29.202 1.00 88.50 325 ARG A O 1
ATOM 2522 N N . SER A 1 326 ? 0.849 11.683 -31.003 1.00 87.06 326 SER A N 1
ATOM 2523 C CA . SER A 1 326 ? -0.501 11.547 -31.539 1.00 87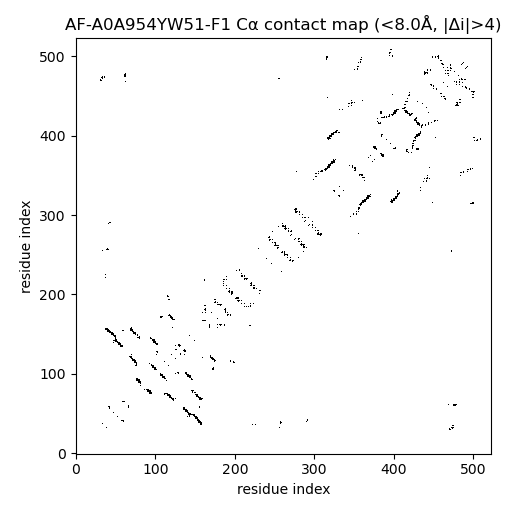.06 326 SER A CA 1
ATOM 2524 C C . SER A 1 326 ? -0.754 10.167 -32.144 1.00 87.06 326 SER A C 1
ATOM 2526 O O . SER A 1 326 ? 0.076 9.633 -32.880 1.00 87.06 326 SER A O 1
ATOM 2528 N N . ALA A 1 327 ? -1.909 9.586 -31.818 1.00 84.44 327 ALA A N 1
ATOM 2529 C CA . ALA A 1 327 ? -2.401 8.336 -32.393 1.00 84.44 327 ALA A CA 1
ATOM 2530 C C . ALA A 1 327 ? -3.931 8.280 -32.294 1.00 84.44 327 ALA A C 1
ATOM 2532 O O . ALA A 1 327 ? -4.521 8.790 -31.342 1.00 84.44 327 ALA A O 1
ATOM 2533 N N . GLY A 1 328 ? -4.596 7.691 -33.293 1.00 77.88 328 GLY A N 1
ATOM 2534 C CA . GLY A 1 328 ? -6.048 7.459 -33.246 1.00 77.88 328 GLY A CA 1
ATOM 2535 C C . GLY A 1 328 ? -6.909 8.713 -33.012 1.00 77.88 328 GLY A C 1
ATOM 2536 O O . GLY A 1 328 ? -7.989 8.605 -32.437 1.00 77.88 328 GLY A O 1
ATOM 2537 N N . GLY A 1 329 ? -6.434 9.898 -33.416 1.00 80.81 329 GLY A N 1
ATOM 2538 C CA . GLY A 1 329 ? -7.122 11.179 -33.193 1.00 80.81 329 GLY A CA 1
ATOM 2539 C C . GLY A 1 329 ? -6.963 11.771 -31.785 1.00 80.81 329 GLY A C 1
ATOM 2540 O O . GLY A 1 329 ? -7.596 12.781 -31.486 1.00 80.81 329 GLY A O 1
ATOM 2541 N N . VAL A 1 330 ? -6.126 11.173 -30.934 1.00 85.62 330 VAL A N 1
ATOM 2542 C CA . VAL A 1 330 ? -5.765 11.680 -29.603 1.00 85.62 330 VAL A CA 1
ATOM 2543 C C . VAL A 1 330 ? -4.340 12.213 -29.639 1.00 85.62 330 VAL A C 1
ATOM 2545 O O . VAL A 1 330 ? -3.449 11.559 -30.179 1.00 85.62 330 VAL A O 1
ATOM 2548 N N . THR A 1 331 ? -4.128 13.377 -29.026 1.00 89.50 331 THR A N 1
ATOM 2549 C CA . THR A 1 331 ? -2.814 14.013 -28.896 1.00 89.50 331 THR A CA 1
ATOM 2550 C C . THR A 1 331 ? -2.483 14.195 -27.422 1.00 89.50 331 THR A C 1
ATOM 2552 O O . THR A 1 331 ? -3.316 14.695 -26.667 1.00 89.50 331 THR A O 1
ATOM 2555 N N . LEU A 1 332 ? -1.276 13.803 -27.020 1.00 87.31 332 LEU A N 1
ATOM 2556 C CA . LEU A 1 332 ? -0.764 14.032 -25.674 1.00 87.31 332 LEU A CA 1
ATOM 2557 C C . LEU A 1 332 ? -0.501 15.515 -25.453 1.00 87.31 332 LEU A C 1
ATOM 2559 O O . LEU A 1 332 ? 0.101 16.188 -26.294 1.00 87.31 332 LEU A O 1
ATOM 2563 N N . THR A 1 333 ? -0.910 16.009 -24.293 1.00 87.81 333 THR A N 1
ATOM 2564 C CA . THR A 1 333 ? -0.458 17.310 -23.812 1.00 87.81 333 THR A CA 1
ATOM 2565 C C . THR A 1 333 ? 0.986 17.213 -23.315 1.00 87.81 333 THR A C 1
ATOM 2567 O O . THR A 1 333 ? 1.485 16.130 -23.003 1.00 87.81 333 THR A O 1
ATOM 2570 N N . ASP A 1 334 ? 1.671 18.352 -23.193 1.00 87.25 334 ASP A N 1
ATOM 2571 C CA . ASP A 1 334 ? 3.013 18.371 -22.594 1.00 87.25 334 ASP A CA 1
ATOM 2572 C C . ASP A 1 334 ? 2.989 17.913 -21.122 1.00 87.25 334 ASP A C 1
ATOM 2574 O O . ASP A 1 334 ? 3.974 17.360 -20.637 1.00 87.25 334 ASP A O 1
ATOM 2578 N N . ASN A 1 335 ? 1.855 18.083 -20.427 1.00 85.88 335 ASN A N 1
ATOM 2579 C CA . ASN A 1 335 ? 1.675 17.579 -19.066 1.00 85.88 335 ASN A CA 1
ATOM 2580 C C . ASN A 1 335 ? 1.562 16.048 -19.036 1.00 85.88 335 ASN A C 1
ATOM 2582 O O . ASN A 1 335 ? 2.257 15.415 -18.250 1.00 85.88 335 ASN A O 1
ATOM 2586 N N . ASP A 1 336 ? 0.765 15.448 -19.929 1.00 84.25 336 ASP A N 1
ATOM 2587 C CA . ASP A 1 336 ? 0.683 13.980 -20.047 1.00 84.25 336 ASP A CA 1
ATOM 2588 C C . ASP A 1 336 ? 2.066 13.382 -20.333 1.00 84.25 336 ASP A C 1
ATOM 2590 O O . ASP A 1 336 ? 2.450 12.347 -19.791 1.00 84.25 336 ASP A O 1
ATOM 2594 N N . PHE A 1 337 ? 2.840 14.061 -21.183 1.00 84.44 337 PHE A N 1
ATOM 2595 C CA . PHE A 1 337 ? 4.195 13.651 -21.510 1.00 84.44 337 PHE A CA 1
ATOM 2596 C C . PHE A 1 337 ? 5.135 13.711 -20.297 1.00 84.44 337 PHE A C 1
ATOM 2598 O O . PHE A 1 337 ? 5.868 12.753 -20.047 1.00 84.44 337 PHE A O 1
ATOM 2605 N N . ALA A 1 338 ? 5.105 14.806 -19.532 1.00 84.62 338 ALA A N 1
ATOM 2606 C CA . ALA A 1 338 ? 5.899 14.938 -18.313 1.00 84.62 338 ALA A CA 1
ATOM 2607 C C . ALA A 1 338 ? 5.538 13.855 -17.280 1.00 84.62 338 ALA A C 1
ATOM 2609 O O . ALA A 1 338 ? 6.430 13.187 -16.759 1.00 84.62 338 ALA A O 1
ATOM 2610 N N . GLU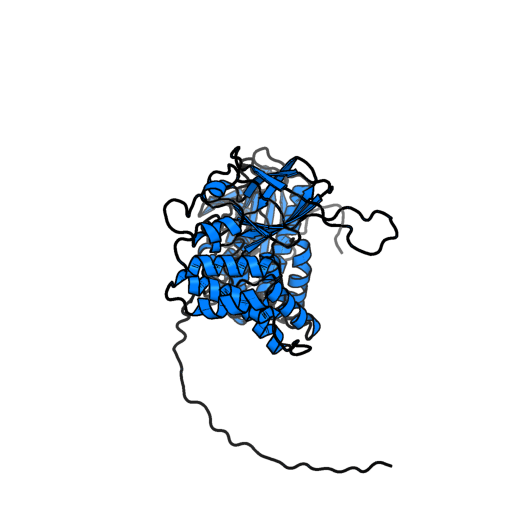 A 1 339 ? 4.243 13.605 -17.063 1.00 85.25 339 GLU A N 1
ATOM 2611 C CA . GLU A 1 339 ? 3.763 12.569 -16.139 1.00 85.25 339 GLU A CA 1
ATOM 2612 C C . GLU A 1 339 ? 4.222 11.158 -16.549 1.00 85.25 339 GLU A C 1
ATOM 2614 O O . GLU A 1 339 ? 4.648 10.366 -15.703 1.00 85.25 339 GLU A O 1
ATOM 2619 N N . LEU A 1 340 ? 4.199 10.837 -17.847 1.00 87.44 340 LEU A N 1
ATOM 2620 C CA . LEU A 1 340 ? 4.700 9.558 -18.362 1.00 87.44 340 LEU A CA 1
ATOM 2621 C C . LEU A 1 340 ? 6.197 9.371 -18.085 1.00 87.44 340 LEU A C 1
ATOM 2623 O O . LEU A 1 340 ? 6.618 8.289 -17.665 1.00 87.44 340 LEU A O 1
ATOM 2627 N N . LEU A 1 341 ? 7.003 10.414 -18.304 1.00 87.38 341 LEU A N 1
ATOM 2628 C CA . LEU A 1 341 ? 8.437 10.369 -18.018 1.00 87.38 341 LEU A CA 1
ATOM 2629 C C . LEU A 1 341 ? 8.710 10.187 -16.524 1.00 87.38 341 LEU A C 1
ATOM 2631 O O . LEU A 1 341 ? 9.538 9.350 -16.158 1.00 87.38 341 LEU A O 1
ATOM 2635 N N . ASP A 1 342 ? 7.986 10.904 -15.665 1.00 87.56 342 ASP A N 1
ATOM 2636 C CA . ASP A 1 342 ? 8.107 10.763 -14.214 1.00 87.56 342 ASP A CA 1
ATOM 2637 C C . ASP A 1 342 ? 7.797 9.327 -13.775 1.00 87.56 342 ASP A C 1
ATOM 2639 O O . ASP A 1 342 ? 8.550 8.721 -13.006 1.00 87.56 342 ASP A O 1
ATOM 2643 N N . HIS A 1 343 ? 6.734 8.729 -14.315 1.00 88.38 343 HIS A N 1
ATOM 2644 C CA . HIS A 1 343 ? 6.364 7.348 -14.018 1.00 88.38 343 HIS A CA 1
ATOM 2645 C C . HIS A 1 343 ? 7.387 6.311 -14.513 1.00 88.38 343 HIS A C 1
ATOM 2647 O O . HIS A 1 343 ? 7.641 5.335 -13.798 1.00 88.38 343 HIS A O 1
ATOM 2653 N N . LEU A 1 344 ? 8.020 6.528 -15.670 1.00 88.12 344 LEU A N 1
ATOM 2654 C CA . LEU A 1 344 ? 9.124 5.690 -16.157 1.00 88.12 344 LEU A CA 1
ATOM 2655 C C . LEU A 1 344 ? 10.363 5.791 -15.255 1.00 88.12 344 LEU A C 1
ATOM 2657 O O . LEU A 1 344 ? 10.956 4.772 -14.890 1.00 88.12 344 LEU A O 1
ATOM 2661 N N . ILE A 1 345 ? 10.738 7.010 -14.851 1.00 88.00 345 ILE A N 1
ATOM 2662 C CA . ILE A 1 345 ? 11.874 7.254 -13.948 1.00 88.00 345 ILE A CA 1
ATOM 2663 C C . ILE A 1 345 ? 11.639 6.570 -12.600 1.00 88.00 345 ILE A C 1
ATOM 2665 O O . ILE A 1 345 ? 12.546 5.930 -12.061 1.00 88.00 345 ILE A O 1
ATOM 2669 N N . VAL A 1 346 ? 10.421 6.674 -12.069 1.00 88.56 346 VAL A N 1
ATOM 2670 C CA . VAL A 1 346 ? 10.019 6.008 -10.830 1.00 88.56 346 VAL A CA 1
ATOM 2671 C C . VAL A 1 346 ? 10.158 4.496 -10.967 1.00 88.56 346 VAL A C 1
ATOM 2673 O O . VAL A 1 346 ? 10.822 3.882 -10.134 1.00 88.56 346 VAL A O 1
ATOM 2676 N N . ALA A 1 347 ? 9.582 3.890 -12.010 1.00 90.81 347 ALA A N 1
ATOM 2677 C CA . ALA A 1 347 ? 9.652 2.443 -12.213 1.00 90.81 347 ALA A CA 1
ATOM 2678 C C . ALA A 1 347 ? 11.109 1.953 -12.298 1.00 90.81 347 ALA A C 1
ATOM 2680 O O . ALA A 1 347 ? 11.491 0.986 -11.637 1.00 90.81 347 ALA A O 1
ATOM 2681 N N . ARG A 1 348 ? 11.972 2.687 -13.011 1.00 90.88 348 ARG A N 1
ATOM 2682 C CA . ARG A 1 348 ? 13.411 2.399 -13.056 1.00 90.88 348 ARG A CA 1
ATOM 2683 C C . ARG A 1 348 ? 14.046 2.360 -11.665 1.00 90.88 348 ARG A C 1
ATOM 2685 O O . ARG A 1 348 ? 14.735 1.398 -11.322 1.00 90.88 348 ARG A O 1
ATOM 2692 N N . LYS A 1 349 ? 13.810 3.397 -10.858 1.00 89.88 349 LYS A N 1
ATOM 2693 C CA . LYS A 1 349 ? 14.354 3.501 -9.495 1.00 89.88 349 LYS A CA 1
ATOM 2694 C C . LYS A 1 349 ? 13.821 2.391 -8.584 1.00 89.88 349 LYS A C 1
ATOM 2696 O O . LYS A 1 349 ? 14.577 1.820 -7.803 1.00 89.88 349 LYS A O 1
ATOM 2701 N N . MET A 1 350 ? 12.544 2.032 -8.718 1.00 91.38 350 MET A N 1
ATOM 2702 C CA . MET A 1 350 ? 11.919 0.941 -7.961 1.00 91.38 350 MET A CA 1
ATOM 2703 C C . MET A 1 350 ? 12.588 -0.410 -8.219 1.00 91.38 350 MET A C 1
ATOM 2705 O O . MET A 1 350 ? 12.794 -1.170 -7.272 1.00 91.38 350 MET A O 1
ATOM 2709 N N . ILE A 1 351 ? 12.951 -0.706 -9.471 1.00 91.81 351 ILE A N 1
ATOM 2710 C CA . ILE A 1 351 ? 13.671 -1.938 -9.829 1.00 91.81 351 ILE A CA 1
ATOM 2711 C C . ILE A 1 351 ? 15.062 -1.949 -9.204 1.00 91.81 351 ILE A C 1
ATOM 2713 O O . ILE A 1 351 ? 15.444 -2.939 -8.572 1.00 91.81 351 ILE A O 1
ATOM 2717 N N . ALA A 1 352 ? 15.800 -0.844 -9.329 1.00 89.81 352 ALA A N 1
ATOM 2718 C CA . ALA A 1 352 ? 17.122 -0.725 -8.727 1.00 89.81 352 ALA A CA 1
ATOM 2719 C C . ALA A 1 352 ? 17.048 -0.911 -7.202 1.00 89.81 352 ALA A C 1
ATOM 2721 O O . ALA A 1 352 ? 17.788 -1.712 -6.641 1.00 89.81 352 ALA A O 1
ATOM 2722 N N . ALA A 1 353 ? 16.102 -0.265 -6.518 1.00 89.81 353 ALA A N 1
ATOM 2723 C CA . ALA A 1 353 ? 15.911 -0.452 -5.081 1.00 89.81 353 ALA A CA 1
ATOM 2724 C C . ALA A 1 353 ? 15.548 -1.903 -4.714 1.00 89.81 353 ALA A C 1
ATOM 2726 O O . ALA A 1 353 ? 16.164 -2.482 -3.816 1.00 89.81 353 ALA A O 1
ATOM 2727 N N . ALA A 1 354 ? 14.595 -2.520 -5.422 1.00 90.62 354 ALA A N 1
ATOM 2728 C CA . ALA A 1 354 ? 14.129 -3.879 -5.135 1.00 90.62 354 ALA A CA 1
ATOM 2729 C C . ALA A 1 354 ? 15.224 -4.934 -5.268 1.00 90.62 354 ALA A C 1
ATOM 2731 O O . ALA A 1 354 ? 15.333 -5.835 -4.436 1.00 90.62 354 ALA A O 1
ATOM 2732 N N . THR A 1 355 ? 16.081 -4.780 -6.271 1.00 89.31 355 THR A N 1
ATOM 2733 C CA . THR A 1 355 ? 17.193 -5.698 -6.530 1.00 89.31 355 THR A CA 1
ATOM 2734 C C . THR A 1 355 ? 18.448 -5.350 -5.724 1.00 89.31 355 THR A C 1
ATOM 2736 O O . THR A 1 355 ? 19.494 -5.967 -5.920 1.00 89.31 355 THR A O 1
ATOM 2739 N N . SER A 1 356 ? 18.388 -4.371 -4.805 1.00 85.56 356 SER A N 1
ATOM 2740 C CA . SER A 1 356 ? 19.576 -3.811 -4.139 1.00 85.56 356 SER A CA 1
ATOM 2741 C C . SER A 1 356 ? 20.662 -3.434 -5.151 1.00 85.56 356 SER A C 1
ATOM 2743 O O . SER A 1 356 ? 21.833 -3.762 -4.989 1.00 85.56 356 SER A O 1
ATOM 2745 N N . ASN A 1 357 ? 20.258 -2.776 -6.228 1.00 86.94 357 ASN A N 1
ATOM 2746 C CA . ASN A 1 357 ? 21.111 -2.310 -7.306 1.00 86.94 357 ASN A CA 1
ATOM 2747 C C . ASN A 1 357 ? 21.859 -3.430 -8.057 1.00 86.94 357 ASN A C 1
ATOM 2749 O O . ASN A 1 357 ? 22.866 -3.157 -8.699 1.00 86.94 357 ASN A O 1
ATOM 2753 N N . ALA A 1 358 ? 21.400 -4.685 -7.970 1.00 87.38 358 ALA A N 1
ATOM 2754 C CA . ALA A 1 358 ? 21.977 -5.795 -8.732 1.00 87.38 358 ALA A CA 1
ATOM 2755 C C . ALA A 1 358 ? 21.555 -5.774 -10.207 1.00 87.38 358 ALA A C 1
ATOM 2757 O O . ALA A 1 358 ? 22.305 -6.231 -11.066 1.00 87.38 358 ALA A O 1
ATOM 2758 N N . LEU A 1 359 ? 20.378 -5.215 -10.499 1.00 88.31 359 LEU A N 1
ATOM 2759 C CA . LEU A 1 359 ? 19.875 -5.031 -11.853 1.00 88.31 359 LEU A CA 1
ATOM 2760 C C . LEU A 1 359 ? 19.277 -3.635 -12.027 1.00 88.31 359 LEU A C 1
ATOM 2762 O O . LEU A 1 359 ? 18.543 -3.135 -11.171 1.00 88.31 359 LEU A O 1
ATOM 2766 N N . ARG A 1 360 ? 19.587 -3.017 -13.166 1.00 89.25 360 ARG A N 1
ATOM 2767 C CA . ARG A 1 360 ? 19.025 -1.747 -13.624 1.00 89.25 360 ARG A CA 1
ATOM 2768 C C . ARG A 1 360 ? 18.358 -1.939 -14.971 1.00 89.25 360 ARG A C 1
ATOM 2770 O O . ARG A 1 360 ? 18.892 -2.620 -15.838 1.00 89.25 360 ARG A O 1
ATOM 2777 N N . ILE A 1 361 ? 17.217 -1.288 -15.143 1.00 87.94 361 ILE A N 1
ATOM 2778 C CA . ILE A 1 361 ? 16.591 -1.111 -16.448 1.00 87.94 361 ILE A CA 1
ATOM 2779 C C . ILE A 1 361 ? 16.932 0.293 -16.948 1.00 87.94 361 ILE A C 1
ATOM 2781 O O . ILE A 1 361 ? 16.781 1.254 -16.199 1.00 87.94 361 ILE A O 1
ATOM 2785 N N . GLU A 1 362 ? 17.413 0.443 -18.174 1.00 87.56 362 GLU A N 1
ATOM 2786 C CA . GLU A 1 362 ? 17.707 1.760 -18.744 1.00 87.56 362 GLU A CA 1
ATOM 2787 C C . GLU A 1 362 ? 16.737 2.048 -19.887 1.00 87.56 362 GLU A C 1
ATOM 2789 O O . GLU A 1 362 ? 16.753 1.398 -20.931 1.00 87.56 362 GLU A O 1
ATOM 2794 N N . PHE A 1 363 ? 15.862 3.032 -19.671 1.00 85.19 363 PHE A N 1
ATOM 2795 C CA . PHE A 1 363 ? 14.888 3.451 -20.671 1.00 85.19 363 PHE A CA 1
ATOM 2796 C C . PHE A 1 363 ? 15.504 4.484 -21.614 1.00 85.19 363 PHE A C 1
ATOM 2798 O O . PHE A 1 363 ? 15.744 5.630 -21.235 1.00 85.19 363 PHE A O 1
ATOM 2805 N N . THR A 1 364 ? 15.699 4.101 -22.871 1.00 86.62 364 THR A N 1
ATOM 2806 C CA . THR A 1 364 ? 15.966 5.036 -23.965 1.00 86.62 364 THR A CA 1
ATOM 2807 C C . THR A 1 364 ? 14.634 5.524 -24.517 1.00 86.62 364 THR A C 1
ATOM 2809 O O . THR A 1 364 ? 13.868 4.734 -25.061 1.00 86.62 364 THR A O 1
ATOM 2812 N N . VAL A 1 365 ? 14.333 6.817 -24.384 1.00 86.25 365 VAL A N 1
ATOM 2813 C CA . VAL A 1 365 ? 13.046 7.375 -24.824 1.00 86.25 365 VAL A CA 1
ATOM 2814 C C . VAL A 1 365 ? 13.140 7.896 -26.255 1.00 86.25 365 VAL A C 1
ATOM 2816 O O . VAL A 1 365 ? 13.991 8.726 -26.573 1.00 86.25 365 VAL A O 1
ATOM 2819 N N . ARG A 1 366 ? 12.219 7.453 -27.113 1.00 85.75 366 ARG A N 1
ATOM 2820 C CA . ARG A 1 366 ? 12.001 7.983 -28.459 1.00 85.75 366 ARG A CA 1
ATOM 2821 C C . ARG A 1 366 ? 10.607 8.577 -28.558 1.00 85.75 366 ARG A C 1
ATOM 2823 O O . ARG A 1 366 ? 9.614 7.870 -28.416 1.00 85.75 366 ARG A O 1
ATOM 2830 N N . ILE A 1 367 ? 10.549 9.864 -28.867 1.00 85.44 367 ILE A N 1
ATOM 2831 C CA . ILE A 1 367 ? 9.297 10.564 -29.140 1.00 85.44 367 ILE A CA 1
ATOM 2832 C C . ILE A 1 367 ? 9.002 10.449 -30.632 1.00 85.44 367 ILE A C 1
ATOM 2834 O O . ILE A 1 367 ? 9.892 10.635 -31.464 1.00 85.44 367 ILE A O 1
ATOM 2838 N N . VAL A 1 368 ? 7.759 10.121 -30.955 1.00 86.31 368 VAL A N 1
ATOM 2839 C CA . VAL A 1 368 ? 7.271 10.003 -32.324 1.00 86.31 368 VAL A CA 1
ATOM 2840 C C . VAL A 1 368 ? 6.053 10.901 -32.474 1.00 86.31 368 VAL A C 1
ATOM 2842 O O . VAL A 1 368 ? 5.094 10.767 -31.715 1.00 86.31 368 VAL A O 1
ATOM 2845 N N . ASP A 1 369 ? 6.074 11.803 -33.452 1.00 83.69 369 ASP A N 1
ATOM 2846 C CA . ASP A 1 369 ? 4.964 12.733 -33.669 1.00 83.69 369 ASP A CA 1
ATOM 2847 C C . ASP A 1 369 ? 3.702 12.001 -34.139 1.00 83.69 369 ASP A C 1
ATOM 2849 O O . ASP A 1 369 ? 2.608 12.251 -33.622 1.00 83.69 369 ASP A O 1
ATOM 2853 N N . SER A 1 370 ? 3.861 11.047 -35.062 1.00 78.38 370 SER A N 1
ATOM 2854 C CA . SER A 1 370 ? 2.770 10.236 -35.600 1.00 78.38 370 SER A CA 1
ATOM 2855 C C . SER A 1 370 ? 3.207 8.820 -36.004 1.00 78.38 370 SER A C 1
ATOM 2857 O O . SER A 1 370 ? 4.371 8.574 -36.322 1.00 78.38 370 SER A O 1
ATOM 2859 N N . GLU A 1 371 ? 2.258 7.882 -36.080 1.00 70.69 371 GLU A N 1
ATOM 2860 C CA . GLU A 1 371 ? 2.502 6.525 -36.610 1.00 70.69 371 GLU A CA 1
ATOM 2861 C C . GLU A 1 371 ? 3.084 6.509 -38.036 1.00 70.69 371 GLU A C 1
ATOM 2863 O O . GLU A 1 371 ? 3.742 5.541 -38.419 1.00 70.69 371 GLU A O 1
ATOM 2868 N N . ALA A 1 372 ? 2.901 7.579 -38.817 1.00 73.00 372 ALA A N 1
ATOM 2869 C CA . ALA A 1 372 ? 3.453 7.676 -40.167 1.00 73.00 372 ALA A CA 1
ATOM 2870 C C . ALA A 1 372 ? 4.992 7.760 -40.170 1.00 73.00 372 ALA A C 1
ATOM 2872 O O . ALA A 1 372 ? 5.641 7.216 -41.066 1.00 73.00 372 ALA A O 1
ATOM 2873 N N . ASP A 1 373 ? 5.582 8.383 -39.149 1.00 69.38 373 ASP A N 1
ATOM 2874 C CA . ASP A 1 373 ? 7.034 8.581 -39.032 1.00 69.38 373 ASP A CA 1
ATOM 2875 C C . ASP A 1 373 ? 7.740 7.336 -38.469 1.00 69.38 373 ASP A C 1
ATOM 2877 O O . ASP A 1 373 ? 8.954 7.126 -38.635 1.00 69.38 373 ASP A O 1
ATOM 2881 N N . PHE A 1 374 ? 6.964 6.471 -37.812 1.00 77.25 374 PHE A N 1
ATOM 2882 C CA . PHE A 1 374 ? 7.453 5.287 -37.129 1.00 77.25 374 PHE A CA 1
ATOM 2883 C C . PHE A 1 374 ? 6.471 4.112 -37.281 1.00 77.25 374 PHE A C 1
ATOM 2885 O O . PHE A 1 374 ? 5.621 3.904 -36.416 1.00 77.25 374 PHE A O 1
ATOM 2892 N N . PRO A 1 375 ? 6.576 3.332 -38.378 1.00 79.25 375 PRO A N 1
ATOM 2893 C CA . PRO A 1 375 ? 5.662 2.234 -38.654 1.00 79.25 375 PRO A CA 1
ATOM 2894 C C . PRO A 1 375 ? 5.675 1.195 -37.533 1.00 79.25 375 PRO A C 1
ATOM 2896 O O . PRO A 1 375 ? 6.730 0.690 -37.129 1.00 79.25 375 PRO A O 1
ATOM 2899 N N . MET A 1 376 ? 4.472 0.857 -37.078 1.00 82.81 376 MET A N 1
ATOM 2900 C CA . MET A 1 376 ? 4.224 -0.130 -36.035 1.00 82.81 376 MET A CA 1
ATOM 2901 C C . MET A 1 376 ? 3.730 -1.444 -36.634 1.00 82.81 376 MET A C 1
ATOM 2903 O O . MET A 1 376 ? 3.104 -1.483 -37.693 1.00 82.81 376 MET A O 1
ATOM 2907 N N . ARG A 1 377 ? 3.997 -2.538 -35.927 1.00 85.62 377 ARG A N 1
ATOM 2908 C CA . ARG A 1 377 ? 3.510 -3.876 -36.239 1.00 85.62 377 ARG A CA 1
ATOM 2909 C C . ARG A 1 377 ? 2.848 -4.468 -35.004 1.00 85.62 377 ARG A C 1
ATOM 2911 O O . ARG A 1 377 ? 3.307 -4.274 -33.879 1.00 85.62 377 ARG A O 1
ATOM 2918 N N . THR A 1 378 ? 1.777 -5.216 -35.227 1.00 86.56 378 THR A N 1
ATOM 2919 C CA . THR A 1 378 ? 1.191 -6.063 -34.192 1.00 86.56 378 THR A CA 1
ATOM 2920 C C . THR A 1 378 ? 1.978 -7.367 -34.117 1.00 86.56 378 THR A C 1
ATOM 2922 O O . THR A 1 378 ? 2.101 -8.093 -35.106 1.00 86.56 378 THR A O 1
ATOM 2925 N N . TYR A 1 379 ? 2.532 -7.626 -32.943 1.00 83.62 379 TYR A N 1
ATOM 2926 C CA . TYR A 1 379 ? 3.239 -8.841 -32.574 1.00 83.62 379 TYR A CA 1
ATOM 2927 C C . TYR A 1 379 ? 2.287 -9.815 -31.867 1.00 83.62 379 TYR A C 1
ATOM 2929 O O . TYR A 1 379 ? 1.074 -9.591 -31.791 1.00 83.62 379 TYR A O 1
ATOM 2937 N N . THR A 1 380 ? 2.839 -10.923 -31.379 1.00 77.12 380 THR A N 1
ATOM 2938 C CA . THR A 1 380 ? 2.118 -11.926 -30.590 1.00 77.12 380 THR A CA 1
ATOM 2939 C C . THR A 1 380 ? 1.357 -11.276 -29.428 1.00 77.12 380 THR A C 1
ATOM 2941 O O . THR A 1 380 ? 1.730 -10.210 -28.931 1.00 77.12 380 THR A O 1
ATOM 2944 N N . ASP A 1 381 ? 0.232 -11.882 -29.048 1.00 73.38 381 ASP A N 1
ATOM 2945 C CA . ASP A 1 381 ? -0.647 -11.411 -27.965 1.00 73.38 381 ASP A CA 1
ATOM 2946 C C . ASP A 1 381 ? -1.229 -9.999 -28.173 1.00 73.38 381 ASP A C 1
ATOM 2948 O O . ASP A 1 381 ? -1.726 -9.355 -27.250 1.00 73.38 381 ASP A O 1
ATOM 2952 N N . GLY A 1 382 ? -1.204 -9.509 -29.418 1.00 79.44 382 GLY A N 1
ATOM 2953 C CA . GLY A 1 382 ? -1.754 -8.205 -29.775 1.00 79.44 382 GLY A CA 1
ATOM 2954 C C . GLY A 1 382 ? -0.925 -7.032 -29.255 1.00 79.44 382 GLY A C 1
ATOM 2955 O O . GLY A 1 382 ? -1.457 -5.922 -29.168 1.00 79.44 382 GLY A O 1
ATOM 2956 N N . CYS A 1 383 ? 0.341 -7.266 -28.895 1.00 82.81 383 CYS A N 1
ATOM 2957 C CA . CYS A 1 383 ? 1.273 -6.210 -28.520 1.00 82.81 383 CYS A CA 1
ATOM 2958 C C . CYS A 1 383 ? 1.655 -5.389 -29.750 1.00 82.81 383 CYS A C 1
ATOM 2960 O O . CYS A 1 383 ? 1.942 -5.940 -30.813 1.00 82.81 383 CYS A O 1
ATOM 2962 N N . VAL A 1 384 ? 1.680 -4.068 -29.615 1.00 84.12 384 VAL A N 1
ATOM 2963 C CA . VAL A 1 384 ? 2.052 -3.170 -30.713 1.00 84.12 384 VAL A CA 1
ATOM 2964 C C . VAL A 1 384 ? 3.465 -2.658 -30.469 1.00 84.12 384 VAL A C 1
ATOM 2966 O O . VAL A 1 384 ? 3.770 -2.118 -29.408 1.00 84.12 384 VAL A O 1
ATOM 2969 N N . GLY A 1 385 ? 4.343 -2.859 -31.446 1.00 84.50 385 GLY A N 1
ATOM 2970 C CA . GLY A 1 385 ? 5.750 -2.485 -31.355 1.00 84.50 385 GLY A CA 1
ATOM 2971 C C . GLY A 1 385 ? 6.288 -1.949 -32.676 1.00 84.50 385 GLY A C 1
ATOM 2972 O O . GLY A 1 385 ? 5.628 -2.087 -33.708 1.00 84.50 385 GLY A O 1
ATOM 2973 N N . PRO A 1 386 ? 7.489 -1.364 -32.683 1.00 82.06 386 PRO A N 1
ATOM 2974 C CA . PRO A 1 386 ? 8.104 -0.861 -33.903 1.00 82.06 386 PRO A CA 1
ATOM 2975 C C . PRO A 1 386 ? 8.387 -1.999 -34.876 1.00 82.06 386 PRO A C 1
ATOM 2977 O O . PRO A 1 386 ? 8.705 -3.112 -34.451 1.00 82.06 386 PRO A O 1
ATOM 2980 N N . ALA A 1 387 ? 8.288 -1.733 -36.174 1.00 82.50 387 ALA A N 1
ATOM 2981 C CA . ALA A 1 387 ? 8.594 -2.731 -37.192 1.00 82.50 387 ALA A CA 1
ATOM 2982 C C . ALA A 1 387 ? 10.092 -3.142 -37.148 1.00 82.50 387 ALA A C 1
ATOM 2984 O O . ALA A 1 387 ? 10.945 -2.273 -36.919 1.00 82.50 387 ALA A O 1
ATOM 2985 N N . PRO A 1 388 ? 10.450 -4.431 -37.349 1.00 74.62 388 PRO A N 1
ATOM 2986 C CA . PRO A 1 388 ? 11.833 -4.906 -37.209 1.00 74.62 388 PRO A CA 1
ATOM 2987 C C . PRO A 1 388 ? 12.829 -4.186 -38.122 1.00 74.62 388 PRO A C 1
ATOM 2989 O O . PRO A 1 388 ? 13.993 -4.044 -37.768 1.00 74.62 388 PRO A O 1
ATOM 2992 N N . GLU A 1 389 ? 12.368 -3.686 -39.269 1.00 77.75 389 GLU A N 1
ATOM 2993 C CA . GLU A 1 389 ? 13.168 -2.995 -40.283 1.00 77.75 389 GLU A CA 1
ATOM 2994 C C . GLU A 1 389 ? 13.749 -1.660 -39.788 1.00 77.75 389 GLU A C 1
ATOM 2996 O O . GLU A 1 389 ? 14.649 -1.105 -40.417 1.00 77.75 389 GLU A O 1
ATOM 3001 N N . LYS A 1 390 ? 13.257 -1.125 -38.662 1.00 74.56 390 LYS A N 1
ATOM 3002 C CA . LYS A 1 390 ? 13.841 0.054 -38.002 1.00 74.56 390 LYS A CA 1
ATOM 3003 C C . LYS A 1 390 ? 15.105 -0.259 -37.206 1.00 74.56 390 LYS A C 1
ATOM 3005 O O . LYS A 1 390 ? 15.799 0.675 -36.806 1.00 74.56 390 LYS A O 1
ATOM 3010 N N . PHE A 1 391 ? 15.401 -1.532 -36.977 1.00 67.31 391 PHE A N 1
ATOM 3011 C CA . PHE A 1 391 ? 16.570 -1.971 -36.235 1.00 67.31 391 PHE A CA 1
ATOM 3012 C C . PHE A 1 391 ? 17.559 -2.621 -37.200 1.00 67.31 391 PHE A C 1
ATOM 3014 O O . PHE A 1 391 ? 17.212 -3.521 -37.961 1.00 67.31 391 PHE A O 1
ATOM 3021 N N . GLU A 1 392 ? 18.808 -2.160 -37.180 1.00 60.53 392 GLU A N 1
ATOM 3022 C CA . GLU A 1 392 ? 19.838 -2.686 -38.085 1.00 60.53 392 GLU A CA 1
ATOM 3023 C C . GLU A 1 392 ? 20.320 -4.081 -37.655 1.00 60.53 392 GLU A C 1
ATOM 3025 O O . GLU A 1 392 ? 20.770 -4.866 -38.491 1.00 60.53 392 GLU A O 1
ATOM 3030 N N . ARG A 1 393 ? 20.278 -4.385 -36.348 1.00 58.06 393 ARG A N 1
ATOM 3031 C CA . ARG A 1 393 ? 20.832 -5.612 -35.755 1.00 58.06 393 ARG A CA 1
ATOM 3032 C C . ARG A 1 393 ? 20.049 -6.068 -34.525 1.00 58.06 393 ARG A C 1
ATOM 3034 O O . ARG A 1 393 ? 19.521 -5.248 -33.778 1.00 58.06 393 ARG A O 1
ATOM 3041 N N . ALA A 1 394 ? 20.014 -7.385 -34.316 1.00 54.22 394 ALA A N 1
ATOM 3042 C CA . ALA A 1 394 ? 19.461 -7.999 -33.112 1.00 54.22 394 ALA A CA 1
ATOM 3043 C C . ALA A 1 394 ? 20.259 -7.609 -31.864 1.00 54.22 394 ALA A C 1
ATOM 3045 O O . ALA A 1 394 ? 21.477 -7.452 -31.944 1.00 54.22 394 ALA A O 1
ATOM 3046 N N . GLY A 1 395 ? 19.565 -7.455 -30.733 1.00 57.50 395 GLY A N 1
ATOM 3047 C CA . GLY A 1 395 ? 20.188 -7.121 -29.448 1.00 57.50 395 GLY A CA 1
ATOM 3048 C C . GLY A 1 395 ? 20.513 -5.646 -29.218 1.00 57.50 395 GLY A C 1
ATOM 3049 O O . GLY A 1 395 ? 21.306 -5.334 -28.341 1.00 57.50 395 GLY A O 1
ATOM 3050 N N . TRP A 1 396 ? 19.942 -4.713 -29.990 1.00 65.19 396 TRP A N 1
ATOM 3051 C CA . TRP A 1 396 ? 20.052 -3.281 -29.659 1.00 65.19 396 TRP A CA 1
ATOM 3052 C C . TRP A 1 396 ? 19.348 -2.916 -28.352 1.00 65.19 396 TRP A C 1
ATOM 3054 O O . TRP A 1 396 ? 19.798 -2.010 -27.660 1.00 65.19 396 TRP A O 1
ATOM 3064 N N . PHE A 1 397 ? 18.261 -3.616 -28.042 1.00 74.94 397 PHE A N 1
ATOM 3065 C CA . PHE A 1 397 ? 17.512 -3.481 -26.804 1.00 74.94 397 PHE A CA 1
ATOM 3066 C C . PHE A 1 397 ? 17.053 -4.868 -26.361 1.00 74.94 397 PHE A C 1
ATOM 3068 O O . PHE A 1 397 ? 16.654 -5.686 -27.194 1.00 74.94 397 PHE A O 1
ATOM 3075 N N . ASP A 1 398 ? 17.061 -5.105 -25.056 1.00 78.00 398 ASP A N 1
ATOM 3076 C CA . ASP A 1 398 ? 16.433 -6.267 -24.435 1.00 78.00 398 ASP A CA 1
ATOM 3077 C C . ASP A 1 398 ? 14.897 -6.158 -24.507 1.00 78.00 398 ASP A C 1
ATOM 3079 O O . ASP A 1 398 ? 14.181 -7.156 -24.642 1.00 78.00 398 ASP A O 1
ATOM 3083 N N . GLY A 1 399 ? 14.367 -4.931 -24.468 1.00 84.19 399 GLY A N 1
ATOM 3084 C CA . GLY A 1 399 ? 12.931 -4.673 -24.500 1.00 84.19 399 GLY A CA 1
ATOM 3085 C C . GLY A 1 399 ? 12.528 -3.454 -25.323 1.00 84.19 399 GLY A C 1
ATOM 3086 O O . GLY A 1 399 ? 13.294 -2.512 -25.515 1.00 84.19 399 GLY A O 1
ATOM 3087 N N . VAL A 1 400 ? 11.281 -3.446 -25.784 1.00 87.56 400 VAL A N 1
ATOM 3088 C CA . VAL A 1 400 ? 10.643 -2.290 -26.412 1.00 87.56 400 VAL A CA 1
ATOM 3089 C C . VAL A 1 400 ? 9.267 -2.079 -25.795 1.00 87.56 400 VAL A C 1
ATOM 3091 O O . VAL A 1 400 ? 8.452 -2.998 -25.767 1.00 87.56 400 VAL A O 1
ATOM 3094 N N . VAL A 1 401 ? 8.997 -0.868 -25.314 1.00 91.25 401 VAL A N 1
ATOM 3095 C CA . VAL A 1 401 ? 7.703 -0.456 -24.761 1.00 91.25 401 VAL A CA 1
ATOM 3096 C C . VAL A 1 401 ? 7.108 0.616 -25.658 1.00 91.25 401 VAL A C 1
ATOM 3098 O O . VAL A 1 401 ? 7.727 1.656 -25.861 1.00 91.25 401 VAL A O 1
ATOM 3101 N N . SER A 1 402 ? 5.900 0.394 -26.163 1.00 91.06 402 SER A N 1
ATOM 3102 C CA . SER A 1 402 ? 5.179 1.380 -26.973 1.00 91.06 402 SER A CA 1
ATOM 3103 C C . SER A 1 402 ? 4.051 2.008 -26.166 1.00 91.06 402 SER A C 1
ATOM 3105 O O . SER A 1 402 ? 3.134 1.311 -25.734 1.00 91.06 402 SER A O 1
ATOM 3107 N N . ILE A 1 403 ? 4.100 3.324 -25.984 1.00 91.25 403 ILE A N 1
ATOM 3108 C CA . ILE A 1 403 ? 3.079 4.103 -25.282 1.00 91.25 403 ILE A CA 1
ATOM 3109 C C . ILE A 1 403 ? 2.231 4.814 -26.334 1.00 91.25 403 ILE A C 1
ATOM 3111 O O . ILE A 1 403 ? 2.702 5.735 -27.007 1.00 91.25 403 ILE A O 1
ATOM 3115 N N . ILE A 1 404 ? 0.991 4.352 -26.495 1.00 87.50 404 ILE A N 1
ATOM 3116 C CA . ILE A 1 404 ? 0.101 4.760 -27.587 1.00 87.50 404 ILE A CA 1
ATOM 3117 C C . ILE A 1 404 ? -1.100 5.523 -27.006 1.00 87.50 404 ILE A C 1
ATOM 3119 O O . ILE A 1 404 ? -1.839 4.958 -26.192 1.00 87.50 404 ILE A O 1
ATOM 3123 N N . PRO A 1 405 ? -1.330 6.785 -27.412 1.00 85.38 405 PRO A N 1
ATOM 3124 C CA . PRO A 1 405 ? -2.534 7.525 -27.056 1.00 85.38 405 PRO A CA 1
ATOM 3125 C C . PRO A 1 405 ? -3.799 6.782 -27.497 1.00 85.38 405 PRO A C 1
ATOM 3127 O O . PRO A 1 405 ? -3.922 6.382 -28.653 1.00 85.38 405 PRO A O 1
ATOM 3130 N N . SER A 1 406 ? -4.760 6.614 -26.590 1.00 79.12 406 SER A N 1
ATOM 3131 C CA . SER A 1 406 ? -6.044 5.972 -26.876 1.00 79.12 406 SER A CA 1
ATOM 3132 C C . SER A 1 406 ? -7.230 6.805 -26.398 1.00 79.12 406 SER A C 1
ATOM 3134 O O . SER A 1 406 ? -7.215 7.372 -25.305 1.00 79.12 406 SER A O 1
ATOM 3136 N N . ALA A 1 407 ? -8.289 6.821 -27.214 1.00 63.19 407 ALA A N 1
ATOM 3137 C CA . ALA A 1 407 ? -9.573 7.450 -26.915 1.00 63.19 407 ALA A CA 1
ATOM 3138 C C . ALA A 1 407 ? -10.496 6.576 -26.047 1.00 63.19 407 ALA A C 1
ATOM 3140 O O . ALA A 1 407 ? -11.531 7.063 -25.590 1.00 63.19 407 ALA A O 1
ATOM 3141 N N . THR A 1 408 ? -10.167 5.298 -25.803 1.00 55.84 408 THR A N 1
ATOM 3142 C CA . THR A 1 408 ? -10.967 4.408 -24.937 1.00 55.84 408 THR A CA 1
ATOM 3143 C C . THR A 1 408 ? -10.741 4.735 -23.459 1.00 55.84 408 THR A C 1
ATOM 3145 O O . THR A 1 408 ? -10.254 3.925 -22.673 1.00 55.84 408 THR A O 1
ATOM 3148 N N . ALA A 1 409 ? -11.089 5.961 -23.081 1.00 46.91 409 ALA A N 1
ATOM 3149 C CA . ALA A 1 409 ? -11.013 6.503 -21.740 1.00 46.91 409 ALA A CA 1
ATOM 3150 C C . ALA A 1 409 ? -12.205 6.023 -20.897 1.00 46.91 409 ALA A C 1
ATOM 3152 O O . ALA A 1 409 ? -13.169 6.745 -20.680 1.00 46.91 409 ALA A O 1
ATOM 3153 N N . ASN A 1 410 ? -12.112 4.799 -20.378 1.00 47.66 410 ASN A N 1
ATOM 3154 C CA . ASN A 1 410 ? -12.787 4.428 -19.126 1.00 47.66 410 ASN A CA 1
ATOM 3155 C C . ASN A 1 410 ? -11.773 4.313 -17.972 1.00 47.66 410 ASN A C 1
ATOM 3157 O O . ASN A 1 410 ? -11.996 3.573 -17.017 1.00 47.66 410 ASN A O 1
ATOM 3161 N N . GLY A 1 411 ? -10.616 4.981 -18.087 1.00 48.44 411 GLY A N 1
ATOM 3162 C CA . GLY A 1 411 ? -9.537 4.911 -17.096 1.00 48.44 411 GLY A CA 1
ATOM 3163 C C . GLY A 1 411 ? -8.911 3.520 -16.933 1.00 48.44 411 GLY A C 1
ATOM 3164 O O . GLY A 1 411 ? -8.204 3.290 -15.958 1.00 48.44 411 GLY A O 1
ATOM 3165 N N . LYS A 1 412 ? -9.177 2.583 -17.855 1.00 50.94 412 LYS A N 1
ATOM 3166 C CA . LYS A 1 412 ? -8.540 1.263 -17.873 1.00 50.94 412 LYS A CA 1
ATOM 3167 C C . LYS A 1 412 ? -7.246 1.336 -18.673 1.00 50.94 412 LYS A C 1
ATOM 3169 O O . LYS A 1 412 ? -7.291 1.538 -19.884 1.00 50.94 412 LYS A O 1
ATOM 3174 N N . THR A 1 413 ? -6.122 1.139 -17.997 1.00 60.03 413 THR A N 1
ATOM 3175 C CA . THR A 1 413 ? -4.835 0.893 -18.646 1.00 60.03 413 THR A CA 1
ATOM 3176 C C . THR A 1 413 ? -4.826 -0.545 -19.160 1.00 60.03 413 THR A C 1
ATOM 3178 O O . THR A 1 413 ? -4.980 -1.477 -18.375 1.00 60.03 413 THR A O 1
ATOM 3181 N N . ASP A 1 414 ? -4.687 -0.733 -20.472 1.00 68.81 414 ASP A N 1
ATOM 3182 C CA . ASP A 1 414 ? -4.431 -2.051 -21.060 1.00 68.81 414 ASP A CA 1
ATOM 3183 C C . ASP A 1 414 ? -2.912 -2.223 -21.147 1.00 68.81 414 ASP A C 1
ATOM 3185 O O . ASP A 1 414 ? -2.251 -1.548 -21.940 1.00 68.81 414 ASP A O 1
ATOM 3189 N N . VAL A 1 415 ? -2.353 -3.037 -20.254 1.00 74.25 415 VAL A N 1
ATOM 3190 C CA . VAL A 1 415 ? -0.939 -3.415 -20.269 1.00 74.25 415 VAL A CA 1
ATOM 3191 C C . VAL A 1 415 ? -0.840 -4.748 -20.983 1.00 74.25 415 VAL A C 1
ATOM 3193 O O . VAL A 1 415 ? -1.429 -5.737 -20.551 1.00 74.25 415 VAL A O 1
ATOM 3196 N N . ARG A 1 416 ? -0.076 -4.783 -22.073 1.00 81.69 416 ARG A N 1
ATOM 3197 C CA . ARG A 1 416 ? 0.214 -6.024 -22.791 1.00 81.69 416 ARG A CA 1
ATOM 3198 C C . ARG A 1 416 ? 1.711 -6.206 -22.879 1.00 81.69 416 ARG A C 1
ATOM 3200 O O . ARG A 1 416 ? 2.410 -5.285 -23.298 1.00 81.69 416 ARG A O 1
ATOM 3207 N N . VAL A 1 417 ? 2.182 -7.389 -22.504 1.00 78.31 417 VAL A N 1
ATOM 3208 C CA . VAL A 1 417 ? 3.581 -7.794 -22.635 1.00 78.31 417 VAL A CA 1
ATOM 3209 C C . VAL A 1 417 ? 3.615 -9.125 -23.368 1.00 78.31 417 VAL A C 1
ATOM 3211 O O . VAL A 1 417 ? 2.988 -10.094 -22.947 1.00 78.31 417 VAL A O 1
ATOM 3214 N N . SER A 1 418 ? 4.329 -9.157 -24.483 1.00 76.56 418 SER A N 1
ATOM 3215 C CA . SER A 1 418 ? 4.565 -10.360 -25.268 1.00 76.56 418 SER A CA 1
ATOM 3216 C C . SER A 1 418 ? 5.710 -11.162 -24.640 1.00 76.56 418 SER A C 1
ATOM 3218 O O . SER A 1 418 ? 6.631 -10.564 -24.079 1.00 76.56 418 SER A O 1
ATOM 3220 N N . PRO A 1 419 ? 5.734 -12.498 -24.786 1.00 67.44 419 PRO A N 1
ATOM 3221 C CA . PRO A 1 419 ? 6.874 -13.318 -24.394 1.00 67.44 419 PRO A CA 1
ATOM 3222 C C . PRO A 1 419 ? 8.199 -12.821 -24.993 1.00 67.44 419 PRO A C 1
ATOM 3224 O O . PRO A 1 419 ? 8.229 -12.291 -26.109 1.00 67.44 419 PRO A O 1
ATOM 3227 N N . CYS A 1 420 ? 9.300 -13.036 -24.269 1.00 67.75 420 CYS A N 1
ATOM 3228 C CA . CYS A 1 420 ? 10.650 -12.729 -24.747 1.00 67.75 420 CYS A CA 1
ATOM 3229 C C . CYS A 1 420 ? 10.933 -13.396 -26.105 1.00 67.75 420 CYS A C 1
ATOM 3231 O O . CYS A 1 420 ? 10.500 -14.524 -26.353 1.00 67.75 420 CYS A O 1
ATOM 3233 N N . GLY A 1 421 ? 11.647 -12.699 -26.994 1.00 64.69 421 GLY A N 1
ATOM 3234 C CA . GLY A 1 421 ? 11.991 -13.202 -28.326 1.00 64.69 421 GLY A CA 1
ATOM 3235 C C . GLY A 1 421 ? 10.929 -12.963 -29.403 1.00 64.69 421 GLY A C 1
ATOM 3236 O O . GLY A 1 421 ? 11.219 -13.130 -30.585 1.00 64.69 421 GLY A O 1
ATOM 3237 N N . ALA A 1 422 ? 9.714 -12.557 -29.029 1.00 70.62 422 ALA A N 1
ATOM 3238 C CA . ALA A 1 422 ? 8.615 -12.341 -29.970 1.00 70.62 422 ALA A CA 1
ATOM 3239 C C . ALA A 1 422 ? 8.633 -10.961 -30.650 1.00 70.62 422 ALA A C 1
ATOM 3241 O O . ALA A 1 422 ? 7.860 -10.722 -31.576 1.00 70.62 422 ALA A O 1
ATOM 3242 N N . GLY A 1 423 ? 9.478 -10.048 -30.174 1.00 68.12 423 GLY A N 1
ATOM 3243 C CA . GLY A 1 423 ? 9.590 -8.684 -30.662 1.00 68.12 423 GLY A CA 1
ATOM 3244 C C . GLY A 1 423 ? 10.579 -8.468 -31.800 1.00 68.12 423 GLY A C 1
ATOM 3245 O O . GLY A 1 423 ? 11.156 -9.421 -32.334 1.00 68.12 423 GLY A O 1
ATOM 3246 N N . PRO A 1 424 ? 10.812 -7.197 -32.181 1.00 64.38 424 PRO A N 1
ATOM 3247 C CA . PRO A 1 424 ? 11.765 -6.867 -33.223 1.00 64.38 424 PRO A CA 1
ATOM 3248 C C . PRO A 1 424 ? 13.147 -7.394 -32.840 1.00 64.38 424 PRO A C 1
ATOM 3250 O O . PRO A 1 424 ? 13.695 -7.060 -31.792 1.00 64.38 424 PRO A O 1
ATOM 3253 N N . LEU A 1 425 ? 13.682 -8.250 -33.712 1.00 70.88 425 LEU A N 1
ATOM 3254 C CA . LEU A 1 425 ? 15.009 -8.848 -33.594 1.00 70.88 425 LEU A CA 1
ATOM 3255 C C . LEU A 1 425 ? 15.296 -9.510 -32.229 1.00 70.88 425 LEU A C 1
ATOM 3257 O O . LEU A 1 425 ? 16.425 -9.465 -31.744 1.00 70.88 425 LEU A O 1
ATOM 3261 N N . GLY A 1 426 ? 14.277 -10.137 -31.630 1.00 70.56 426 GLY A N 1
ATOM 3262 C CA . GLY A 1 426 ? 14.401 -10.923 -30.398 1.00 70.56 426 GLY A CA 1
ATOM 3263 C C . GLY A 1 426 ? 14.126 -10.159 -29.098 1.00 70.56 426 GLY A C 1
ATOM 3264 O O . GLY A 1 426 ? 14.157 -10.771 -28.034 1.00 70.56 426 GLY A O 1
ATOM 3265 N N . ALA A 1 427 ? 13.813 -8.861 -29.160 1.00 76.06 427 ALA A N 1
ATOM 3266 C CA . ALA A 1 427 ? 13.442 -8.087 -27.977 1.00 76.06 427 ALA A CA 1
ATOM 3267 C C . ALA A 1 427 ? 12.109 -8.560 -27.367 1.00 76.06 427 ALA A C 1
ATOM 3269 O O . ALA A 1 427 ? 11.237 -9.101 -28.054 1.00 76.06 427 ALA A O 1
ATOM 3270 N N . THR A 1 428 ? 11.910 -8.298 -26.078 1.00 83.31 428 THR A N 1
ATOM 3271 C CA . THR A 1 428 ? 10.578 -8.374 -25.459 1.00 83.31 428 THR A CA 1
ATOM 3272 C C . THR A 1 428 ? 9.761 -7.149 -25.873 1.00 83.31 428 THR A C 1
ATOM 3274 O O . THR A 1 428 ? 10.282 -6.039 -25.852 1.00 83.31 428 THR A O 1
ATOM 3277 N N . VAL A 1 429 ? 8.487 -7.305 -26.246 1.00 86.88 429 VAL A N 1
ATOM 3278 C CA . VAL A 1 429 ? 7.631 -6.167 -26.644 1.00 86.88 429 VAL A CA 1
ATOM 3279 C C . VAL A 1 429 ? 6.509 -5.983 -25.651 1.00 86.88 429 VAL A C 1
ATOM 3281 O O . VAL A 1 429 ? 5.810 -6.935 -25.324 1.00 86.88 429 VAL A O 1
ATOM 3284 N N . ALA A 1 430 ? 6.301 -4.741 -25.239 1.00 90.44 430 ALA A N 1
ATOM 3285 C CA . ALA A 1 430 ? 5.141 -4.326 -24.482 1.00 90.44 430 ALA A CA 1
ATOM 3286 C C . ALA A 1 430 ? 4.453 -3.132 -25.143 1.00 90.44 430 ALA A C 1
ATOM 3288 O O . ALA A 1 430 ? 5.080 -2.326 -25.833 1.00 90.44 430 ALA A O 1
ATOM 3289 N N . SER A 1 431 ? 3.158 -2.999 -24.894 1.00 89.38 431 SER A N 1
ATOM 3290 C CA . SER A 1 431 ? 2.388 -1.817 -25.263 1.00 89.38 431 SER A CA 1
ATOM 3291 C C . SER A 1 431 ? 1.452 -1.416 -24.135 1.00 89.38 431 SER A C 1
ATOM 3293 O O . SER A 1 431 ? 0.837 -2.283 -23.510 1.00 89.38 431 SER A O 1
ATOM 3295 N N . CYS A 1 432 ? 1.320 -0.113 -23.904 1.00 89.88 432 CYS A N 1
ATOM 3296 C CA . CYS A 1 432 ? 0.380 0.448 -22.942 1.00 89.88 432 CYS A CA 1
ATOM 3297 C C . CYS A 1 432 ? -0.198 1.786 -23.424 1.00 89.88 432 CYS A C 1
ATOM 3299 O O . CYS A 1 432 ? 0.281 2.394 -24.383 1.00 89.88 432 CYS A O 1
ATOM 3301 N N . SER A 1 433 ? -1.270 2.232 -22.767 1.00 87.81 433 SER A N 1
ATOM 3302 C CA . SER A 1 433 ? -1.890 3.536 -23.038 1.00 87.81 433 SER A CA 1
ATOM 3303 C C . SER A 1 433 ? -1.172 4.683 -22.323 1.00 87.81 433 SER A C 1
ATOM 3305 O O . SER A 1 433 ? -0.469 4.459 -21.339 1.00 87.81 433 SER A O 1
ATOM 3307 N N . GLN A 1 434 ? -1.476 5.920 -22.711 1.00 84.50 434 GLN A N 1
ATOM 3308 C CA . GLN A 1 434 ? -0.984 7.142 -22.063 1.00 84.50 434 GLN A CA 1
ATOM 3309 C C . GLN A 1 434 ? -1.375 7.303 -20.586 1.00 84.50 434 GLN A C 1
ATOM 3311 O O . GLN A 1 434 ? -0.818 8.140 -19.890 1.00 84.50 434 GLN A O 1
ATOM 3316 N N . HIS A 1 435 ? -2.337 6.520 -20.098 1.00 83.19 435 HIS A N 1
ATOM 3317 C CA . HIS A 1 435 ? -2.753 6.532 -18.695 1.00 83.19 435 HIS A CA 1
ATOM 3318 C C . HIS A 1 435 ? -1.947 5.570 -17.811 1.00 83.19 435 HIS A C 1
ATOM 3320 O O . HIS A 1 435 ? -2.244 5.455 -16.620 1.00 83.19 435 HIS A O 1
ATOM 3326 N N . ALA A 1 436 ? -0.962 4.864 -18.381 1.00 86.19 436 ALA A N 1
ATOM 3327 C CA . ALA A 1 436 ? -0.071 4.002 -17.622 1.00 86.19 436 ALA A CA 1
ATOM 3328 C C . ALA A 1 436 ? 0.694 4.815 -16.577 1.00 86.19 436 ALA A C 1
ATOM 3330 O O . ALA A 1 436 ? 1.293 5.848 -16.877 1.00 86.19 436 ALA A O 1
ATOM 3331 N N . ARG A 1 437 ? 0.668 4.333 -15.338 1.00 87.75 437 ARG A N 1
ATOM 3332 C CA . ARG A 1 437 ? 1.394 4.920 -14.222 1.00 87.75 437 ARG A CA 1
ATOM 3333 C C . ARG A 1 437 ? 2.567 4.021 -13.871 1.00 87.75 437 ARG A C 1
ATOM 3335 O O . ARG A 1 4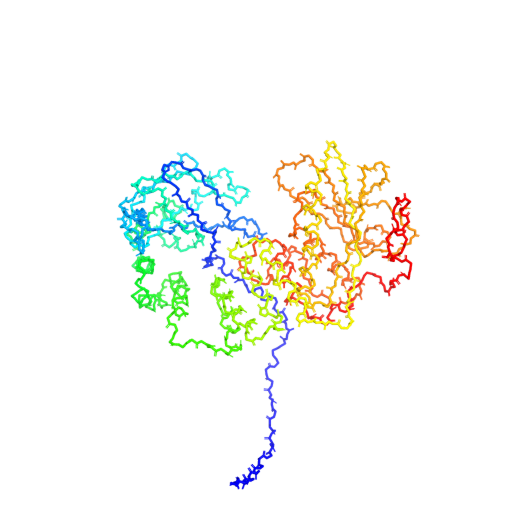37 ? 2.810 2.975 -14.474 1.00 87.75 437 ARG A O 1
ATOM 3342 N N . TRP A 1 438 ? 3.316 4.435 -12.858 1.00 87.88 438 TRP A N 1
ATOM 3343 C CA . TRP A 1 438 ? 4.463 3.669 -12.391 1.00 87.88 438 TRP A CA 1
ATOM 3344 C C . TRP A 1 438 ? 4.141 2.193 -12.052 1.00 87.88 438 TRP A C 1
ATOM 3346 O O . TRP A 1 438 ? 5.009 1.368 -12.330 1.00 87.88 438 TRP A O 1
ATOM 3356 N N . PRO A 1 439 ? 2.958 1.793 -11.518 1.00 87.75 439 PRO A N 1
ATOM 3357 C CA . PRO A 1 439 ? 2.677 0.384 -11.258 1.00 87.75 439 PRO A CA 1
ATOM 3358 C C . PRO A 1 439 ? 2.603 -0.451 -12.534 1.00 87.75 439 PRO A C 1
ATOM 3360 O O . PRO A 1 439 ? 3.100 -1.573 -12.546 1.00 87.75 439 PRO A O 1
ATOM 3363 N N . GLU A 1 440 ? 2.023 0.100 -13.599 1.00 89.00 440 GLU A N 1
ATOM 3364 C CA . GLU A 1 440 ? 1.938 -0.560 -14.900 1.00 89.00 440 GLU A CA 1
ATOM 3365 C C . GLU A 1 440 ? 3.307 -0.624 -15.583 1.00 89.00 440 GLU A C 1
ATOM 3367 O O . GLU A 1 440 ? 3.672 -1.656 -16.140 1.00 89.00 440 GLU A O 1
ATOM 3372 N N . PHE A 1 441 ? 4.128 0.426 -15.477 1.00 91.44 441 PHE A N 1
ATOM 3373 C CA . PHE A 1 441 ? 5.517 0.352 -15.945 1.00 91.44 441 PHE A CA 1
ATOM 3374 C C . PHE A 1 441 ? 6.355 -0.650 -15.146 1.00 91.44 441 PHE A C 1
ATOM 3376 O O . PHE A 1 441 ? 7.216 -1.313 -15.721 1.00 91.44 441 PHE A O 1
ATOM 3383 N N . MET A 1 442 ? 6.088 -0.806 -13.846 1.00 91.38 442 MET A N 1
ATOM 3384 C CA . MET A 1 442 ? 6.710 -1.847 -13.028 1.00 91.38 442 MET A CA 1
ATOM 3385 C C . MET A 1 442 ? 6.292 -3.250 -13.453 1.00 91.38 442 MET A C 1
ATOM 3387 O O . MET A 1 442 ? 7.143 -4.133 -13.483 1.00 91.38 442 MET A O 1
ATOM 3391 N N . GLU A 1 443 ? 5.023 -3.462 -13.797 1.00 90.38 443 GLU A N 1
ATOM 3392 C CA . GLU A 1 443 ? 4.538 -4.733 -14.345 1.00 90.38 443 GLU A CA 1
ATOM 3393 C C . GLU A 1 443 ? 5.217 -5.060 -15.683 1.00 90.38 443 GLU A C 1
ATOM 3395 O O . GLU A 1 443 ? 5.761 -6.154 -15.843 1.00 90.38 443 GLU A O 1
ATOM 3400 N N . ILE A 1 444 ? 5.274 -4.090 -16.604 1.00 89.94 444 ILE A N 1
ATOM 3401 C CA . ILE A 1 444 ? 5.954 -4.236 -17.900 1.00 89.94 444 ILE A CA 1
ATOM 3402 C C . ILE A 1 444 ? 7.420 -4.616 -17.701 1.00 89.94 444 ILE A C 1
ATOM 3404 O O . ILE A 1 444 ? 7.902 -5.597 -18.269 1.00 89.94 444 ILE A O 1
ATOM 3408 N N . ALA A 1 445 ? 8.133 -3.845 -16.884 1.00 90.44 445 ALA A N 1
ATOM 3409 C CA . ALA A 1 445 ? 9.548 -4.063 -16.655 1.00 90.44 445 ALA A CA 1
ATOM 3410 C C . ALA A 1 445 ? 9.813 -5.393 -15.932 1.00 90.44 445 ALA A C 1
ATOM 3412 O O . ALA A 1 445 ? 10.776 -6.086 -16.251 1.00 90.44 445 ALA A O 1
ATOM 3413 N N . TYR A 1 446 ? 8.939 -5.788 -15.005 1.00 89.69 446 TYR A N 1
ATOM 3414 C CA . TYR A 1 446 ? 9.009 -7.083 -14.339 1.00 89.69 446 TYR A CA 1
ATOM 3415 C C . TYR A 1 446 ? 8.884 -8.246 -15.324 1.00 89.69 446 TYR A C 1
ATOM 3417 O O . TYR A 1 446 ? 9.732 -9.134 -15.315 1.00 89.69 446 TYR A O 1
ATOM 3425 N N . GLU A 1 447 ? 7.885 -8.234 -16.209 1.00 87.12 447 GLU A N 1
ATOM 3426 C CA . GLU A 1 447 ? 7.728 -9.281 -17.228 1.00 87.12 447 GLU A CA 1
ATOM 3427 C C . GLU A 1 447 ? 8.920 -9.328 -18.198 1.00 87.12 447 GLU A C 1
ATOM 3429 O O . GLU A 1 447 ? 9.374 -10.413 -18.567 1.00 87.12 447 GLU A O 1
ATOM 3434 N N . MET A 1 448 ? 9.503 -8.173 -18.544 1.00 86.75 448 MET A N 1
ATOM 3435 C CA . MET A 1 448 ? 10.749 -8.123 -19.320 1.00 86.75 448 MET A CA 1
ATOM 3436 C C . MET A 1 448 ? 11.918 -8.791 -18.581 1.00 86.75 448 MET A C 1
ATOM 3438 O O . MET A 1 448 ? 12.646 -9.580 -19.181 1.00 86.75 448 MET A O 1
ATOM 3442 N N . ILE A 1 449 ? 12.071 -8.547 -17.275 1.00 87.19 449 ILE A N 1
ATOM 3443 C CA . ILE A 1 449 ? 13.097 -9.184 -16.428 1.00 87.19 449 ILE A CA 1
ATOM 3444 C C . ILE A 1 449 ? 12.866 -10.701 -16.335 1.00 87.19 449 ILE A C 1
ATOM 3446 O O . ILE A 1 449 ? 13.812 -11.481 -16.459 1.00 87.19 449 ILE A O 1
ATOM 3450 N N . VAL A 1 450 ? 11.617 -11.141 -16.152 1.00 83.56 450 VAL A N 1
ATOM 3451 C CA . VAL A 1 450 ? 11.249 -12.568 -16.125 1.00 83.56 450 VAL A CA 1
ATOM 3452 C C . VAL A 1 450 ? 11.584 -13.237 -17.460 1.00 83.56 450 VAL A C 1
ATOM 3454 O O . VAL A 1 450 ? 12.171 -14.322 -17.482 1.00 83.56 450 VAL A O 1
ATOM 3457 N N . GLY A 1 451 ? 11.238 -12.593 -18.576 1.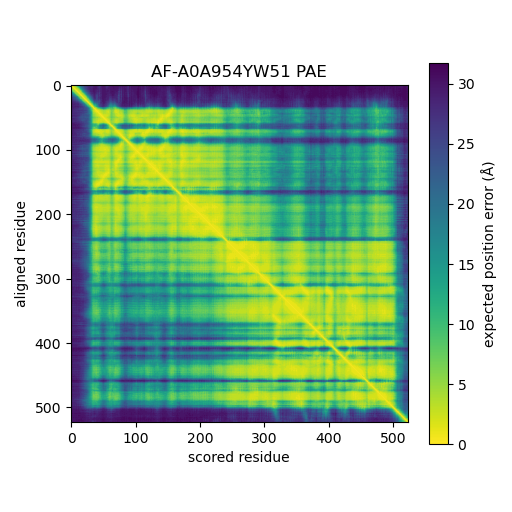00 78.75 451 GLY A N 1
ATOM 3458 C CA . GLY A 1 451 ? 11.553 -13.059 -19.924 1.00 78.75 451 GLY A CA 1
ATOM 3459 C C . GLY A 1 451 ? 13.058 -13.159 -20.182 1.00 78.75 451 GLY A C 1
ATOM 3460 O O . GLY A 1 451 ? 13.527 -14.186 -20.683 1.00 78.75 451 GLY A O 1
ATOM 3461 N N . ALA A 1 452 ? 13.815 -12.138 -19.775 1.00 79.94 452 ALA A N 1
ATOM 3462 C CA . ALA A 1 452 ? 15.271 -12.113 -19.864 1.00 79.94 452 ALA A CA 1
ATOM 3463 C C . ALA A 1 452 ? 15.908 -13.257 -19.069 1.00 79.94 452 ALA A C 1
ATOM 3465 O O . ALA A 1 452 ? 16.679 -14.034 -19.624 1.00 79.94 452 ALA A O 1
ATOM 3466 N N . GLY A 1 453 ? 15.501 -13.442 -17.810 1.00 76.69 453 GLY A N 1
ATOM 3467 C CA . GLY A 1 453 ? 16.024 -14.508 -16.955 1.00 76.69 453 GLY A CA 1
ATOM 3468 C C . GLY A 1 453 ? 15.772 -15.905 -17.525 1.00 76.69 453 GLY A C 1
ATOM 3469 O O . GLY A 1 453 ? 16.666 -16.747 -17.541 1.00 76.69 453 GLY A O 1
ATOM 3470 N N . ARG A 1 454 ? 14.573 -16.147 -18.074 1.00 75.75 454 ARG A N 1
ATOM 3471 C CA . ARG A 1 454 ? 14.259 -17.417 -18.756 1.00 75.75 454 ARG A CA 1
ATOM 3472 C C . ARG A 1 454 ? 15.149 -17.662 -19.972 1.00 75.75 454 ARG A C 1
ATOM 3474 O O . ARG A 1 454 ? 15.499 -18.809 -20.235 1.00 75.75 454 ARG A O 1
ATOM 3481 N N . THR A 1 455 ? 15.490 -16.606 -20.703 1.00 74.50 455 THR A N 1
ATOM 3482 C CA . THR A 1 455 ? 16.272 -16.692 -21.944 1.00 74.50 455 THR A CA 1
ATOM 3483 C C . THR A 1 455 ? 17.751 -16.931 -21.663 1.00 74.50 455 THR A C 1
ATOM 3485 O O . THR A 1 455 ? 18.353 -17.787 -22.306 1.00 74.50 455 THR A O 1
ATOM 3488 N N . SER A 1 456 ? 18.323 -16.254 -20.665 1.00 71.31 456 SER A N 1
ATOM 3489 C CA . SER A 1 456 ? 19.733 -16.425 -20.291 1.00 71.31 456 SER A CA 1
ATOM 3490 C C . SER A 1 456 ? 20.033 -17.721 -19.539 1.00 71.31 456 SER A C 1
ATOM 3492 O O . SER A 1 456 ? 21.188 -18.010 -19.230 1.00 71.31 456 SER A O 1
ATOM 3494 N N . GLY A 1 457 ? 19.011 -18.505 -19.184 1.00 64.06 457 GLY A N 1
ATOM 3495 C CA . GLY A 1 457 ? 19.189 -19.699 -18.362 1.00 64.06 457 GLY A CA 1
ATOM 3496 C C . GLY A 1 457 ? 19.622 -19.387 -16.926 1.00 64.06 457 GLY A C 1
ATOM 3497 O O . GLY A 1 457 ? 19.897 -20.317 -16.164 1.00 64.06 457 GLY A O 1
ATOM 3498 N N . ALA A 1 458 ? 19.633 -18.108 -16.524 1.00 62.56 458 ALA A N 1
ATOM 3499 C CA . ALA A 1 458 ? 19.582 -17.752 -15.119 1.00 62.56 458 ALA A CA 1
ATOM 3500 C C . ALA A 1 458 ? 18.293 -18.388 -14.586 1.00 62.56 458 ALA A C 1
ATOM 3502 O O . ALA A 1 458 ? 17.199 -18.024 -15.006 1.00 62.56 458 ALA A O 1
ATOM 3503 N N . THR A 1 459 ? 18.393 -19.420 -13.744 1.00 53.09 459 THR A N 1
ATOM 3504 C CA . THR A 1 459 ? 17.231 -20.132 -13.190 1.00 53.09 459 THR A CA 1
ATOM 3505 C C . THR A 1 459 ? 16.480 -19.206 -12.243 1.00 53.09 459 THR A C 1
ATOM 3507 O O . THR A 1 459 ? 16.620 -19.268 -11.023 1.00 53.09 459 THR A O 1
ATOM 3510 N N . VAL A 1 460 ? 15.729 -18.285 -12.825 1.00 54.91 460 VAL A N 1
ATOM 3511 C CA . VAL A 1 460 ? 15.006 -17.240 -12.140 1.00 54.91 460 VAL A CA 1
ATOM 3512 C C . VAL A 1 460 ? 13.651 -17.835 -11.780 1.00 54.91 460 VAL A C 1
ATOM 3514 O O . VAL A 1 460 ? 12.777 -18.011 -12.625 1.00 54.91 460 VAL A O 1
ATOM 3517 N N . THR A 1 461 ? 13.473 -18.162 -10.502 1.00 62.44 461 THR A N 1
ATOM 3518 C CA . THR A 1 461 ? 12.191 -18.571 -9.908 1.00 62.44 461 THR A CA 1
ATOM 3519 C C . THR A 1 461 ? 11.227 -17.391 -9.757 1.00 62.44 461 THR A C 1
ATOM 3521 O O . THR A 1 461 ? 10.386 -17.398 -8.857 1.00 62.44 461 THR A O 1
ATOM 3524 N N . LEU A 1 462 ? 11.348 -16.352 -10.594 1.00 71.00 462 LEU A N 1
ATOM 3525 C CA . LEU A 1 462 ? 10.394 -15.254 -10.575 1.00 71.00 462 LEU A CA 1
ATOM 3526 C C . LEU A 1 462 ? 9.055 -15.773 -11.118 1.00 71.00 462 LEU A C 1
ATOM 3528 O O . LEU A 1 462 ? 9.010 -16.351 -12.214 1.00 71.00 462 LEU A O 1
ATOM 3532 N N . PRO A 1 463 ? 7.960 -15.597 -10.362 1.00 73.25 463 PRO A N 1
ATOM 3533 C CA . PRO A 1 463 ? 6.630 -15.868 -10.883 1.00 73.25 463 PRO A CA 1
ATOM 3534 C C . PRO A 1 463 ? 6.333 -14.971 -12.096 1.00 73.25 463 PRO A C 1
ATOM 3536 O O . PRO A 1 463 ? 6.953 -13.933 -12.285 1.00 73.25 463 PRO A O 1
ATOM 3539 N N . ALA A 1 464 ? 5.363 -15.350 -12.930 1.00 75.31 464 ALA A N 1
ATOM 3540 C CA . ALA A 1 464 ? 4.751 -14.374 -13.842 1.00 75.31 464 ALA A CA 1
ATOM 3541 C C . ALA A 1 464 ? 4.124 -13.229 -13.020 1.00 75.31 464 ALA A C 1
ATOM 3543 O O . ALA A 1 464 ? 3.754 -13.459 -11.867 1.00 75.31 464 ALA A O 1
ATOM 3544 N N . ALA A 1 465 ? 3.953 -12.028 -13.576 1.00 73.62 465 ALA A N 1
ATOM 3545 C CA . ALA A 1 465 ? 3.395 -10.875 -12.861 1.00 73.62 465 ALA A CA 1
ATOM 3546 C C . ALA A 1 465 ? 2.027 -11.192 -12.242 1.00 73.62 465 ALA A C 1
ATOM 3548 O O . ALA A 1 465 ? 1.792 -10.920 -11.064 1.00 73.62 465 ALA A O 1
ATOM 3549 N N . SER A 1 466 ? 1.170 -11.899 -12.984 1.00 71.50 466 SER A N 1
ATOM 3550 C CA . SER A 1 466 ? -0.130 -12.385 -12.499 1.00 71.50 466 SER A CA 1
ATOM 3551 C C . SER A 1 466 ? -0.035 -13.277 -11.252 1.00 71.50 466 SER A C 1
ATOM 3553 O O . SER A 1 466 ? -0.956 -13.309 -10.438 1.00 71.50 466 SER A O 1
ATOM 3555 N N . ASN A 1 467 ? 1.101 -13.952 -11.061 1.00 73.19 467 ASN A N 1
ATOM 3556 C CA . ASN A 1 467 ? 1.406 -14.794 -9.906 1.00 73.19 467 ASN A CA 1
ATOM 3557 C C . ASN A 1 467 ? 2.259 -14.063 -8.844 1.00 73.19 467 ASN A C 1
ATOM 3559 O O . ASN A 1 467 ? 2.299 -14.494 -7.691 1.00 73.19 467 ASN A O 1
ATOM 3563 N N . ALA A 1 468 ? 2.916 -12.947 -9.192 1.00 75.00 468 ALA A N 1
ATOM 3564 C CA . ALA A 1 468 ? 3.710 -12.115 -8.278 1.00 75.00 468 ALA A CA 1
ATOM 3565 C C . ALA A 1 468 ? 2.848 -11.452 -7.198 1.00 75.00 468 ALA A C 1
ATOM 3567 O O . ALA A 1 468 ? 3.331 -11.120 -6.121 1.00 75.00 468 ALA A O 1
ATOM 3568 N N . VAL A 1 469 ? 1.552 -11.320 -7.468 1.00 67.62 469 VAL A N 1
ATOM 3569 C CA . VAL A 1 469 ? 0.491 -10.939 -6.532 1.00 67.62 469 VAL A CA 1
ATOM 3570 C C . VAL A 1 469 ? 0.631 -11.558 -5.134 1.00 67.62 469 VAL A C 1
ATOM 3572 O O . VAL A 1 469 ? 0.373 -10.882 -4.139 1.00 67.62 469 VAL A O 1
ATOM 3575 N N . GLY A 1 470 ? 1.009 -12.839 -5.058 1.00 64.88 470 GLY A N 1
ATOM 3576 C CA . GLY A 1 470 ? 1.151 -13.572 -3.796 1.00 64.88 470 GLY A CA 1
ATOM 3577 C C . GLY A 1 470 ? 2.492 -13.354 -3.091 1.00 64.88 470 GLY A C 1
ATOM 3578 O O . GLY A 1 470 ? 2.746 -13.976 -2.061 1.00 64.88 470 GLY A O 1
ATOM 3579 N N . VAL A 1 471 ? 3.374 -12.522 -3.649 1.00 72.31 471 VAL A N 1
ATOM 3580 C CA . VAL A 1 471 ? 4.717 -12.279 -3.126 1.00 72.31 471 VAL A CA 1
ATOM 3581 C C . VAL A 1 471 ? 4.784 -10.940 -2.401 1.00 72.31 471 VAL A C 1
ATOM 3583 O O . VAL A 1 471 ? 4.253 -9.932 -2.860 1.00 72.31 471 VAL A O 1
ATOM 3586 N N . GLY A 1 472 ? 5.489 -10.934 -1.269 1.00 74.19 472 GLY A N 1
ATOM 3587 C CA . GLY A 1 472 ? 5.594 -9.778 -0.389 1.00 74.19 472 GLY A CA 1
ATOM 3588 C C . GLY A 1 472 ? 4.455 -9.722 0.617 1.00 74.19 472 GLY A C 1
ATOM 3589 O O . GLY A 1 472 ? 3.960 -10.751 1.078 1.00 74.19 472 GLY A O 1
ATOM 3590 N N . MET A 1 473 ? 4.067 -8.502 0.975 1.00 71.94 473 MET A N 1
ATOM 3591 C CA . MET A 1 473 ? 2.953 -8.263 1.880 1.00 71.94 473 MET A CA 1
ATOM 3592 C C . MET A 1 473 ? 1.667 -8.112 1.083 1.00 71.94 473 MET A C 1
ATOM 3594 O O . MET A 1 473 ? 1.575 -7.311 0.162 1.00 71.94 473 MET A O 1
ATOM 3598 N N . SER A 1 474 ? 0.651 -8.859 1.467 1.00 60.41 474 SER A N 1
ATOM 3599 C CA . SER A 1 474 ? -0.738 -8.640 1.048 1.00 60.41 474 SER A CA 1
ATOM 3600 C C . SER A 1 474 ? -1.569 -7.908 2.137 1.00 60.41 474 SER A C 1
ATOM 3602 O O . SER A 1 474 ? -1.279 -8.029 3.332 1.00 60.41 474 SER A O 1
ATOM 3604 N N . PRO A 1 475 ? -2.613 -7.153 1.748 1.00 62.53 475 PRO A N 1
ATOM 3605 C CA . PRO A 1 475 ? -2.936 -6.851 0.352 1.00 62.53 475 PRO A CA 1
ATOM 3606 C C . PRO A 1 475 ? -1.811 -6.129 -0.344 1.00 62.53 475 PRO A C 1
ATOM 3608 O O . PRO A 1 475 ? -1.199 -5.233 0.224 1.00 62.53 475 PRO A O 1
ATOM 3611 N N . SER A 1 476 ? -1.614 -6.500 -1.597 1.00 73.88 476 SER A N 1
ATOM 3612 C CA . SER A 1 476 ? -0.866 -5.643 -2.482 1.00 73.88 476 SER A CA 1
ATOM 3613 C C . SER A 1 476 ? -1.777 -4.482 -2.888 1.00 73.88 476 SER A C 1
ATOM 3615 O O . SER A 1 476 ? -2.896 -4.738 -3.344 1.00 73.88 476 SER A O 1
ATOM 3617 N N . PRO A 1 477 ? -1.348 -3.219 -2.723 1.00 70.62 477 PRO A N 1
ATOM 3618 C CA . PRO A 1 477 ? -2.158 -2.060 -3.079 1.00 70.62 477 PRO A CA 1
ATOM 3619 C C . PRO A 1 477 ? -2.366 -1.948 -4.598 1.00 70.62 477 PRO A C 1
ATOM 3621 O O . PRO A 1 477 ? -3.342 -1.341 -5.039 1.00 70.62 477 PRO A O 1
ATOM 3624 N N . HIS A 1 478 ? -1.458 -2.521 -5.396 1.00 78.75 478 HIS A N 1
ATOM 3625 C CA . HIS A 1 478 ? -1.518 -2.614 -6.857 1.00 78.75 478 HIS A CA 1
ATOM 3626 C C . HIS A 1 478 ? -0.427 -3.567 -7.380 1.00 78.75 478 HIS A C 1
ATOM 3628 O O . HIS A 1 478 ? 0.562 -3.835 -6.699 1.00 78.75 478 HIS A O 1
ATOM 3634 N N . ILE A 1 479 ? -0.532 -4.004 -8.636 1.00 80.69 479 ILE A N 1
ATOM 3635 C CA . ILE A 1 479 ? 0.403 -4.961 -9.253 1.00 80.69 479 ILE A CA 1
ATOM 3636 C C . ILE A 1 479 ? 1.882 -4.547 -9.159 1.00 80.69 479 ILE A C 1
ATOM 3638 O O . ILE A 1 479 ? 2.724 -5.368 -8.806 1.00 80.69 479 ILE A O 1
ATOM 3642 N N . GLY A 1 480 ? 2.201 -3.259 -9.344 1.00 86.75 480 GLY A N 1
ATOM 3643 C CA . GLY A 1 480 ? 3.580 -2.767 -9.246 1.00 86.75 480 GLY A CA 1
ATOM 3644 C C . GLY A 1 480 ? 4.250 -3.007 -7.888 1.00 86.75 480 GLY A C 1
ATOM 3645 O O . GLY A 1 480 ? 5.452 -3.263 -7.845 1.00 86.75 480 GLY A O 1
ATOM 3646 N N . PHE A 1 481 ? 3.484 -2.998 -6.787 1.00 86.81 481 PHE A N 1
ATOM 3647 C CA . PHE A 1 481 ? 3.994 -3.324 -5.455 1.00 86.81 481 PHE A CA 1
ATOM 3648 C C . PHE A 1 481 ? 4.380 -4.801 -5.409 1.00 86.81 481 PHE A C 1
ATOM 3650 O O . PHE A 1 481 ? 5.501 -5.131 -5.044 1.00 86.81 481 PHE A O 1
ATOM 3657 N N . SER A 1 482 ? 3.488 -5.681 -5.875 1.00 85.44 482 SER A N 1
ATOM 3658 C CA . SER A 1 482 ? 3.731 -7.125 -5.946 1.00 85.44 482 SER A CA 1
ATOM 3659 C C . SER A 1 482 ? 4.931 -7.481 -6.816 1.00 85.44 482 SER A C 1
ATOM 3661 O O . SER A 1 482 ? 5.783 -8.254 -6.389 1.00 85.44 482 SER A O 1
ATOM 3663 N N . CYS A 1 483 ? 5.044 -6.891 -8.007 1.00 89.19 483 CYS A N 1
ATOM 3664 C CA . CYS A 1 483 ? 6.201 -7.075 -8.882 1.00 89.19 483 CYS A CA 1
ATOM 3665 C C . CYS A 1 483 ? 7.498 -6.637 -8.190 1.00 89.19 483 CYS A C 1
ATOM 3667 O O . CYS A 1 483 ? 8.492 -7.365 -8.203 1.00 89.19 483 CYS A O 1
ATOM 3669 N N . ARG A 1 484 ? 7.484 -5.482 -7.512 1.00 90.50 484 ARG A N 1
ATOM 3670 C CA . ARG A 1 484 ? 8.637 -4.988 -6.754 1.00 90.50 484 ARG A CA 1
ATOM 3671 C C . ARG A 1 484 ? 9.009 -5.916 -5.594 1.00 90.50 484 ARG A C 1
ATOM 3673 O O . ARG A 1 484 ? 10.180 -6.253 -5.431 1.00 90.50 484 ARG A O 1
ATOM 3680 N N . SER A 1 485 ? 8.037 -6.359 -4.801 1.00 88.88 485 SER A N 1
ATOM 3681 C CA . SER A 1 485 ? 8.272 -7.296 -3.701 1.00 88.88 485 SER A CA 1
ATOM 3682 C C . SER A 1 485 ? 8.730 -8.665 -4.215 1.00 88.88 485 SER A C 1
ATOM 3684 O O . SER A 1 485 ? 9.563 -9.306 -3.580 1.00 88.88 485 SER A O 1
ATOM 3686 N N . ALA A 1 486 ? 8.268 -9.102 -5.390 1.00 88.00 486 ALA A N 1
ATOM 3687 C CA . ALA A 1 486 ? 8.759 -10.316 -6.032 1.00 88.00 486 ALA A CA 1
ATOM 3688 C C . ALA A 1 486 ? 10.234 -10.208 -6.418 1.00 88.00 486 ALA A C 1
ATOM 3690 O O . ALA A 1 486 ? 10.997 -11.126 -6.118 1.00 88.00 486 ALA A O 1
ATOM 3691 N N . LEU A 1 487 ? 10.663 -9.070 -6.974 1.00 88.56 487 LEU A N 1
ATOM 3692 C CA . LEU A 1 487 ? 12.084 -8.821 -7.231 1.00 88.56 487 LEU A CA 1
ATOM 3693 C C . LEU A 1 487 ? 12.920 -8.859 -5.939 1.00 88.56 487 LEU A C 1
ATOM 3695 O O . LEU A 1 487 ? 14.054 -9.336 -5.939 1.00 88.56 487 LEU A O 1
ATOM 3699 N N . ARG A 1 488 ? 12.365 -8.397 -4.816 1.00 88.50 488 ARG A N 1
ATOM 3700 C CA . ARG A 1 488 ? 13.075 -8.399 -3.533 1.00 88.50 488 ARG A CA 1
ATOM 3701 C C . ARG A 1 488 ? 13.147 -9.778 -2.874 1.00 88.50 488 ARG A C 1
ATOM 3703 O O . ARG A 1 488 ? 14.183 -10.131 -2.315 1.00 88.50 488 ARG A O 1
ATOM 3710 N N . TYR A 1 489 ? 12.038 -10.517 -2.863 1.00 85.56 489 TYR A N 1
ATOM 3711 C CA . TYR A 1 489 ? 11.854 -11.663 -1.965 1.00 85.56 489 TYR A CA 1
ATOM 3712 C C . TYR A 1 489 ? 11.786 -13.020 -2.667 1.00 85.56 489 TYR A C 1
ATOM 3714 O O . TYR A 1 489 ? 12.083 -14.028 -2.030 1.00 85.56 489 TYR A O 1
ATOM 3722 N N . ALA A 1 490 ? 11.404 -13.084 -3.947 1.00 81.81 490 ALA A N 1
ATOM 3723 C CA . ALA A 1 490 ? 11.276 -14.363 -4.657 1.00 81.81 490 ALA A CA 1
ATOM 3724 C C . ALA A 1 490 ? 12.589 -14.846 -5.285 1.00 81.81 490 ALA A C 1
ATOM 3726 O O . ALA A 1 490 ? 12.654 -15.970 -5.784 1.00 81.81 490 ALA A O 1
ATOM 3727 N N . THR A 1 491 ? 13.623 -14.004 -5.333 1.00 73.69 491 THR A N 1
ATOM 3728 C CA . THR A 1 491 ? 14.865 -14.309 -6.048 1.00 73.69 491 THR A CA 1
ATOM 3729 C C . THR A 1 491 ? 16.082 -13.831 -5.258 1.00 73.69 491 THR A C 1
ATOM 3731 O O . THR A 1 491 ? 16.105 -12.681 -4.815 1.00 73.69 491 THR A O 1
ATOM 3734 N N . PRO A 1 492 ? 17.096 -14.694 -5.052 1.00 76.69 492 PRO A N 1
ATOM 3735 C CA . PRO A 1 492 ? 18.364 -14.280 -4.468 1.00 76.69 492 PRO A CA 1
ATOM 3736 C C . PRO A 1 492 ? 19.026 -13.178 -5.296 1.00 76.69 492 PRO A C 1
ATOM 3738 O O . PRO A 1 492 ? 19.015 -13.214 -6.523 1.00 76.69 492 PRO A O 1
ATOM 3741 N N . ARG A 1 493 ? 19.660 -12.217 -4.620 1.00 77.81 493 ARG A N 1
ATOM 3742 C CA . ARG A 1 493 ? 20.279 -11.053 -5.270 1.00 77.81 493 ARG A CA 1
ATOM 3743 C C . ARG A 1 493 ? 21.297 -11.432 -6.352 1.00 77.81 493 ARG A C 1
ATOM 3745 O O . ARG A 1 493 ? 21.305 -10.824 -7.414 1.00 77.81 493 ARG A O 1
ATOM 3752 N N . ASP A 1 494 ? 22.109 -12.455 -6.103 1.00 77.12 494 ASP A N 1
ATOM 3753 C CA . ASP A 1 494 ? 23.175 -12.876 -7.023 1.00 77.12 494 ASP A CA 1
ATOM 3754 C C . ASP A 1 494 ? 22.630 -13.441 -8.344 1.00 77.12 494 ASP A C 1
ATOM 3756 O O . ASP A 1 494 ? 23.330 -13.461 -9.353 1.00 77.12 494 ASP A O 1
ATOM 3760 N N . THR A 1 495 ? 21.362 -13.863 -8.373 1.00 77.06 495 THR A N 1
ATOM 3761 C CA . THR A 1 495 ? 20.713 -14.373 -9.586 1.00 77.06 495 THR A CA 1
ATOM 3762 C C . THR A 1 495 ? 20.525 -13.278 -10.640 1.00 77.06 495 THR A C 1
ATOM 3764 O O . THR A 1 495 ? 20.488 -13.582 -11.830 1.00 77.06 495 THR A O 1
ATOM 3767 N N . TYR A 1 496 ? 20.469 -12.005 -10.234 1.00 82.81 496 TYR A N 1
ATOM 3768 C CA . TYR A 1 496 ? 20.309 -10.882 -11.159 1.00 82.81 496 TYR A CA 1
ATOM 3769 C C . TYR A 1 496 ? 21.525 -10.635 -12.053 1.00 82.81 496 TYR A C 1
ATOM 3771 O O . TYR A 1 496 ? 21.354 -10.107 -13.150 1.00 82.81 496 TYR A O 1
ATOM 3779 N N . ALA A 1 497 ? 22.718 -11.084 -11.643 1.00 75.88 497 ALA A N 1
ATOM 3780 C CA . ALA A 1 497 ? 23.960 -10.900 -12.394 1.00 75.88 497 ALA A CA 1
ATOM 3781 C C . ALA A 1 497 ? 23.899 -11.480 -13.826 1.00 75.88 497 ALA A C 1
ATOM 3783 O O . ALA A 1 497 ? 24.585 -10.992 -14.719 1.00 75.88 497 ALA A O 1
ATOM 3784 N N . GLY A 1 498 ? 23.059 -12.496 -14.060 1.00 69.44 498 GLY A N 1
ATOM 3785 C CA . GLY A 1 498 ? 22.917 -13.178 -15.352 1.00 69.44 498 GLY A CA 1
ATOM 3786 C C . GLY A 1 498 ? 21.625 -12.878 -16.113 1.00 69.44 498 GLY A C 1
ATOM 3787 O O . GLY A 1 498 ? 21.299 -13.615 -17.039 1.00 69.44 498 GLY A O 1
ATOM 3788 N N . VAL A 1 499 ? 20.837 -11.875 -15.718 1.00 74.69 499 VAL A N 1
ATOM 3789 C CA . VAL A 1 499 ? 19.540 -11.584 -16.356 1.00 74.69 499 VAL A CA 1
ATOM 3790 C C . VAL A 1 499 ? 19.724 -10.623 -17.533 1.00 74.69 499 VAL A C 1
ATOM 3792 O O . VAL A 1 499 ? 19.657 -9.410 -17.362 1.00 74.69 499 VAL A O 1
ATOM 3795 N N . VAL A 1 500 ? 19.956 -11.175 -18.724 1.00 69.62 500 VAL A N 1
ATOM 3796 C CA . VAL A 1 500 ? 20.111 -10.440 -19.994 1.00 69.62 500 VAL A CA 1
ATOM 3797 C C . VAL A 1 500 ? 19.440 -11.215 -21.130 1.00 69.62 500 VAL A C 1
ATOM 3799 O O . VAL A 1 500 ? 19.341 -12.437 -21.054 1.00 69.62 500 VAL A O 1
ATOM 3802 N N . ILE A 1 501 ? 18.965 -10.549 -22.186 1.00 62.16 501 ILE A N 1
ATOM 3803 C CA . ILE A 1 501 ? 18.468 -11.257 -23.384 1.00 62.16 501 ILE A CA 1
ATOM 3804 C C . ILE A 1 501 ? 19.611 -11.489 -24.374 1.00 62.16 501 ILE A C 1
ATOM 3806 O O . ILE A 1 501 ? 19.599 -12.477 -25.110 1.00 62.16 501 ILE A O 1
ATOM 3810 N N . THR A 1 502 ? 20.627 -10.623 -24.366 1.00 57.75 502 THR A N 1
ATOM 3811 C CA . THR A 1 502 ? 21.788 -10.740 -25.251 1.00 57.75 502 THR A CA 1
ATOM 3812 C C . THR A 1 502 ? 23.112 -10.634 -24.501 1.00 57.75 502 THR A C 1
ATOM 3814 O O . THR A 1 502 ? 23.342 -9.666 -23.784 1.00 57.75 502 THR A O 1
ATOM 3817 N N . ASP A 1 503 ? 24.016 -11.592 -24.732 1.00 49.16 503 ASP A N 1
ATOM 3818 C CA . ASP A 1 503 ? 25.333 -11.690 -24.071 1.00 49.16 503 ASP A CA 1
ATOM 3819 C C . ASP A 1 503 ? 26.326 -10.575 -24.461 1.00 49.16 503 ASP A C 1
ATOM 3821 O O . ASP A 1 503 ? 27.405 -10.456 -23.879 1.00 49.16 503 ASP A O 1
ATOM 3825 N N . LEU A 1 504 ? 25.998 -9.770 -25.476 1.00 44.97 504 LEU A N 1
ATOM 3826 C CA . LEU A 1 504 ? 26.870 -8.736 -26.021 1.00 44.97 504 LEU A CA 1
ATOM 3827 C C . LEU A 1 504 ? 26.156 -7.381 -25.991 1.00 44.97 504 LEU A C 1
ATOM 3829 O O . LEU A 1 504 ? 25.360 -7.118 -26.894 1.00 44.97 504 LEU A O 1
ATOM 3833 N N . PRO A 1 505 ? 26.489 -6.470 -25.056 1.00 40.91 505 PRO A N 1
ATOM 3834 C CA . PRO A 1 505 ? 26.303 -5.055 -25.331 1.00 40.91 505 PRO A CA 1
ATOM 3835 C C . PRO A 1 505 ? 27.151 -4.749 -26.566 1.00 40.91 505 PRO A C 1
ATOM 3837 O O . PRO A 1 505 ? 28.384 -4.773 -26.521 1.00 40.91 505 PRO A O 1
ATOM 3840 N N . LEU A 1 506 ? 26.516 -4.540 -27.719 1.00 41.91 506 LEU A N 1
ATOM 3841 C CA . LEU A 1 506 ? 27.257 -4.095 -28.890 1.00 41.91 506 LEU A CA 1
ATOM 3842 C C . LEU A 1 506 ? 27.885 -2.750 -28.508 1.00 41.91 506 LEU A C 1
ATOM 3844 O O . LEU A 1 506 ? 27.186 -1.846 -28.081 1.00 41.91 506 LEU A O 1
ATOM 3848 N N . ALA A 1 507 ? 29.196 -2.571 -28.679 1.00 37.12 507 ALA A N 1
ATOM 3849 C CA . ALA A 1 507 ? 29.857 -1.288 -28.389 1.00 37.12 507 ALA A CA 1
ATOM 3850 C C . ALA A 1 507 ? 29.216 -0.088 -29.138 1.00 37.12 507 ALA A C 1
ATOM 3852 O O . ALA A 1 507 ? 29.468 1.069 -28.814 1.00 37.12 507 ALA A O 1
ATOM 3853 N N . GLU A 1 508 ? 28.367 -0.376 -30.130 1.00 38.66 508 GLU A N 1
ATOM 3854 C CA . GLU A 1 508 ? 27.584 0.561 -30.932 1.00 38.66 508 GLU A CA 1
ATOM 3855 C C . GLU A 1 508 ? 26.114 0.736 -30.470 1.00 38.66 508 GLU A C 1
ATOM 3857 O O . GLU A 1 508 ? 25.467 1.677 -30.936 1.00 38.66 508 GLU A O 1
ATOM 3862 N N . SER A 1 509 ? 25.568 -0.107 -29.573 1.00 34.94 509 SER A N 1
ATOM 3863 C CA . SER A 1 509 ? 24.160 -0.034 -29.120 1.00 34.94 509 SER A CA 1
ATOM 3864 C C . SER A 1 509 ? 23.860 1.222 -28.296 1.00 34.94 509 SER A C 1
ATOM 3866 O O . SER A 1 509 ? 22.744 1.729 -28.343 1.00 34.94 509 SER A O 1
ATOM 3868 N N . TYR A 1 510 ? 24.869 1.809 -27.647 1.00 34.38 510 TYR A N 1
ATOM 3869 C CA . TYR A 1 510 ? 24.708 3.023 -26.840 1.00 34.38 510 TYR A CA 1
ATOM 3870 C C . TYR A 1 510 ? 24.767 4.348 -27.624 1.00 34.38 510 TYR A C 1
ATOM 3872 O O . TYR A 1 510 ? 24.461 5.390 -27.053 1.00 34.38 510 TYR A O 1
ATOM 3880 N N . VAL A 1 511 ? 25.172 4.369 -28.906 1.00 32.53 511 VAL A N 1
ATOM 3881 C CA . VAL A 1 511 ? 25.64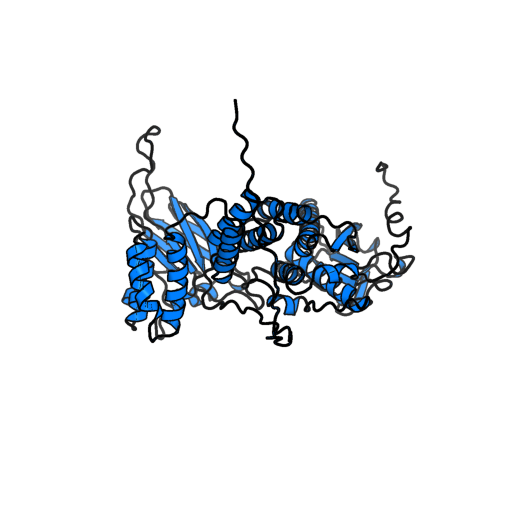4 5.634 -29.527 1.00 32.53 511 VAL A CA 1
ATOM 3882 C C . VAL A 1 511 ? 24.987 6.001 -30.867 1.00 32.53 511 VAL A C 1
ATOM 3884 O O . VAL A 1 511 ? 25.104 7.144 -31.301 1.00 32.53 511 VAL A O 1
ATOM 3887 N N . ARG A 1 512 ? 24.219 5.124 -31.530 1.00 28.56 512 ARG A N 1
ATOM 3888 C CA . ARG A 1 512 ? 23.577 5.494 -32.817 1.00 28.56 512 ARG A CA 1
ATOM 3889 C C . ARG A 1 512 ? 22.159 6.060 -32.738 1.00 28.56 512 ARG A C 1
ATOM 3891 O O . ARG A 1 512 ? 21.733 6.687 -33.704 1.00 28.56 512 ARG A O 1
ATOM 3898 N N . ALA A 1 513 ? 21.456 5.943 -31.609 1.00 31.67 513 ALA A N 1
ATOM 3899 C CA . ALA A 1 513 ? 20.170 6.632 -31.434 1.00 31.67 513 ALA A CA 1
ATOM 3900 C C . ALA A 1 513 ? 20.327 8.168 -31.342 1.00 31.67 513 ALA A C 1
ATOM 3902 O O . ALA A 1 513 ? 19.372 8.900 -31.586 1.00 31.67 513 ALA A O 1
ATOM 3903 N N . TRP A 1 514 ? 21.545 8.656 -31.072 1.00 33.44 514 TRP A N 1
ATOM 3904 C CA . TRP A 1 514 ? 21.898 10.076 -31.032 1.00 33.44 514 TRP A CA 1
ATOM 3905 C C . TRP A 1 514 ? 22.747 10.476 -32.248 1.00 33.44 514 TRP A C 1
ATOM 3907 O O . TRP A 1 514 ? 23.893 10.901 -32.150 1.00 33.44 514 TRP A O 1
ATOM 3917 N N . ARG A 1 515 ? 22.146 10.363 -33.432 1.00 26.56 515 ARG A N 1
ATOM 3918 C CA . ARG A 1 515 ? 22.344 11.329 -34.525 1.00 26.56 515 ARG A CA 1
ATOM 3919 C C . ARG A 1 515 ? 20.967 11.833 -34.942 1.00 26.56 515 ARG A C 1
ATOM 3921 O O . ARG A 1 515 ? 20.472 11.544 -36.024 1.00 26.56 515 ARG A O 1
ATOM 3928 N N . LEU A 1 516 ? 20.313 12.519 -34.010 1.00 34.00 516 LEU A N 1
ATOM 3929 C CA . LEU A 1 516 ? 19.268 13.469 -34.352 1.00 34.00 516 LEU A CA 1
ATOM 3930 C C . LEU A 1 516 ? 20.001 14.720 -34.834 1.00 34.00 516 LEU A C 1
ATOM 3932 O O . LEU A 1 516 ? 20.723 15.337 -34.053 1.00 34.00 516 LEU A O 1
ATOM 3936 N N . ASP A 1 517 ? 19.845 15.071 -36.108 1.00 32.75 517 ASP A N 1
ATOM 3937 C CA . ASP A 1 517 ? 20.192 16.401 -36.613 1.00 32.75 517 ASP A CA 1
ATOM 3938 C C . ASP A 1 517 ? 19.241 17.424 -35.958 1.00 32.75 517 ASP A C 1
ATOM 3940 O O . ASP A 1 517 ? 18.249 17.858 -36.537 1.00 32.75 517 ASP A O 1
ATOM 3944 N N . GLY A 1 518 ? 19.494 17.739 -34.687 1.00 33.75 518 GLY A N 1
ATOM 3945 C CA . GLY A 1 518 ? 18.816 18.762 -33.894 1.00 33.75 518 GLY A CA 1
ATOM 3946 C C . GLY A 1 518 ? 19.802 19.876 -33.517 1.00 33.75 518 GLY A C 1
ATOM 3947 O O . GLY A 1 518 ? 21.003 19.626 -33.438 1.00 33.75 518 GLY A O 1
ATOM 3948 N N . PRO A 1 519 ? 19.339 21.118 -33.287 1.00 28.27 519 PRO A N 1
ATOM 3949 C CA . PRO A 1 519 ? 20.177 22.322 -33.363 1.00 28.27 519 PRO A CA 1
ATOM 3950 C C . PRO A 1 519 ? 21.225 22.506 -32.252 1.00 28.27 519 PRO A C 1
ATOM 3952 O O . PRO A 1 519 ? 21.946 23.502 -32.284 1.00 28.27 519 PRO A O 1
ATOM 3955 N N . PHE A 1 520 ? 21.349 21.590 -31.286 1.00 26.41 520 PHE A N 1
ATOM 3956 C CA . PHE A 1 520 ? 22.309 21.728 -30.188 1.00 26.41 520 PHE A CA 1
ATOM 3957 C C . PHE A 1 520 ? 23.026 20.405 -29.872 1.00 26.41 520 PHE A C 1
ATOM 3959 O O . PHE A 1 520 ? 22.357 19.400 -29.628 1.00 26.41 520 PHE A O 1
ATOM 3966 N N . PRO A 1 521 ? 24.374 20.390 -29.838 1.00 26.34 521 PRO A N 1
ATOM 3967 C CA . PRO A 1 521 ? 25.143 19.234 -29.395 1.00 26.34 521 PRO A CA 1
ATOM 3968 C C . PRO A 1 521 ? 25.081 19.092 -27.867 1.00 26.34 521 PRO A C 1
ATOM 3970 O O . PRO A 1 521 ? 25.289 20.064 -27.141 1.00 26.34 521 PRO A O 1
ATOM 3973 N N . ALA A 1 522 ? 24.828 17.875 -27.381 1.00 26.94 522 ALA A N 1
ATOM 3974 C CA . ALA A 1 522 ? 25.012 17.523 -25.977 1.00 26.94 522 ALA A CA 1
ATOM 3975 C C . ALA A 1 522 ? 26.486 17.149 -25.747 1.00 26.94 522 ALA A C 1
ATOM 3977 O O . ALA A 1 522 ? 27.013 16.261 -26.418 1.00 26.94 522 ALA A O 1
ATOM 3978 N N . SER A 1 523 ? 27.138 17.895 -24.855 1.00 29.88 523 SER A N 1
ATOM 3979 C CA . SER A 1 523 ? 28.513 17.695 -24.377 1.00 29.88 523 SER A CA 1
ATOM 3980 C C . SER A 1 523 ? 28.653 16.498 -23.451 1.00 29.88 523 SER A C 1
ATOM 3982 O O . SER A 1 523 ? 27.745 16.362 -22.596 1.00 29.88 523 SER A O 1
#

Secondary structure (DSSP, 8-state):
-----------------------------------TTT--EEEEEEEEEBEEEEEEEEPPEETTEE----EEEEE-PPBPPPSSTT--S---B--EEEEEEETTEEPPPEE--SS-EEEEE-HHHHHTSTTGGGTEEEEEEEEEESSSEEEEEEEE-SGGGGS-STTTTT--EEHHHHHHH-SSHHHHHHHHHHHHHHTT-HHHHHHHHHHHTT-SSHHHHHHHHHHHHHHHHHT-SS--TT-HHHHHHHHHHHHHTT-HHHHHHHHHHHHHH-TT-HHHHHHHHHHHHHTT--HHHHHHHHHHHHHTS--SS-EEEEEEEEEESEETTEE--HHHHHHHHHHHHHHHHHHHHHTTTSEEEEEEEEEES-TTTS-EEE-GGG-EEE-GGG-SSTTS-SEEEEEE--S--SS----EEPPTTSSGGG-EEEEEETT--HHHHHHHHHHHHHHHHHHHT----PPPHHHHTTSSSSSPSSHHHHHHHHHHHSS-GGGGGG--S-S---TTTTTSS-----SS---

Radius of gyration: 27.63 Å; Cα contacts (8 Å, |Δi|>4): 1026; chains: 1; bounding box: 80×67×77 Å

Foldseek 3Di:
DDDDDDDDDDDDDDDDDDDDPCPDPPVPPVLVVQPLLFAKFWQWKDKFFAFKDKDKTFFFAFLVGGDQFKKKKKWAFAFAPAPDPPDPDTHDGWWKKKWKAFPNRTADIATHHRFMWIWIDFRVSQVPHPCNRVRMTIMMMHMDIPHGIIMMTMMGGSLLCQADDPCSRPDTTTLQVSLVRRPDPLSNLLSVLVRCVRRVVLVVSLVSLVVQCPDPPPSSVVNSVLSNVVSCVVPPPDDPQLDLVVLQVVLVVCLSSNVLVSSLVSLVSNCVNPVLPLVSLLSNLLSCVSNVDDPVVSLVSLVSSLVSQDDPQAAEFEEEEEEEQDDPHDGDDVVLVVQVVVLLVSLQSLLSSLLSRNYGYHYDYDYDDYCVVFPWDQWPPRFIFTDLVVDPAAPLGQAYEYEHADPPPPLDKDWDWDAAQGDRNRHTTIYIYSSDGNLSSLLNVLRSQVNQCVQLVLPQQQDRLSVLCSADDPPPSGSSSSSSRSSNPVGDSVSSSRRGNDPDPDPCSVPVVPPPPDDDDDD

Solvent-accessible surface area (backbone atoms only — not comparable to full-atom values): 28100 Å² total; per-residue (Å²): 133,87,79,88,77,90,79,89,78,88,81,81,89,82,90,83,79,86,83,81,84,78,67,76,82,66,78,67,81,66,45,60,72,46,57,69,77,69,40,52,41,53,59,43,73,50,72,49,51,51,43,80,45,81,45,74,44,60,52,60,38,36,90,90,47,70,56,92,45,26,37,36,39,36,36,38,29,27,47,32,80,47,97,45,95,84,55,88,63,84,29,62,69,41,73,30,36,42,38,41,28,43,74,88,42,76,51,59,70,36,77,43,41,85,44,38,42,48,34,37,46,24,45,54,63,46,65,66,23,86,42,29,91,79,39,29,42,59,36,39,38,31,37,52,44,89,30,65,43,34,63,35,41,35,30,32,34,41,72,69,62,64,32,66,70,93,49,29,55,66,56,52,29,42,46,68,56,52,28,72,65,25,79,49,68,66,44,18,54,49,39,48,24,51,51,30,38,48,50,67,39,48,68,66,17,40,57,50,23,60,58,35,43,70,41,90,51,64,67,50,12,52,52,24,46,52,57,33,52,56,49,51,61,75,64,50,93,70,82,70,81,85,41,48,70,58,30,42,52,48,15,51,54,28,45,77,66,41,38,30,67,66,12,26,56,26,16,48,49,25,38,73,70,40,69,59,46,30,66,38,32,48,52,25,36,55,22,42,53,60,52,64,55,59,71,76,76,39,47,65,32,34,56,47,12,28,66,35,33,81,54,93,74,54,23,65,38,41,27,39,35,38,37,39,40,27,33,91,93,31,67,62,50,74,63,54,50,50,52,42,52,53,22,50,54,48,26,36,45,45,45,17,26,32,33,40,27,22,31,39,58,46,76,48,78,43,83,35,71,36,57,87,86,50,55,68,38,76,42,61,92,73,16,43,35,65,39,49,87,80,50,96,59,66,50,60,32,43,28,36,38,26,34,42,36,64,79,76,76,79,84,65,63,59,80,35,71,32,62,56,51,61,28,51,58,48,9,19,26,22,21,33,32,68,76,46,44,33,41,53,46,26,39,52,52,43,48,47,51,46,31,16,12,64,68,50,64,30,88,61,68,59,58,57,62,90,57,14,51,53,28,57,69,50,71,26,75,44,67,21,54,10,34,38,30,26,49,47,70,52,40,66,58,77,57,34,62,48,40,33,70,53,100,54,82,50,92,62,54,85,56,68,87,72,74,68,97,58,102,69,85,86,131